Protein AF-A0A2A2PSW9-F1 (afdb_monomer_lite)

Radius of gyration: 36.65 Å; chains: 1; bounding box: 106×66×94 Å

Sequence (700 aa):
MQLATEVVSGSRFDSEHLAGKLLLRSLSKHPEFIEFIASFDLPADHFFMVRSNGEVYAAYEEFGATGFYIQSTIITDELYEIESLRNDIELLSKTAWRSGGIISSSATVPLRNWLAFQEIDPPNDYADLANLIDCLNFKMPAPPKFANYWGISEETQDVALIIEPAQYPVIMQVVRKLMADLGRHSEPLINYLTDVVLKRKSGALLQEDPRLAWEYLMQTSEAHRLAQSCFDALLIEGKAPTVTEVTRSRLLLAAVVLDLDMGSEERVETHRSLRYESLYVHETPAQARTRLKRHFEQINRVSLFAAYLAVELVLAGQSPEFLVVTPPTLLIGSPGWVMLRKAVMLTERIAPGLSRKLSYEQLMKFAELAPLSDAQRSLHQLLNLQCVLDWANINEVMLREDSTLSEAQIATAAMNHYNTYADELEAALKSITTAPASRRNLAQQTLFDADINHHQEVFRSPHNKGGLISDTVINLYLANQLHRKNLTSTSTRRNLHDVHPTLASLAPVNQLYAAKIKGQHETFKSGISTMIRLAFSRLGLSDREALTQGALTLYLVRGNRNIPGHSADHFSPHGVVILCRHQSRNHCYELFPLQGLCRKSDRLAEAFASGHVFNEDTASFDGATNGKNGNFPRLTYLENIITEHAAYFQGATPSQSEQADINKLLPRRHWELAEHADVHEFGMLLDRFGQFAPYDKESA

Organism: NCBI:txid321662

pLDDT: mean 81.92, std 13.49, range [24.95, 96.5]

Foldseek 3Di:
DFAKDFADPPDPLCVLQVVLLVLQLVLCPPPVNVVLCVVDPDDPQWKWKAFLVLWIWTWDWDQDPPGIDIDIDTPRPVQCVPPVSNVSSNVSSPSCQCNQGMHINHSMDGVNSVCSNVQFDDQPDPVLVVLVVLVVPQDFDDFDPLLLLQHADPVPRARHAPDDPVLLVLLLVLQCVVCVVVVNNQAAPLQVLLVQLVVPDPLVCLVPPLPVSLVVSLPDPVLQVSLVSSVVSPDDDDDDDDQDSNSSSRSSSSSRCSSLVNRDPVNVVVVVCLQQALLQQLPDLVRSLVVQLVVCVPPVVQDNSSSSNVSCSSCLRNPVLSLAPDDRRDGCLDVLVLLSSLLQVVQVSVPRPSSNVDHSVSSNSSSPRDDRHPVSVVVSVVSSLVSLLSSCNNQVVDVPPPPPDDPVRSSVSSVVLSVVLVVLLVLLLCLQPDDQDDLLVLLVVLCVVLVNPQQQFWWWDADPVGDIDIGGNSVCLQVVNQPDPRRATPPPRDRPCVVRVCSNVRDRSVVVSCVRRVVSVVSNVSSLLSLLLLQLSSDRLVVNCQQLQWWKFKWWKFDDCPDPPDDRPDTQPFKIKMWTDDPNAIWIWIDGSSSSHIDTDVPVSVQQQQWFAQDPVVRDTHGRCRVPPVDDGQKTKGFQDQDPCCCRHVVDDDDPDRDDPGDIIIIGTDDIDGDSVSSNVVSVSSCPSGDSDDDDDDDD

Secondary structure (DSSP, 8-state):
-EEEEE--TTSHHHHHHHHHHHHHHHHTTSHHHHHHHTTS---TT-EEEEETTS-EEEEEEEEETTEEEEEEEE-HHHHHT-HHHHHHHHHHHHHHGGGTTEEESSSEEEHHHHHHHTTPPPP-SHHHHHHHHHHHH--PPPPPTT--SS-B-TTT-SB--SS-GGGHHHHHHHHHHHHHHTT-TTS-HHHHHHHHHHTTS-HHHHHH-HHHHHHHHHTSHHHHHHHHHHHHHH--SS-PPP--HHHHHHHHHHHHHHHTT-SSHHHHHHHHHHHH-GGGTT--HHHHHHHHHHHHHHHS---TTHHHHHHHHHHHHH-GGGGS---TT--TTSHHHHHHHHHHHHHHHHSTTGGGGS-HHHHHHHHHSPPSSHHHHHHHHHHHHHHHHHHHHHTT-S-TT-TT--HHHHHHHHHHHHHHHHHHHHHHHHHHHSPPPPHHHHHHHHHHHTT-TTTT-EEEEE-TTSSEEEEEHHHHHHTT-TT-TT-EETTT--BHHHH-TTGGGSPPHHHHHHHHHHHHHHHHHHHHHHHHHHHHHTS-HHHHHHHHHSEEEEEEEEPPTTSTT--TT-EEEEEEEEEEEETTEEEEEEEEGGGTEEEE-HHHHHHHHTPEEEETTTTEEEEE-HHHH----SBEEEEEEE--HHHHHH-PPPPSS----EEEEEEEEEEEE-SHHHHHHHHHHHHTTS----------

Structure (mmCIF, N/CA/C/O backbone):
data_AF-A0A2A2PSW9-F1
#
_entry.id   AF-A0A2A2PSW9-F1
#
loop_
_atom_site.group_PDB
_atom_site.id
_atom_site.type_symbol
_atom_site.label_atom_id
_atom_site.label_alt_id
_atom_site.label_comp_id
_atom_site.label_asym_id
_atom_site.label_entity_id
_atom_site.label_seq_id
_atom_site.pdbx_PDB_ins_code
_atom_site.Cartn_x
_atom_site.Cartn_y
_atom_site.Cartn_z
_atom_site.occupancy
_atom_site.B_iso_or_equiv
_atom_site.auth_seq_id
_atom_site.auth_comp_id
_atom_site.auth_asym_id
_atom_site.auth_atom_id
_atom_site.pdbx_PDB_model_num
ATOM 1 N N . MET A 1 1 ? -10.173 -0.157 -40.878 1.00 71.94 1 MET A N 1
ATOM 2 C CA . MET A 1 1 ? -10.213 -1.356 -40.024 1.00 71.94 1 MET A CA 1
ATOM 3 C C . MET A 1 1 ? -10.035 -0.988 -38.554 1.00 71.94 1 MET A C 1
ATOM 5 O O . MET A 1 1 ? -9.055 -0.341 -38.201 1.00 71.94 1 MET A O 1
ATOM 9 N N . GLN A 1 2 ? -11.003 -1.338 -37.710 1.00 85.31 2 GLN A N 1
ATOM 10 C CA . GLN A 1 2 ? -11.038 -1.031 -36.274 1.00 85.31 2 GLN A CA 1
ATOM 11 C C . GLN A 1 2 ? -11.506 -2.247 -35.489 1.00 85.31 2 GLN A C 1
ATOM 13 O O . GLN A 1 2 ? -12.402 -2.917 -35.970 1.00 85.31 2 GLN A O 1
ATOM 18 N N . LEU A 1 3 ? -10.971 -2.531 -34.301 1.00 90.31 3 LEU A N 1
ATOM 19 C CA . LEU A 1 3 ? -11.464 -3.670 -33.519 1.00 90.3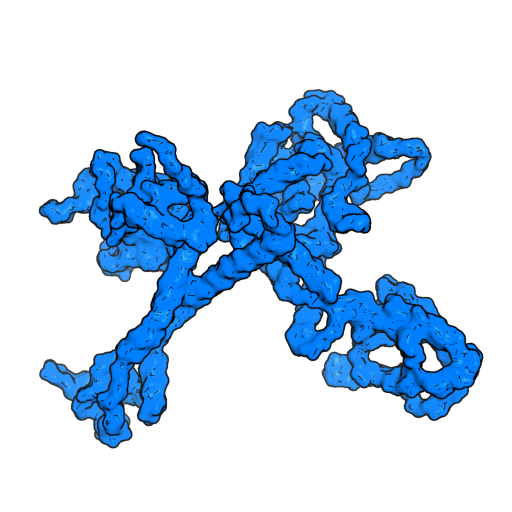1 3 LEU A CA 1
ATOM 20 C C . LEU A 1 3 ? -12.942 -3.465 -33.144 1.00 90.31 3 LEU A C 1
ATOM 22 O O . LEU A 1 3 ? -13.315 -2.382 -32.681 1.00 90.31 3 LEU A O 1
ATOM 26 N N . ALA A 1 4 ? -13.763 -4.486 -33.367 1.00 92.25 4 ALA A N 1
ATOM 27 C CA . ALA A 1 4 ? -15.183 -4.485 -33.044 1.00 92.25 4 ALA A CA 1
ATOM 28 C C . ALA A 1 4 ? -15.419 -4.884 -31.579 1.00 92.25 4 ALA A C 1
ATOM 30 O O . ALA A 1 4 ? -14.689 -5.702 -31.018 1.00 92.25 4 ALA A O 1
ATOM 31 N N . THR A 1 5 ? -16.455 -4.318 -30.964 1.00 92.25 5 THR A N 1
ATOM 32 C CA . THR A 1 5 ? -17.011 -4.776 -29.687 1.00 92.25 5 THR A CA 1
ATOM 33 C C . THR A 1 5 ? -18.537 -4.762 -29.745 1.00 92.25 5 THR A C 1
ATOM 35 O O . THR A 1 5 ? -19.133 -3.997 -30.509 1.00 92.25 5 THR A O 1
ATOM 38 N N . GLU A 1 6 ? -19.171 -5.613 -28.945 1.00 93.31 6 GLU A N 1
ATOM 39 C CA . GLU A 1 6 ? -20.622 -5.784 -28.922 1.00 93.31 6 GLU A CA 1
ATOM 40 C C . GLU A 1 6 ? -21.245 -5.054 -27.726 1.00 93.31 6 GLU A C 1
ATOM 42 O O . GLU A 1 6 ? -20.780 -5.139 -26.586 1.00 93.31 6 GLU A O 1
ATOM 47 N N . VAL A 1 7 ? -22.331 -4.330 -27.986 1.00 92.00 7 VAL A N 1
ATOM 48 C CA . VAL A 1 7 ? -23.122 -3.655 -26.959 1.00 92.00 7 VAL A CA 1
ATOM 49 C C . VAL A 1 7 ? -23.967 -4.678 -26.204 1.00 92.00 7 VAL A C 1
ATOM 51 O O . VAL A 1 7 ? -24.893 -5.275 -26.752 1.00 92.00 7 VAL A O 1
ATOM 54 N N . VAL A 1 8 ? -23.687 -4.829 -24.909 1.00 93.44 8 VAL A N 1
ATOM 55 C CA . VAL A 1 8 ? -24.455 -5.697 -24.008 1.00 93.44 8 VAL A CA 1
ATOM 56 C C . VAL A 1 8 ? -25.776 -5.025 -23.634 1.00 93.44 8 VAL A C 1
ATOM 58 O O . VAL A 1 8 ? -25.779 -3.917 -23.089 1.00 93.44 8 VAL A O 1
ATOM 61 N N . SER A 1 9 ? -26.899 -5.702 -23.886 1.00 91.81 9 SER A N 1
ATOM 62 C CA . SER A 1 9 ? -28.228 -5.157 -23.587 1.00 91.81 9 SER A CA 1
ATOM 63 C C . SER A 1 9 ? -28.433 -4.903 -22.089 1.00 91.81 9 SER A C 1
ATOM 65 O O . SER A 1 9 ? -28.039 -5.715 -21.251 1.00 91.81 9 SER A O 1
ATOM 67 N N . GLY A 1 10 ? -29.038 -3.761 -21.752 1.00 89.75 10 GLY A N 1
ATOM 68 C CA . GLY A 1 10 ? -29.256 -3.329 -20.366 1.00 89.75 10 GLY A CA 1
ATOM 69 C C . GLY A 1 10 ? -28.018 -2.740 -19.680 1.00 89.75 10 GLY A C 1
ATOM 70 O O . GLY A 1 10 ? -28.081 -2.382 -18.505 1.00 89.75 10 GLY A O 1
ATOM 71 N N . SER A 1 11 ? -26.893 -2.620 -20.392 1.00 92.62 11 SER A N 1
ATOM 72 C CA . SER A 1 11 ? -25.723 -1.885 -19.904 1.00 92.62 11 SER A CA 1
ATOM 73 C C . SER A 1 11 ? -25.952 -0.369 -19.931 1.00 92.62 11 SER A C 1
ATOM 75 O O . SER A 1 11 ? -26.804 0.136 -20.661 1.00 92.62 11 SER A O 1
ATOM 77 N N . ARG A 1 12 ? -25.130 0.383 -19.183 1.00 92.19 12 ARG A N 1
ATOM 78 C CA . ARG A 1 12 ? -25.131 1.858 -19.230 1.00 92.19 12 ARG A CA 1
ATOM 79 C C . ARG A 1 12 ? -24.826 2.393 -20.637 1.00 92.19 12 ARG A C 1
ATOM 81 O O . ARG A 1 12 ? -25.361 3.419 -21.038 1.00 92.19 12 ARG A O 1
ATOM 88 N N . PHE A 1 13 ? -23.972 1.698 -21.392 1.00 93.19 13 PHE A N 1
ATOM 89 C CA . PHE A 1 13 ? -23.705 2.067 -22.781 1.00 93.19 13 PHE A CA 1
ATOM 90 C C . PHE A 1 13 ? -24.964 1.883 -23.634 1.00 93.19 13 PHE A C 1
ATOM 92 O O . PHE A 1 13 ? -25.340 2.791 -24.366 1.00 93.19 13 PHE A O 1
ATOM 99 N N . ASP A 1 14 ? -25.641 0.735 -23.507 1.00 93.62 14 ASP A N 1
ATOM 100 C CA . ASP A 1 14 ? -26.887 0.455 -24.231 1.00 93.62 14 ASP A CA 1
ATOM 101 C C . ASP A 1 14 ? -27.949 1.516 -23.923 1.00 93.62 14 ASP A C 1
ATOM 103 O O . ASP A 1 14 ? -28.533 2.059 -24.851 1.00 93.62 14 ASP A O 1
ATOM 107 N N . SER A 1 15 ? -28.135 1.911 -22.656 1.00 92.62 15 SER A N 1
ATOM 108 C CA . SER A 1 15 ? -29.121 2.944 -22.303 1.00 92.62 15 SER A CA 1
ATOM 109 C C . SER A 1 15 ? -28.854 4.303 -22.959 1.00 92.62 15 SER A C 1
ATOM 111 O O . SER A 1 15 ? -29.798 4.943 -23.419 1.00 92.62 15 SER A O 1
ATOM 113 N N . GLU A 1 16 ? -27.591 4.732 -23.039 1.00 92.56 16 GLU A N 1
ATOM 114 C CA . GLU A 1 16 ? -27.216 6.007 -23.676 1.00 92.56 16 GLU A CA 1
ATOM 115 C C . GLU A 1 16 ? -27.227 5.922 -25.213 1.00 92.56 16 GLU A C 1
ATOM 117 O O . GLU A 1 16 ? -27.479 6.910 -25.902 1.00 92.56 16 GLU A O 1
ATOM 122 N N . HIS A 1 17 ? -26.988 4.732 -25.771 1.00 94.19 17 HIS A N 1
ATOM 123 C CA . HIS A 1 17 ? -26.921 4.489 -27.215 1.00 94.19 17 HIS A CA 1
ATOM 124 C C . HIS A 1 17 ? -28.287 4.186 -27.850 1.00 94.19 17 HIS A C 1
ATOM 126 O O . HIS A 1 17 ? -28.513 4.511 -29.019 1.00 94.19 17 HIS A O 1
ATOM 132 N N . LEU A 1 18 ? -29.216 3.594 -27.092 1.00 92.94 18 LEU A N 1
ATOM 133 C CA . LEU A 1 18 ? -30.449 2.979 -27.594 1.00 92.94 18 LEU A CA 1
ATOM 134 C C . LEU A 1 18 ? -31.321 3.935 -28.411 1.00 92.94 18 LEU A C 1
ATOM 136 O O . LEU A 1 18 ? -31.789 3.565 -29.488 1.00 92.94 18 LEU A O 1
ATOM 140 N N . ALA A 1 19 ? -31.540 5.160 -27.926 1.00 92.38 19 ALA A N 1
ATOM 141 C CA . ALA A 1 19 ? -32.397 6.128 -28.611 1.00 92.38 19 ALA A CA 1
ATOM 142 C C . ALA A 1 19 ? -31.848 6.483 -30.003 1.00 92.38 19 ALA A C 1
ATOM 144 O O . ALA A 1 19 ? -32.575 6.412 -30.996 1.00 92.38 19 ALA A O 1
ATOM 145 N N . GLY A 1 20 ? -30.548 6.782 -30.088 1.00 93.88 20 GLY A N 1
ATOM 146 C CA . GLY A 1 20 ? -29.886 7.064 -31.360 1.00 93.88 20 GLY A CA 1
ATOM 147 C C . GLY A 1 20 ? -29.849 5.838 -32.272 1.00 93.88 20 GLY A C 1
ATOM 148 O O . GLY A 1 20 ? -30.129 5.949 -33.463 1.00 93.88 20 GLY A O 1
ATOM 149 N N . LYS A 1 21 ? -29.581 4.648 -31.723 1.00 94.50 21 LYS A N 1
ATOM 150 C CA . LYS A 1 21 ? -29.604 3.385 -32.477 1.00 94.50 21 LYS A CA 1
ATOM 151 C C . LYS A 1 21 ? -30.962 3.121 -33.123 1.00 94.50 21 LYS A C 1
ATOM 153 O O . LYS A 1 21 ? -31.018 2.721 -34.285 1.00 94.50 21 LYS A O 1
ATOM 158 N N . LEU A 1 22 ? -32.058 3.330 -32.391 1.00 94.56 22 LEU A N 1
ATOM 159 C CA . LEU A 1 22 ? -33.414 3.150 -32.917 1.00 94.56 22 LEU A CA 1
ATOM 160 C C . LEU A 1 22 ? -33.748 4.184 -33.995 1.00 94.56 22 LEU A C 1
ATOM 162 O O . LEU A 1 22 ? -34.301 3.808 -35.028 1.00 94.56 22 LEU A O 1
ATOM 166 N N . LEU A 1 23 ? -33.366 5.447 -33.788 1.00 94.19 23 LEU A N 1
ATOM 167 C CA . LEU A 1 23 ? -33.546 6.501 -34.785 1.00 94.19 23 LEU A CA 1
ATOM 168 C C . LEU A 1 23 ? -32.771 6.187 -36.070 1.00 94.19 23 LEU A C 1
ATOM 170 O O . LEU A 1 23 ? -33.361 6.181 -37.145 1.00 94.19 23 LEU A O 1
ATOM 174 N N . LEU A 1 24 ? -31.493 5.815 -35.968 1.00 95.50 24 LEU A N 1
ATOM 175 C CA . LEU A 1 24 ? -30.670 5.470 -37.128 1.00 95.50 24 LEU A CA 1
ATOM 176 C C . LEU A 1 24 ? -31.182 4.214 -37.856 1.00 95.50 24 LEU A C 1
ATOM 178 O O . LEU A 1 24 ? -31.158 4.165 -39.081 1.00 95.50 24 LEU A O 1
ATOM 182 N N . ARG A 1 25 ? -31.711 3.218 -37.131 1.00 94.81 25 ARG A N 1
ATOM 183 C CA . ARG A 1 25 ? -32.394 2.050 -37.729 1.00 94.81 25 ARG A CA 1
ATOM 184 C C . ARG A 1 25 ? -33.696 2.404 -38.442 1.00 94.81 25 ARG A C 1
ATOM 186 O O . ARG A 1 25 ? -34.094 1.696 -39.364 1.00 94.81 25 ARG A O 1
ATOM 193 N N . SER A 1 26 ? -34.409 3.416 -37.958 1.00 93.94 26 SER A N 1
ATOM 194 C CA . SER A 1 26 ? -35.608 3.923 -38.624 1.00 93.94 26 SER A CA 1
ATOM 195 C C . SER A 1 26 ? -35.221 4.687 -39.887 1.00 93.94 26 SER A C 1
ATOM 197 O O . SER A 1 26 ? -35.790 4.441 -40.947 1.00 93.94 26 SER A O 1
ATOM 199 N N . LEU A 1 27 ? -34.202 5.544 -39.786 1.00 92.94 27 LEU A N 1
ATOM 200 C CA . LEU A 1 27 ? -33.671 6.334 -40.892 1.00 92.94 27 LEU A CA 1
ATOM 201 C C . LEU A 1 27 ? -33.138 5.445 -42.021 1.00 92.94 27 LEU A C 1
ATOM 203 O O . LEU A 1 27 ? -33.459 5.671 -43.181 1.00 92.94 27 LEU A O 1
ATOM 207 N N . SER A 1 28 ? -32.426 4.364 -41.687 1.00 90.44 28 SER A N 1
ATOM 208 C CA . SER A 1 28 ? -31.899 3.415 -42.677 1.00 90.44 28 SER A CA 1
ATOM 209 C C . SER A 1 28 ? -32.981 2.653 -43.452 1.00 90.44 28 SER A C 1
ATOM 211 O O . SER A 1 28 ? -32.675 1.959 -44.416 1.00 90.44 28 SER A O 1
ATOM 213 N N . LYS A 1 29 ? -34.245 2.728 -43.015 1.00 91.62 29 LYS A N 1
ATOM 214 C CA . LYS A 1 29 ? -35.410 2.149 -43.701 1.00 91.62 29 LYS A CA 1
ATOM 215 C C . LYS A 1 29 ? -36.217 3.188 -44.481 1.00 91.62 29 LYS A C 1
ATOM 217 O O . LYS A 1 29 ? -37.224 2.829 -45.089 1.00 91.62 29 LYS A O 1
ATOM 222 N N . HIS A 1 30 ? -35.820 4.459 -44.440 1.00 93.19 30 HIS A N 1
ATOM 223 C CA . HIS A 1 30 ? -36.466 5.507 -45.214 1.00 93.19 30 HIS A CA 1
ATOM 224 C C . HIS A 1 30 ? -36.263 5.239 -46.718 1.00 93.19 30 HIS A C 1
ATOM 226 O O . HIS A 1 30 ? -35.146 4.890 -47.105 1.00 93.19 30 HIS A O 1
ATOM 232 N N . PRO A 1 31 ? -37.289 5.399 -47.581 1.00 92.06 31 PRO A N 1
ATOM 233 C CA . PRO A 1 31 ? -37.182 5.076 -49.007 1.00 92.06 31 PRO A CA 1
ATOM 234 C C . PRO A 1 31 ? -35.997 5.755 -49.706 1.00 92.06 31 PRO A C 1
ATOM 236 O O . PRO A 1 31 ? -35.239 5.085 -50.398 1.00 92.06 31 PRO A O 1
ATOM 239 N N . GLU A 1 32 ? -35.787 7.048 -49.442 1.00 90.38 32 GLU A N 1
ATOM 240 C CA . GLU A 1 32 ? -34.669 7.817 -50.012 1.00 90.38 32 GLU A CA 1
ATOM 241 C C . GLU A 1 32 ? -33.301 7.326 -49.511 1.00 90.38 32 GLU A C 1
ATOM 243 O O . GLU A 1 32 ? -32.333 7.325 -50.263 1.00 90.38 32 GLU A O 1
ATOM 248 N N . PHE A 1 33 ? -33.221 6.838 -48.266 1.00 90.94 33 PHE A N 1
ATOM 249 C CA . PHE A 1 33 ? -31.988 6.254 -47.728 1.00 90.94 33 PHE A CA 1
ATOM 250 C C . PHE A 1 33 ? -31.685 4.911 -48.408 1.00 90.94 33 PHE A C 1
ATOM 252 O O . PHE A 1 33 ? -30.539 4.626 -48.740 1.00 90.94 33 PHE A O 1
ATOM 259 N N . ILE A 1 34 ? -32.706 4.080 -48.645 1.00 90.31 34 ILE A N 1
ATOM 260 C CA . ILE A 1 34 ? -32.551 2.789 -49.336 1.00 90.31 34 ILE A CA 1
ATOM 261 C C . ILE A 1 34 ? -32.107 3.002 -50.787 1.00 90.31 34 ILE A C 1
ATOM 263 O O . ILE A 1 34 ? -31.202 2.312 -51.252 1.00 90.31 34 ILE A O 1
ATOM 267 N N . GLU A 1 35 ? -32.727 3.950 -51.494 1.00 90.00 35 GLU A N 1
ATOM 268 C CA . GLU A 1 35 ? -32.366 4.292 -52.874 1.00 90.00 35 GLU A CA 1
ATOM 269 C C . GLU A 1 35 ? -30.932 4.824 -52.963 1.00 90.00 35 GLU A C 1
ATOM 271 O O . GLU A 1 35 ? -30.169 4.383 -53.820 1.00 90.00 35 GLU A O 1
ATOM 276 N N . PHE A 1 36 ? -30.539 5.685 -52.021 1.00 88.25 36 PHE A N 1
ATOM 277 C CA . PHE A 1 36 ? -29.168 6.162 -51.888 1.00 88.25 36 PHE A CA 1
ATOM 278 C C . PHE A 1 36 ? -28.169 5.020 -51.671 1.00 88.25 36 PHE A C 1
ATOM 280 O O . PHE A 1 36 ? -27.159 4.929 -52.359 1.00 88.25 36 PHE A O 1
ATOM 287 N N . ILE A 1 37 ? -28.450 4.102 -50.746 1.00 89.25 37 ILE A N 1
ATOM 288 C CA . ILE A 1 37 ? -27.534 2.993 -50.457 1.00 89.25 37 ILE A CA 1
ATOM 289 C C . ILE A 1 37 ? -27.419 2.008 -51.623 1.00 89.25 37 ILE A C 1
ATOM 291 O O . ILE A 1 37 ? -26.360 1.410 -51.802 1.00 89.25 37 ILE A O 1
ATOM 295 N N . ALA A 1 38 ? -28.452 1.872 -52.459 1.00 87.44 38 ALA A N 1
ATOM 296 C CA . ALA A 1 38 ? -28.414 0.998 -53.629 1.00 87.44 38 ALA A CA 1
ATOM 297 C C . ALA A 1 38 ? -27.336 1.389 -54.661 1.00 87.44 38 ALA A C 1
ATOM 299 O O . ALA A 1 38 ? -26.975 0.555 -55.492 1.00 87.44 38 ALA A O 1
ATOM 300 N N . SER A 1 39 ? -26.797 2.618 -54.615 1.00 84.31 39 SER A N 1
ATOM 301 C CA . SER A 1 39 ? -25.666 3.025 -55.460 1.00 84.31 39 SER A CA 1
ATOM 302 C C . SER A 1 39 ? -24.299 2.551 -54.952 1.00 84.31 39 SER A C 1
ATOM 304 O O . SER A 1 39 ? -23.305 2.726 -55.656 1.00 84.31 39 SER A O 1
ATOM 306 N N . PHE A 1 40 ? -24.224 1.960 -53.755 1.00 85.06 40 PHE A N 1
ATOM 307 C CA . PHE A 1 40 ? -22.989 1.457 -53.153 1.00 85.06 40 PHE A CA 1
ATOM 308 C C . PHE A 1 40 ? -22.932 -0.077 -53.198 1.00 85.06 40 PHE A C 1
ATOM 310 O O . PHE A 1 40 ? -23.905 -0.762 -52.892 1.00 85.06 40 PHE A O 1
ATOM 317 N N . ASP A 1 41 ? -21.761 -0.627 -53.528 1.00 87.44 41 ASP A N 1
ATOM 318 C CA . ASP A 1 41 ? -21.493 -2.069 -53.453 1.00 87.44 41 ASP A CA 1
ATOM 319 C C . ASP A 1 41 ? -21.118 -2.451 -52.011 1.00 87.44 41 ASP A C 1
ATOM 321 O O . ASP A 1 41 ? -19.951 -2.386 -51.613 1.00 87.44 41 ASP A O 1
ATOM 325 N N . LEU A 1 42 ? -22.131 -2.747 -51.189 1.00 86.88 42 LEU A N 1
ATOM 326 C CA . LEU A 1 42 ? -21.973 -3.063 -49.767 1.00 86.88 42 LEU A CA 1
ATOM 327 C C . LEU A 1 42 ? -22.292 -4.537 -49.463 1.00 86.88 42 LEU A C 1
ATOM 329 O O . LEU A 1 42 ? -23.217 -5.103 -50.050 1.00 86.88 42 LEU A O 1
ATOM 333 N N . PRO A 1 43 ? -21.601 -5.153 -48.484 1.00 88.25 43 PRO A N 1
ATOM 334 C CA . PRO A 1 43 ? -21.942 -6.487 -47.991 1.00 88.25 43 PRO A CA 1
ATOM 335 C C . PRO A 1 43 ? -23.377 -6.588 -47.457 1.00 88.25 43 PRO A C 1
ATOM 337 O O . PRO A 1 43 ? -23.966 -5.607 -47.000 1.00 88.25 43 PRO A O 1
ATOM 340 N N . ALA A 1 44 ? -23.950 -7.793 -47.480 1.00 86.12 44 ALA A N 1
ATOM 341 C CA . ALA A 1 44 ? -25.344 -8.023 -47.084 1.00 86.12 44 ALA A CA 1
ATOM 342 C C . ALA A 1 44 ? -25.631 -7.716 -45.600 1.00 86.12 44 ALA A C 1
ATOM 344 O O . ALA A 1 44 ? -26.763 -7.405 -45.240 1.00 86.12 44 ALA A O 1
ATOM 345 N N . ASP A 1 45 ? -24.615 -7.805 -44.749 1.00 89.00 45 ASP A N 1
ATOM 346 C CA . ASP A 1 45 ? -24.647 -7.580 -43.304 1.00 89.00 45 ASP A CA 1
ATOM 347 C C . ASP A 1 45 ? -24.136 -6.187 -42.897 1.00 89.00 45 ASP A C 1
ATOM 349 O O . ASP A 1 45 ? -23.802 -5.956 -41.733 1.00 89.00 45 ASP A O 1
ATOM 353 N N . HIS A 1 46 ? -24.090 -5.240 -43.840 1.00 93.75 46 HIS A N 1
ATOM 354 C CA . HIS A 1 46 ? -23.689 -3.875 -43.535 1.00 93.75 46 HIS A CA 1
ATOM 355 C C . HIS A 1 46 ? -24.630 -3.198 -42.524 1.00 93.75 46 HIS A C 1
ATOM 357 O O . HIS A 1 46 ? -25.829 -3.466 -42.422 1.00 93.75 46 HIS A O 1
ATOM 363 N N . PHE A 1 47 ? -24.070 -2.247 -41.793 1.00 95.31 47 PHE A N 1
ATOM 364 C CA . PHE A 1 47 ? -24.752 -1.370 -40.861 1.00 95.31 47 PHE A CA 1
ATOM 365 C C . PHE A 1 47 ? -24.221 0.057 -41.012 1.00 95.31 47 PHE A C 1
ATOM 367 O O . PHE A 1 47 ? -23.259 0.316 -41.732 1.00 95.31 47 PHE A O 1
ATOM 374 N N . PHE A 1 48 ? -24.858 1.002 -40.331 1.00 95.81 48 PHE A N 1
ATOM 375 C CA . PHE A 1 48 ? -24.555 2.422 -40.457 1.00 95.81 48 PHE A CA 1
ATOM 376 C C . PHE A 1 48 ? -24.026 2.971 -39.146 1.00 95.81 48 PHE A C 1
ATOM 378 O O . PHE A 1 48 ? -24.477 2.572 -38.069 1.00 95.81 48 PHE A O 1
ATOM 385 N N . MET A 1 49 ? -23.088 3.908 -39.236 1.00 96.50 49 MET A N 1
ATOM 386 C CA . MET A 1 49 ? -22.578 4.645 -38.088 1.00 96.50 49 MET A CA 1
ATOM 387 C C . MET A 1 49 ? -22.615 6.143 -38.362 1.00 96.50 49 MET A C 1
ATOM 389 O O . MET A 1 49 ? -22.209 6.580 -39.433 1.00 96.50 49 MET A O 1
ATOM 393 N N . VAL A 1 50 ? -23.040 6.925 -37.373 1.00 96.19 50 VAL A N 1
ATOM 394 C CA . VAL A 1 50 ? -22.997 8.393 -37.400 1.00 96.19 50 VAL A CA 1
ATOM 395 C C . VAL A 1 50 ? -22.071 8.866 -36.288 1.00 96.19 50 VAL A C 1
ATOM 397 O O . VAL A 1 50 ? -22.245 8.484 -35.127 1.00 96.19 50 VAL A O 1
ATOM 400 N N . ARG A 1 51 ? -21.069 9.675 -36.636 1.00 95.00 51 ARG A N 1
ATOM 401 C CA . ARG A 1 51 ? -20.109 10.260 -35.692 1.00 95.00 51 ARG A CA 1
ATOM 402 C C . ARG A 1 51 ? -20.564 11.623 -35.189 1.00 95.00 51 ARG A C 1
ATOM 404 O O . ARG A 1 51 ? -21.337 12.326 -35.835 1.00 95.00 51 ARG A O 1
ATOM 411 N N . SER A 1 52 ? -20.020 12.033 -34.046 1.00 93.81 52 SER A N 1
ATOM 412 C CA . SER A 1 52 ? -20.317 13.334 -33.434 1.00 93.81 52 SER A CA 1
ATOM 413 C C . SER A 1 52 ? -19.877 14.548 -34.255 1.00 93.81 52 SER A C 1
ATOM 415 O O . SER A 1 52 ? -20.413 15.635 -34.071 1.00 93.81 52 SER A O 1
ATOM 417 N N . ASN A 1 53 ? -18.935 14.372 -35.180 1.00 92.25 53 ASN A N 1
ATOM 418 C CA . ASN A 1 53 ? -18.506 15.402 -36.128 1.00 92.25 53 ASN A CA 1
ATOM 419 C C . ASN A 1 53 ? -19.385 15.477 -37.394 1.00 92.25 53 ASN A C 1
ATOM 421 O O . ASN A 1 53 ? -19.082 16.273 -38.275 1.00 92.25 53 ASN A O 1
ATOM 425 N N . GLY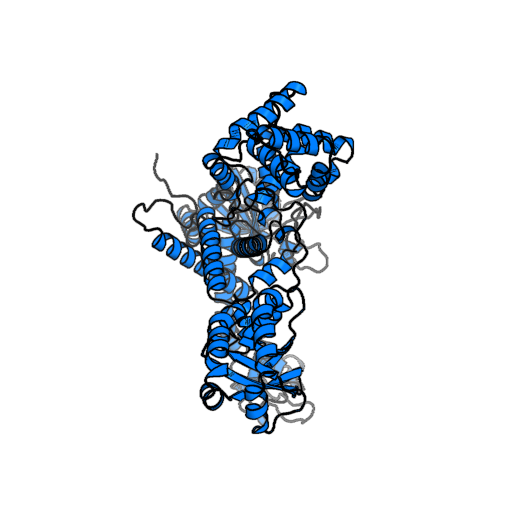 A 1 54 ? -20.449 14.669 -37.492 1.00 90.88 54 GLY A N 1
ATOM 426 C CA . GLY A 1 54 ? -21.357 14.638 -38.643 1.00 90.88 54 GLY A CA 1
ATOM 427 C C . GLY A 1 54 ? -20.999 13.606 -39.712 1.00 90.88 54 GLY A C 1
ATOM 428 O O . GLY A 1 54 ? -21.787 13.400 -40.626 1.00 90.88 54 GLY A O 1
ATOM 429 N N . GLU A 1 55 ? -19.860 12.917 -39.600 1.00 94.69 55 GLU A N 1
ATOM 430 C CA . GLU A 1 55 ? -19.485 11.894 -40.579 1.00 94.69 55 GLU A CA 1
ATOM 431 C C . GLU A 1 55 ? -20.412 10.673 -40.496 1.00 94.69 55 GLU A C 1
ATOM 433 O O . GLU A 1 55 ? -20.652 10.129 -39.410 1.00 94.69 55 GLU A O 1
ATOM 438 N N . VAL A 1 56 ? -20.881 10.203 -41.653 1.00 94.62 56 VAL A N 1
ATOM 439 C CA . VAL A 1 56 ? -21.712 9.005 -41.782 1.00 94.62 56 VAL A CA 1
ATOM 440 C C . VAL A 1 56 ? -20.939 7.919 -42.515 1.00 94.62 56 VAL A C 1
ATOM 442 O O . VAL A 1 56 ? -20.272 8.171 -43.518 1.00 94.62 56 VAL A O 1
ATOM 445 N N . TYR A 1 57 ? -21.029 6.694 -42.003 1.00 94.69 57 TYR A N 1
ATOM 446 C CA . TYR A 1 57 ? -20.323 5.537 -42.531 1.00 94.69 57 TYR A CA 1
ATOM 447 C C . TYR A 1 57 ? -21.280 4.389 -42.813 1.00 94.69 57 TYR A C 1
ATOM 449 O O . TYR A 1 57 ? -22.109 4.053 -41.965 1.00 94.69 57 TYR A O 1
ATOM 457 N N . ALA A 1 58 ? -21.077 3.726 -43.947 1.00 94.31 58 ALA A N 1
ATOM 458 C CA . ALA A 1 58 ? -21.500 2.347 -44.148 1.00 94.31 58 ALA A CA 1
ATOM 459 C C . ALA A 1 58 ? -20.381 1.423 -43.658 1.00 94.31 58 ALA A C 1
ATOM 461 O O . ALA A 1 58 ? -19.212 1.643 -43.978 1.00 94.31 58 ALA A O 1
ATOM 462 N N . ALA A 1 59 ? -20.711 0.418 -42.857 1.00 94.88 59 ALA A N 1
ATOM 463 C CA . ALA A 1 59 ? -19.738 -0.438 -42.195 1.00 94.88 59 ALA A CA 1
ATOM 464 C C . ALA A 1 59 ? -20.167 -1.901 -42.181 1.00 94.88 59 ALA A C 1
ATOM 466 O O . ALA A 1 59 ? -21.350 -2.198 -42.253 1.00 94.88 59 ALA A O 1
ATOM 467 N N . TYR A 1 60 ? -19.205 -2.808 -42.076 1.00 93.62 60 TYR A N 1
ATOM 468 C CA . TYR A 1 60 ? -19.442 -4.245 -41.948 1.00 93.62 60 TYR A CA 1
ATOM 469 C C . TYR A 1 60 ? -18.334 -4.882 -41.106 1.00 93.62 60 TYR A C 1
ATOM 471 O O . TYR A 1 60 ? -17.271 -4.280 -40.902 1.00 93.62 60 TYR A O 1
ATOM 479 N N . GLU A 1 61 ? -18.597 -6.080 -40.590 1.00 93.56 61 GLU A N 1
ATOM 480 C CA . GLU A 1 61 ? -17.623 -6.835 -39.805 1.00 93.56 61 GLU A CA 1
ATOM 481 C C . GLU A 1 61 ? -16.824 -7.790 -40.690 1.00 93.56 61 GLU A C 1
ATOM 483 O O . GLU A 1 61 ? -17.355 -8.482 -41.552 1.00 93.56 61 GLU A O 1
ATOM 488 N N . GLU A 1 62 ? -15.523 -7.849 -40.445 1.00 91.88 62 GLU A N 1
ATOM 489 C CA . GLU A 1 62 ? -14.596 -8.756 -41.102 1.00 91.88 62 GLU A CA 1
ATOM 490 C C . GLU A 1 62 ? -13.808 -9.510 -40.028 1.00 91.88 62 GLU A C 1
ATOM 492 O O . GLU A 1 62 ? -13.262 -8.914 -39.093 1.00 91.88 62 GLU A O 1
ATOM 497 N N . PHE A 1 63 ? -13.755 -10.837 -40.136 1.00 89.75 63 PHE A N 1
ATOM 498 C CA . PHE A 1 63 ? -12.980 -11.656 -39.211 1.00 89.75 63 PHE A CA 1
ATOM 499 C C . PHE A 1 63 ? -11.498 -11.647 -39.606 1.00 89.75 63 PHE A C 1
ATOM 501 O O . PHE A 1 63 ? -11.118 -12.159 -40.658 1.00 89.75 63 PHE A O 1
ATOM 508 N N . GLY A 1 64 ? -10.660 -11.068 -38.746 1.00 85.19 64 GLY A N 1
ATOM 509 C CA . GLY A 1 64 ? -9.206 -11.054 -38.884 1.00 85.19 64 GLY A CA 1
ATOM 510 C C . GLY A 1 64 ? -8.518 -12.120 -38.026 1.00 85.19 64 GLY A C 1
ATOM 511 O O . GLY A 1 64 ? -9.154 -12.933 -37.363 1.00 85.19 64 GLY A O 1
ATOM 512 N N . ALA A 1 65 ? -7.183 -12.087 -37.985 1.00 78.56 65 ALA A N 1
ATOM 513 C CA . ALA A 1 65 ? -6.381 -13.085 -37.266 1.00 78.56 65 ALA A CA 1
ATOM 514 C C . ALA A 1 65 ? -6.644 -13.140 -35.745 1.00 78.56 65 ALA A C 1
ATOM 516 O O . ALA A 1 65 ? -6.427 -14.178 -35.123 1.00 78.56 65 ALA A O 1
ATOM 517 N N . THR A 1 66 ? -7.086 -12.033 -35.145 1.00 78.38 66 THR A N 1
ATOM 518 C CA . THR A 1 66 ? -7.221 -11.873 -33.685 1.00 78.38 66 THR A CA 1
ATOM 519 C C . THR A 1 66 ? -8.629 -11.481 -33.229 1.00 78.38 66 THR A C 1
ATOM 521 O O . THR A 1 66 ? -8.821 -11.216 -32.046 1.00 78.38 66 THR A O 1
ATOM 524 N N . GLY A 1 67 ? -9.615 -11.439 -34.131 1.00 86.69 67 GLY A N 1
ATOM 525 C CA . GLY A 1 67 ? -10.999 -11.093 -33.794 1.00 86.69 67 GLY A CA 1
ATOM 526 C C . GLY A 1 67 ? -11.747 -10.388 -34.922 1.00 86.69 67 GLY A C 1
ATOM 527 O O . GLY A 1 67 ? -11.289 -10.359 -36.064 1.00 86.69 67 GLY A O 1
ATOM 528 N N . PHE A 1 68 ? -12.901 -9.815 -34.587 1.00 91.62 68 PHE A N 1
ATOM 529 C CA . PHE A 1 68 ? -13.734 -9.063 -35.522 1.00 91.62 68 PHE A CA 1
ATOM 530 C C . PHE A 1 68 ? -13.263 -7.617 -35.652 1.00 91.62 68 PHE A C 1
ATOM 532 O O . PHE A 1 68 ? -12.952 -6.949 -34.661 1.00 91.62 68 PHE A O 1
ATOM 539 N N . TYR A 1 69 ? -13.233 -7.129 -36.887 1.00 93.25 69 TYR A N 1
ATOM 540 C CA . TYR A 1 69 ? -12.878 -5.762 -37.216 1.00 93.25 69 TYR A CA 1
ATOM 541 C C . TYR A 1 69 ? -13.969 -5.097 -38.040 1.00 93.25 69 TYR A C 1
ATOM 543 O O . TYR A 1 69 ? -14.549 -5.699 -38.930 1.00 93.25 69 TYR A O 1
ATOM 551 N N . ILE A 1 70 ? -14.194 -3.817 -37.785 1.00 93.88 70 ILE A N 1
ATOM 552 C CA . ILE A 1 70 ? -15.087 -2.967 -38.554 1.00 93.88 70 ILE A CA 1
ATOM 553 C C . ILE A 1 70 ? -14.302 -2.363 -39.718 1.00 93.88 70 ILE A C 1
ATOM 555 O O . ILE A 1 70 ? -13.333 -1.610 -39.518 1.00 93.88 70 ILE A O 1
ATOM 559 N N . GLN A 1 71 ? -14.742 -2.679 -40.931 1.00 92.94 71 GLN A N 1
ATOM 560 C CA . GLN A 1 71 ? -14.430 -1.914 -42.133 1.00 92.94 71 GLN A CA 1
ATOM 561 C C . GLN A 1 71 ? -15.531 -0.885 -42.350 1.00 92.94 71 GLN A C 1
ATOM 563 O O . GLN A 1 71 ? -16.693 -1.140 -42.044 1.00 92.94 71 GLN A O 1
ATOM 568 N N . SER A 1 72 ? -15.168 0.300 -42.832 1.00 92.19 72 SER A N 1
ATOM 569 C CA . SER A 1 72 ? -16.126 1.389 -43.004 1.00 92.19 72 SER A CA 1
ATOM 570 C C . SER A 1 72 ? -15.759 2.282 -44.178 1.00 92.19 72 SER A C 1
ATOM 572 O O . SER A 1 72 ? -14.591 2.650 -44.316 1.00 92.19 72 SER A O 1
ATOM 574 N N . THR A 1 73 ? -16.768 2.702 -44.929 1.00 91.44 73 THR A N 1
ATOM 575 C CA . THR A 1 73 ? -16.677 3.650 -46.041 1.00 91.44 73 THR A CA 1
ATOM 576 C C . THR A 1 73 ? -17.460 4.904 -45.676 1.00 91.44 73 THR A C 1
ATOM 578 O O . THR A 1 73 ? -18.576 4.800 -45.167 1.00 91.44 73 THR A O 1
ATOM 581 N N . ILE A 1 74 ? -16.865 6.080 -45.890 1.00 92.44 74 ILE A N 1
ATOM 582 C CA . ILE A 1 74 ? -17.529 7.370 -45.659 1.00 92.44 74 ILE A CA 1
ATOM 583 C C . ILE A 1 74 ? -18.577 7.575 -46.756 1.00 92.44 74 ILE A C 1
ATOM 585 O O . ILE A 1 74 ? -18.270 7.374 -47.926 1.00 92.44 74 ILE A O 1
ATOM 589 N N . ILE A 1 75 ? -19.787 7.967 -46.360 1.00 91.75 75 ILE A N 1
ATOM 590 C CA . ILE A 1 75 ? -20.939 8.233 -47.242 1.00 91.75 75 ILE A CA 1
ATOM 591 C C . ILE A 1 75 ? -21.590 9.590 -46.916 1.00 91.75 75 ILE A C 1
ATOM 593 O O . ILE A 1 75 ? -22.783 9.784 -47.123 1.00 91.75 75 ILE A O 1
ATOM 597 N N . THR A 1 76 ? -20.833 10.493 -46.286 1.00 89.44 76 THR A N 1
ATOM 598 C CA . THR A 1 76 ? -21.352 11.734 -45.696 1.00 89.44 76 THR A CA 1
ATOM 599 C C . THR A 1 76 ? -21.869 12.708 -46.750 1.00 89.44 76 THR A C 1
ATOM 601 O O . THR A 1 76 ? -23.016 13.135 -46.656 1.00 89.44 76 THR A O 1
ATOM 604 N N . ASP A 1 77 ? -21.036 13.084 -47.720 1.00 85.25 77 ASP A N 1
ATOM 605 C CA . ASP A 1 77 ? -21.291 14.253 -48.569 1.00 85.25 77 ASP A CA 1
ATOM 606 C C . ASP A 1 77 ? -22.567 14.072 -49.395 1.00 85.25 77 ASP A C 1
ATOM 608 O O . ASP A 1 77 ? -23.440 14.937 -49.395 1.00 85.25 77 ASP A O 1
ATOM 612 N N . GLU A 1 78 ? -22.729 12.899 -50.000 1.00 81.50 78 GLU A N 1
ATOM 613 C CA . GLU A 1 78 ? -23.870 12.567 -50.846 1.00 81.50 78 GLU A CA 1
ATOM 614 C C . GLU A 1 78 ? -25.161 12.364 -50.034 1.00 81.50 78 GLU A C 1
ATOM 616 O O . GLU A 1 78 ? -26.256 12.684 -50.495 1.00 81.50 78 GLU A O 1
ATOM 621 N N . LEU A 1 79 ? -25.053 11.887 -48.791 1.00 83.50 79 LEU A N 1
ATOM 622 C CA . LEU A 1 79 ? -26.206 11.701 -47.909 1.00 83.50 79 LEU A CA 1
ATOM 623 C C . LEU A 1 79 ? -26.746 13.043 -47.384 1.00 83.50 79 LEU A C 1
ATOM 625 O O . LEU A 1 79 ? -27.953 13.195 -47.189 1.00 83.50 79 LEU A O 1
ATOM 629 N N . TYR A 1 80 ? -25.873 14.037 -47.186 1.00 86.50 80 TYR A N 1
ATOM 630 C CA . TYR A 1 80 ? -26.270 15.388 -46.777 1.00 86.50 80 TYR A CA 1
ATOM 631 C C . TYR A 1 80 ? -26.978 16.175 -47.892 1.00 86.50 80 TYR A C 1
ATOM 633 O O . TYR A 1 80 ? -27.679 17.148 -47.586 1.00 86.50 80 TYR A O 1
ATOM 641 N N . GLU A 1 81 ? -26.861 15.769 -49.162 1.00 86.44 81 GLU A N 1
ATOM 642 C CA . GLU A 1 81 ? -27.632 16.348 -50.274 1.00 86.44 81 GLU A CA 1
ATOM 643 C C . GLU A 1 81 ? -29.131 16.018 -50.183 1.00 86.44 81 GLU A C 1
ATOM 645 O O . GLU A 1 81 ? -29.963 16.765 -50.702 1.00 86.44 81 GLU A O 1
ATOM 650 N N . ILE A 1 82 ? -29.494 14.961 -49.451 1.00 87.81 82 ILE A N 1
ATOM 651 C CA . ILE A 1 82 ? -30.879 14.530 -49.263 1.00 87.81 82 ILE A CA 1
ATOM 652 C C . ILE A 1 82 ? -31.525 15.336 -48.127 1.00 87.81 82 ILE A C 1
ATOM 654 O O . ILE A 1 82 ? -31.354 15.056 -46.938 1.00 87.81 82 ILE A O 1
ATOM 658 N N . GLU A 1 83 ? -32.295 16.361 -48.501 1.00 85.56 83 GLU A N 1
ATOM 659 C CA . GLU A 1 83 ? -32.895 17.328 -47.568 1.00 85.56 83 GLU A CA 1
ATOM 660 C C . GLU A 1 83 ? -33.791 16.669 -46.503 1.00 85.56 83 GLU A C 1
ATOM 662 O O . GLU A 1 83 ? -33.790 17.099 -45.348 1.00 85.56 83 GLU A O 1
ATOM 667 N N . SER A 1 84 ? -34.495 15.589 -46.860 1.00 86.06 84 SER A N 1
ATOM 668 C CA . SER A 1 84 ? -35.391 14.863 -45.950 1.00 86.06 84 SER A CA 1
ATOM 669 C C . SER A 1 84 ? -34.654 14.140 -44.809 1.00 86.06 84 SER A C 1
ATOM 671 O O . SER A 1 84 ? -35.217 13.986 -43.727 1.00 86.06 84 SER A O 1
ATOM 673 N N . LEU A 1 85 ? -33.394 13.734 -45.022 1.00 88.25 85 LEU A N 1
ATOM 674 C CA . LEU A 1 85 ? -32.597 12.933 -44.081 1.00 88.25 85 LEU A CA 1
ATOM 675 C C . LEU A 1 85 ? -31.647 13.791 -43.234 1.00 88.25 85 LEU A C 1
ATOM 677 O O . LEU A 1 85 ? -31.241 13.389 -42.141 1.00 88.25 85 LEU A O 1
ATOM 681 N N . ARG A 1 86 ? -31.298 14.986 -43.724 1.00 89.75 86 ARG A N 1
ATOM 682 C CA . ARG A 1 86 ? -30.284 15.869 -43.132 1.00 89.75 86 ARG A CA 1
ATOM 683 C C . ARG A 1 86 ? -30.543 16.185 -41.658 1.00 89.75 86 ARG A C 1
ATOM 685 O O . ARG A 1 86 ? -29.638 16.056 -40.836 1.00 89.75 86 ARG A O 1
ATOM 692 N N . ASN A 1 87 ? -31.770 16.580 -41.316 1.00 90.12 87 ASN A N 1
ATOM 693 C CA . ASN A 1 87 ? -32.112 16.994 -39.950 1.00 90.12 87 ASN A CA 1
ATOM 694 C C . ASN A 1 87 ? -31.933 15.854 -38.934 1.00 90.12 87 ASN A C 1
ATOM 696 O O . ASN A 1 87 ? -31.433 16.085 -37.831 1.00 90.12 87 ASN A O 1
ATOM 700 N N . ASP A 1 88 ? -32.294 14.626 -39.312 1.00 90.94 88 ASP A N 1
ATOM 701 C CA . ASP A 1 88 ? -32.160 13.453 -38.445 1.00 90.94 88 ASP A CA 1
ATOM 702 C C . ASP A 1 88 ? -30.692 13.038 -38.277 1.00 90.94 88 ASP A C 1
ATOM 704 O O . ASP A 1 88 ? -30.272 12.684 -37.175 1.00 90.94 88 ASP A O 1
ATOM 708 N N . ILE A 1 89 ? -29.880 13.145 -39.335 1.00 91.56 89 ILE A N 1
ATOM 709 C CA . ILE A 1 89 ? -28.430 12.887 -39.274 1.00 91.56 89 ILE A CA 1
ATOM 710 C C . ILE A 1 89 ? -27.735 13.911 -38.374 1.00 91.56 89 ILE A C 1
ATOM 712 O O . ILE A 1 89 ? -26.918 13.542 -37.529 1.00 91.56 89 ILE A O 1
ATOM 716 N N . GLU A 1 90 ? -28.087 15.193 -38.494 1.00 93.12 90 GLU A N 1
ATOM 717 C CA . GLU A 1 90 ? -27.569 16.237 -37.608 1.00 93.12 90 GLU A CA 1
ATOM 718 C C . GLU A 1 90 ? -27.991 16.039 -36.148 1.00 93.12 90 GLU A C 1
ATOM 720 O O . GLU A 1 90 ? -27.231 16.348 -35.227 1.00 93.12 90 GLU A O 1
ATOM 725 N N . LEU A 1 91 ? -29.202 15.538 -35.905 1.00 93.12 91 LEU A N 1
ATOM 726 C CA . LEU A 1 91 ? -29.649 15.201 -34.557 1.00 93.12 91 LEU A CA 1
ATOM 727 C C . LEU A 1 91 ? -28.842 14.024 -33.986 1.00 93.12 91 LEU A C 1
ATOM 729 O O . LEU A 1 91 ? -28.401 14.067 -32.832 1.00 93.12 91 LEU A O 1
ATOM 733 N N . LEU A 1 92 ? -28.613 12.989 -34.795 1.00 94.75 92 LEU A N 1
ATOM 734 C CA . LEU A 1 92 ? -27.790 11.836 -34.434 1.00 94.75 92 LEU A CA 1
ATOM 735 C C . LEU A 1 92 ? -26.345 12.243 -34.127 1.00 94.75 92 LEU A C 1
ATOM 737 O O . LEU A 1 92 ? -25.802 11.825 -33.105 1.00 94.75 92 LEU A O 1
ATOM 741 N N . SER A 1 93 ? -25.731 13.108 -34.935 1.00 94.94 93 SER A N 1
ATOM 742 C CA . SER A 1 93 ? -24.365 13.582 -34.681 1.00 94.94 93 SER A CA 1
ATOM 743 C C . SER A 1 93 ? -24.276 14.408 -33.391 1.00 94.94 93 SER A C 1
ATOM 745 O O . SER A 1 93 ? -23.422 14.143 -32.542 1.00 94.94 93 SER A O 1
ATOM 747 N N . LYS A 1 94 ? -25.228 15.320 -33.149 1.00 92.75 94 LYS A N 1
ATOM 748 C CA . LYS A 1 94 ? -25.297 16.123 -31.910 1.00 92.75 94 LYS A CA 1
ATOM 749 C C . LYS A 1 94 ? -25.520 15.290 -30.646 1.00 92.75 94 LYS A C 1
ATOM 751 O O . LYS A 1 94 ? -25.233 15.774 -29.554 1.00 92.75 94 LYS A O 1
ATOM 756 N N . THR A 1 95 ? -26.029 14.065 -30.762 1.00 90.44 95 THR A N 1
ATOM 757 C CA . THR A 1 95 ? -26.275 13.165 -29.620 1.00 90.44 95 THR A CA 1
ATOM 758 C C . THR A 1 95 ? -25.224 12.065 -29.471 1.00 90.44 95 THR A C 1
ATOM 760 O O . THR A 1 95 ? -25.058 11.542 -28.370 1.00 90.44 95 THR A O 1
ATOM 763 N N . AL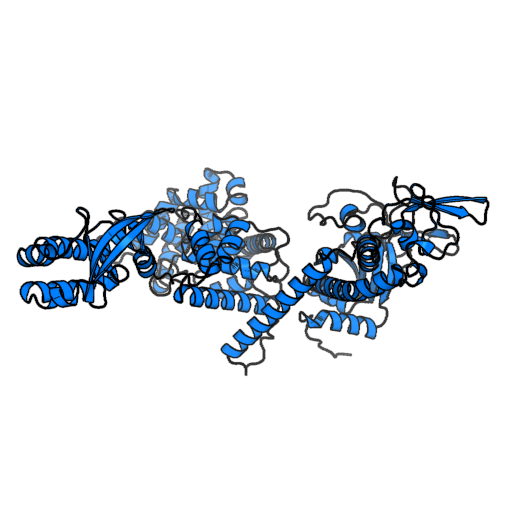A A 1 96 ? -24.440 11.781 -30.517 1.00 93.38 96 ALA A N 1
ATOM 764 C CA . ALA A 1 96 ? -23.432 10.721 -30.534 1.00 93.38 96 ALA A CA 1
ATOM 765 C C . ALA A 1 96 ? -22.348 10.854 -29.452 1.00 93.38 96 ALA A C 1
ATOM 767 O O . ALA A 1 96 ? -21.766 9.850 -29.048 1.00 93.38 96 ALA A O 1
ATOM 768 N N . TRP A 1 97 ? -22.068 12.062 -28.944 1.00 89.62 97 TRP A N 1
ATOM 769 C CA . TRP A 1 97 ? -21.098 12.252 -27.856 1.00 89.62 97 TRP A CA 1
ATOM 770 C C . TRP A 1 97 ? -21.483 11.493 -26.575 1.00 89.62 97 TRP A C 1
ATOM 772 O O . TRP A 1 97 ? -20.592 11.045 -25.860 1.00 89.62 97 TRP A O 1
ATOM 782 N N . ARG A 1 98 ? -22.783 11.263 -26.327 1.00 89.06 98 ARG A N 1
ATOM 783 C CA . ARG A 1 98 ? -23.269 10.514 -25.153 1.00 89.06 98 ARG A CA 1
ATOM 784 C C . ARG A 1 98 ? -22.898 9.032 -25.175 1.00 89.06 98 ARG A C 1
ATOM 786 O O . ARG A 1 98 ? -22.847 8.410 -24.125 1.00 89.06 98 ARG A O 1
ATOM 793 N N . SER A 1 99 ? -22.605 8.473 -26.349 1.00 90.38 99 SER A N 1
ATOM 794 C CA . SER A 1 99 ? -22.214 7.071 -26.547 1.00 90.38 99 SER A CA 1
ATOM 795 C C . SER A 1 99 ? -20.759 6.932 -27.011 1.00 90.38 99 SER A C 1
ATOM 797 O O . SER A 1 99 ? -20.420 6.044 -27.796 1.00 90.38 99 SER A O 1
ATOM 799 N N . GLY A 1 100 ? -19.887 7.850 -26.580 1.00 90.44 100 GLY A N 1
ATOM 800 C CA . GLY A 1 100 ? -18.468 7.825 -26.944 1.00 90.44 100 GLY A CA 1
ATOM 801 C C . GLY A 1 100 ? -18.198 8.257 -28.388 1.00 90.44 100 GLY A C 1
ATOM 802 O O . GLY A 1 100 ? -17.254 7.788 -29.023 1.00 90.44 100 GLY A O 1
ATOM 803 N N . GLY A 1 101 ? -19.054 9.115 -28.946 1.00 93.38 101 GLY A N 1
ATOM 804 C CA . GLY A 1 101 ? -18.854 9.786 -30.232 1.00 93.38 101 GLY A CA 1
ATOM 805 C C . GLY A 1 101 ? -19.398 9.058 -31.462 1.00 93.38 101 GLY A C 1
ATOM 806 O O . GLY A 1 101 ? -19.211 9.574 -32.564 1.00 93.38 101 GLY A O 1
ATOM 807 N N . ILE A 1 102 ? -20.047 7.893 -31.315 1.00 94.81 102 ILE A N 1
ATOM 808 C CA . ILE A 1 102 ? -20.708 7.165 -32.417 1.00 94.81 102 ILE A CA 1
ATOM 809 C C . ILE A 1 102 ? -22.067 6.623 -32.003 1.00 94.81 102 ILE A C 1
ATOM 811 O O . ILE A 1 102 ? -22.196 5.957 -30.976 1.00 94.81 102 ILE A O 1
ATOM 815 N N . ILE A 1 103 ? -23.038 6.794 -32.895 1.00 96.19 103 ILE A N 1
ATOM 816 C CA . ILE A 1 103 ? -24.262 6.000 -32.941 1.00 96.19 103 ILE A CA 1
ATOM 817 C C . ILE A 1 103 ? -24.122 4.946 -34.038 1.00 96.19 103 ILE A C 1
ATOM 819 O O . ILE A 1 103 ? -23.704 5.261 -35.144 1.00 96.19 103 ILE A O 1
ATOM 823 N N . SER A 1 104 ? -24.476 3.699 -33.733 1.00 95.62 104 SER A N 1
ATOM 824 C CA . SER A 1 104 ? -24.426 2.561 -34.657 1.00 95.62 104 SER A CA 1
ATOM 825 C C . SER A 1 104 ? -25.830 1.996 -34.810 1.00 95.62 104 SER A C 1
ATOM 827 O O . SER A 1 104 ? -26.560 1.887 -33.823 1.00 95.62 104 SER A O 1
ATOM 829 N N . SER A 1 105 ? -26.217 1.621 -36.029 1.00 95.38 105 SER A N 1
ATOM 830 C CA . SER A 1 105 ? -27.473 0.909 -36.275 1.00 95.38 105 SER A CA 1
ATOM 831 C C . SER A 1 105 ? -27.380 -0.579 -35.903 1.00 95.38 105 SER A C 1
ATOM 833 O O . SER A 1 105 ? -28.406 -1.259 -35.819 1.00 95.38 105 SER A O 1
ATOM 835 N N . SER A 1 106 ? -26.182 -1.097 -35.612 1.00 92.56 106 SER A N 1
ATOM 836 C CA . SER A 1 106 ? -2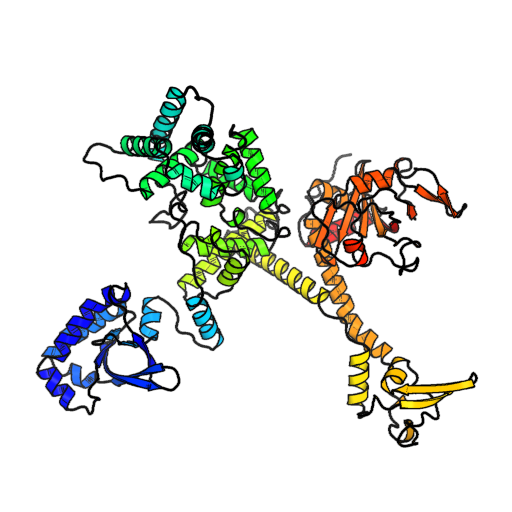5.947 -2.469 -35.142 1.00 92.56 106 SER A CA 1
ATOM 837 C C . SER A 1 106 ? -25.829 -2.554 -33.606 1.00 92.56 106 SER A C 1
ATOM 839 O O . SER A 1 106 ? -25.920 -1.557 -32.888 1.00 92.56 106 SER A O 1
ATOM 841 N N . ALA A 1 107 ? -25.704 -3.772 -33.070 1.00 90.88 107 ALA A N 1
ATOM 842 C CA . ALA A 1 107 ? -25.147 -3.999 -31.733 1.00 90.88 107 ALA A CA 1
ATOM 843 C C . ALA A 1 107 ? -23.615 -3.854 -31.715 1.00 90.88 107 ALA A C 1
ATOM 845 O O . ALA A 1 107 ? -23.036 -3.702 -30.647 1.00 90.88 107 ALA A O 1
ATOM 846 N N . THR A 1 108 ? -22.979 -3.842 -32.883 1.00 93.44 108 THR A N 1
ATOM 847 C CA . THR A 1 108 ? -21.535 -3.684 -33.036 1.00 93.44 108 THR A CA 1
ATOM 848 C C . THR A 1 108 ? -21.140 -2.207 -33.021 1.00 93.44 108 THR A C 1
ATOM 850 O O . THR A 1 108 ? -21.723 -1.380 -33.736 1.00 93.44 108 THR A O 1
ATOM 853 N N . VAL A 1 109 ? -20.124 -1.868 -32.227 1.00 94.50 109 VAL A N 1
ATOM 854 C CA . VAL A 1 109 ? -19.472 -0.551 -32.204 1.00 94.50 109 VAL A CA 1
ATOM 855 C C . VAL A 1 109 ? -17.948 -0.711 -32.217 1.00 94.50 109 VAL A C 1
ATOM 857 O O . VAL A 1 109 ? -17.431 -1.747 -31.800 1.00 94.50 109 VAL A O 1
ATOM 860 N N . PRO A 1 110 ? -17.183 0.289 -32.683 1.00 93.12 110 PRO A N 1
ATOM 861 C CA . PRO A 1 110 ? -15.728 0.221 -32.595 1.00 93.12 110 PRO A CA 1
ATOM 862 C C . PRO A 1 110 ? -15.248 0.281 -31.135 1.00 93.12 110 PRO A C 1
ATOM 864 O O . PRO A 1 110 ? -15.773 1.067 -30.348 1.00 93.12 110 PRO A O 1
ATOM 867 N N . LEU A 1 111 ? -14.203 -0.471 -30.767 1.00 91.31 111 LEU A N 1
ATOM 868 C CA . LEU A 1 111 ? -13.671 -0.487 -29.392 1.00 91.31 111 LEU A CA 1
ATOM 869 C C . LEU A 1 111 ? -13.293 0.917 -28.893 1.00 91.31 111 LEU A C 1
ATOM 871 O O . LEU A 1 111 ? -13.587 1.260 -27.751 1.00 91.31 111 LEU A O 1
ATOM 875 N N . ARG A 1 112 ? -12.718 1.765 -29.760 1.00 89.81 112 ARG A N 1
ATOM 876 C CA . ARG A 1 112 ? -12.389 3.168 -29.432 1.00 89.81 112 ARG A CA 1
ATOM 877 C C . ARG A 1 112 ? -13.595 3.947 -28.888 1.00 89.81 112 ARG A C 1
ATOM 879 O O . ARG A 1 112 ? -13.418 4.874 -28.114 1.00 89.81 112 ARG A O 1
ATOM 886 N N . ASN A 1 113 ? -14.810 3.596 -29.313 1.00 92.00 113 ASN A N 1
ATOM 887 C CA . ASN A 1 113 ? -16.028 4.289 -28.912 1.00 92.00 113 ASN A CA 1
ATOM 888 C C . ASN A 1 113 ? -16.454 3.870 -27.517 1.00 92.00 113 ASN A C 1
ATOM 890 O O . ASN A 1 113 ? -16.863 4.711 -26.726 1.00 92.00 113 ASN A O 1
ATOM 894 N N . TRP A 1 114 ? -16.288 2.590 -27.194 1.00 91.81 114 TRP A N 1
ATOM 895 C CA . TRP A 1 114 ? -16.458 2.133 -25.826 1.00 91.81 114 TRP A CA 1
ATOM 896 C C . TRP A 1 114 ? -15.406 2.755 -24.896 1.00 91.81 114 TRP A C 1
ATOM 898 O O . TRP A 1 114 ? -15.776 3.243 -23.835 1.00 91.81 114 TRP A O 1
ATOM 908 N N . LEU A 1 115 ? -14.134 2.833 -25.312 1.00 92.62 115 LEU A N 1
ATOM 909 C CA . LEU A 1 115 ? -13.084 3.510 -24.533 1.00 92.62 115 LEU A CA 1
ATOM 910 C C . LEU A 1 115 ? -13.427 4.986 -24.291 1.00 92.62 115 LEU A C 1
ATOM 912 O O . LEU A 1 115 ? -13.439 5.423 -23.146 1.00 92.62 115 LEU A O 1
ATOM 916 N N . ALA A 1 116 ? -13.816 5.719 -25.339 1.00 92.00 116 ALA A N 1
ATOM 917 C CA . ALA A 1 116 ? -14.230 7.115 -25.219 1.00 92.00 116 ALA A CA 1
ATOM 918 C C . ALA A 1 116 ? -15.451 7.297 -24.302 1.00 92.00 116 ALA A C 1
ATOM 920 O O . ALA A 1 116 ? -15.507 8.253 -23.537 1.00 92.00 116 ALA A O 1
ATOM 921 N N . PHE A 1 117 ? -16.420 6.376 -24.341 1.00 92.81 117 PHE A N 1
ATOM 922 C CA . PHE A 1 117 ? -17.572 6.394 -23.435 1.00 92.81 117 PHE A CA 1
ATOM 923 C C . PHE A 1 117 ? -17.183 6.163 -21.967 1.00 92.81 117 PHE A C 1
ATOM 925 O O . PHE A 1 117 ? -17.811 6.722 -21.073 1.00 92.81 117 PHE A O 1
ATOM 932 N N . GLN A 1 118 ? -16.161 5.342 -21.715 1.00 90.31 118 GLN A N 1
ATOM 933 C CA . GLN A 1 118 ? -15.598 5.128 -20.378 1.00 90.31 118 GLN A CA 1
ATOM 934 C C . GLN A 1 118 ? -14.589 6.217 -19.976 1.00 90.31 118 GLN A C 1
ATOM 936 O O . GLN A 1 118 ? -13.956 6.081 -18.932 1.00 90.31 118 GLN A O 1
ATOM 941 N N . GLU A 1 119 ? -14.419 7.260 -20.798 1.00 90.81 119 GLU A N 1
ATOM 942 C CA . GLU A 1 119 ? -13.418 8.317 -20.614 1.00 90.81 119 GLU A CA 1
ATOM 943 C C . GLU A 1 119 ? -11.986 7.763 -20.503 1.00 90.81 119 GLU A C 1
ATOM 945 O O . GLU A 1 119 ? -11.165 8.283 -19.755 1.00 90.81 119 GLU A O 1
ATOM 950 N N . ILE A 1 120 ? -11.692 6.682 -21.231 1.00 93.25 120 ILE A N 1
ATOM 951 C CA . ILE A 1 120 ? -10.369 6.057 -21.305 1.00 93.25 120 ILE A CA 1
ATOM 952 C C . ILE A 1 120 ? -9.632 6.582 -22.535 1.00 93.25 120 ILE A C 1
ATOM 954 O O . ILE A 1 120 ? -10.148 6.514 -23.657 1.00 93.25 120 ILE A O 1
ATOM 958 N N . ASP A 1 121 ? -8.402 7.042 -22.328 1.00 91.44 121 ASP A N 1
ATOM 959 C CA . ASP A 1 121 ? -7.533 7.485 -23.408 1.00 91.44 121 ASP A CA 1
ATOM 960 C C . ASP A 1 121 ? -7.135 6.291 -24.293 1.00 91.44 121 ASP A C 1
ATOM 962 O O . ASP A 1 121 ? -6.817 5.207 -23.788 1.00 91.44 121 ASP A O 1
ATOM 966 N N . PRO A 1 122 ? -7.151 6.446 -25.629 1.00 88.69 122 PRO A N 1
ATOM 967 C CA . PRO A 1 122 ? -6.688 5.394 -26.517 1.00 88.69 122 PRO A CA 1
ATOM 968 C C . PRO A 1 122 ? -5.184 5.150 -26.294 1.00 88.69 122 PRO A C 1
ATOM 970 O O . PRO A 1 122 ? -4.423 6.116 -26.202 1.00 88.69 122 PRO A O 1
ATOM 973 N N . PRO A 1 123 ? -4.733 3.883 -26.238 1.00 90.50 123 PRO A N 1
ATOM 974 C CA . PRO A 1 123 ? -3.323 3.576 -26.033 1.00 90.50 123 PRO A CA 1
ATOM 975 C C . PRO A 1 123 ? -2.487 4.060 -27.222 1.00 90.50 123 PRO A C 1
ATOM 977 O O . PRO A 1 123 ? -2.825 3.775 -28.375 1.00 90.50 123 PRO A O 1
ATOM 980 N N . ASN A 1 124 ? -1.395 4.776 -26.940 1.00 89.75 124 ASN A N 1
ATOM 981 C CA . ASN A 1 124 ? -0.524 5.349 -27.971 1.00 89.75 124 ASN A CA 1
ATOM 982 C C . ASN A 1 124 ? 0.690 4.461 -28.267 1.00 89.75 124 ASN A C 1
ATOM 984 O O . ASN A 1 124 ? 1.262 4.539 -29.356 1.00 89.75 124 ASN A O 1
ATOM 988 N N . ASP A 1 125 ? 1.068 3.600 -27.321 1.00 92.62 125 ASP A N 1
ATOM 989 C CA . ASP A 1 125 ? 2.178 2.665 -27.452 1.00 92.62 125 ASP A CA 1
ATOM 990 C C . ASP A 1 125 ? 1.873 1.278 -26.844 1.00 92.62 125 ASP A C 1
ATOM 992 O O . ASP A 1 125 ? 0.769 0.983 -26.375 1.00 92.62 125 ASP A O 1
ATOM 996 N N . TYR A 1 126 ? 2.859 0.377 -26.908 1.00 92.94 126 TYR A N 1
ATOM 997 C CA . TYR A 1 126 ? 2.733 -0.979 -26.371 1.00 92.94 126 TYR A CA 1
ATOM 998 C C . TYR A 1 126 ? 2.589 -1.003 -24.841 1.00 92.94 126 TYR A C 1
ATOM 1000 O O . TYR A 1 126 ? 1.923 -1.893 -24.314 1.00 92.94 126 TYR A O 1
ATOM 1008 N N . ALA A 1 127 ? 3.202 -0.055 -24.128 1.00 92.12 127 ALA A N 1
ATOM 1009 C CA . ALA A 1 127 ? 3.131 0.009 -22.673 1.00 92.12 127 ALA A CA 1
ATOM 1010 C C . ALA A 1 127 ? 1.733 0.452 -22.220 1.00 92.12 127 ALA A C 1
ATOM 1012 O O . ALA A 1 127 ? 1.149 -0.198 -21.353 1.00 92.12 127 ALA A O 1
ATOM 1013 N N . ASP A 1 128 ? 1.159 1.465 -22.874 1.00 91.94 128 ASP A N 1
ATOM 1014 C CA . ASP A 1 128 ? -0.223 1.900 -22.660 1.00 91.94 128 ASP A CA 1
ATOM 1015 C C . ASP A 1 128 ? -1.207 0.750 -22.908 1.00 91.94 128 ASP A C 1
ATOM 1017 O O . ASP A 1 128 ? -2.116 0.510 -22.110 1.00 91.94 128 ASP A O 1
ATOM 1021 N N . LEU A 1 129 ? -1.015 0.003 -24.004 1.00 92.50 129 LEU A N 1
ATOM 1022 C CA . LEU A 1 129 ? -1.869 -1.135 -24.343 1.00 92.50 129 LEU A CA 1
ATOM 1023 C C . LEU A 1 129 ? -1.754 -2.262 -23.308 1.00 92.50 129 LEU A C 1
ATOM 1025 O O . LEU A 1 129 ? -2.774 -2.814 -22.898 1.00 92.50 129 LEU A O 1
ATOM 1029 N N . ALA A 1 130 ? -0.536 -2.602 -22.879 1.00 94.75 130 ALA A N 1
ATOM 1030 C CA . ALA A 1 130 ? -0.314 -3.608 -21.844 1.00 94.75 130 ALA A CA 1
ATOM 1031 C C . ALA A 1 130 ? -0.975 -3.196 -20.519 1.00 94.75 130 ALA A C 1
ATOM 1033 O O . ALA A 1 130 ? -1.703 -3.992 -19.929 1.00 94.75 130 ALA A O 1
ATOM 1034 N N . ASN A 1 131 ? -0.815 -1.934 -20.110 1.00 94.69 131 ASN A N 1
ATOM 1035 C CA . ASN A 1 131 ? -1.450 -1.397 -18.911 1.00 94.69 131 ASN A CA 1
ATOM 1036 C C . ASN A 1 131 ? -2.984 -1.423 -19.004 1.00 94.69 131 ASN A C 1
ATOM 1038 O O . ASN A 1 131 ? -3.649 -1.836 -18.059 1.00 94.69 131 ASN A O 1
ATOM 1042 N N . LEU A 1 132 ? -3.564 -1.045 -20.150 1.00 93.69 132 LEU A N 1
ATOM 1043 C CA . LEU A 1 132 ? -5.009 -1.143 -20.376 1.00 93.69 132 LEU A CA 1
ATOM 1044 C C . LEU A 1 132 ? -5.500 -2.591 -20.238 1.00 93.69 132 LEU A C 1
ATOM 1046 O O . LEU A 1 132 ? -6.517 -2.837 -19.589 1.00 93.69 132 LEU A O 1
ATOM 1050 N N . ILE A 1 133 ? -4.777 -3.553 -20.817 1.00 92.88 133 ILE A N 1
ATOM 1051 C CA . ILE A 1 133 ? -5.095 -4.981 -20.696 1.00 92.88 133 ILE A CA 1
ATOM 1052 C C . ILE A 1 133 ? -5.030 -5.425 -19.230 1.00 92.88 133 ILE A C 1
ATOM 1054 O O . ILE A 1 133 ? -5.934 -6.123 -18.767 1.00 92.88 133 ILE A O 1
ATOM 1058 N N . ASP A 1 134 ? -4.004 -5.013 -18.488 1.00 94.38 134 ASP A N 1
ATOM 1059 C CA . ASP A 1 134 ? -3.857 -5.351 -17.072 1.00 94.38 134 ASP A CA 1
ATOM 1060 C C . ASP A 1 134 ? -4.979 -4.746 -16.218 1.00 94.38 134 ASP A C 1
ATOM 1062 O O . ASP A 1 134 ? -5.562 -5.456 -15.394 1.00 94.38 134 ASP A O 1
ATOM 1066 N N . CYS A 1 135 ? -5.361 -3.490 -16.470 1.00 91.12 135 CYS A N 1
ATOM 1067 C CA . CYS A 1 135 ? -6.506 -2.835 -15.835 1.00 91.12 135 CYS A CA 1
ATOM 1068 C C . CYS A 1 135 ? -7.817 -3.587 -16.092 1.00 91.12 135 CYS A C 1
ATOM 1070 O O . CYS A 1 135 ? -8.564 -3.860 -15.154 1.00 91.12 135 CYS A O 1
ATOM 1072 N N . LEU A 1 136 ? -8.094 -3.957 -17.347 1.00 89.38 136 LEU A N 1
ATOM 1073 C CA . LEU A 1 136 ? -9.318 -4.679 -17.716 1.00 89.38 136 LEU A CA 1
ATOM 1074 C C . LEU A 1 136 ? -9.352 -6.108 -17.151 1.00 89.38 136 LEU A C 1
ATOM 1076 O O . LEU A 1 136 ? -10.424 -6.633 -16.853 1.00 89.38 136 LEU A O 1
ATOM 1080 N N . ASN A 1 137 ? -8.187 -6.737 -16.980 1.00 92.81 137 ASN A N 1
ATOM 1081 C CA . ASN A 1 137 ? -8.066 -8.069 -16.390 1.00 92.81 137 ASN A CA 1
ATOM 1082 C C . ASN A 1 137 ? -8.057 -8.060 -14.856 1.00 92.81 137 ASN A C 1
ATOM 1084 O O . ASN A 1 137 ? -8.203 -9.126 -14.240 1.00 92.81 137 ASN A O 1
ATOM 1088 N N . PHE A 1 138 ? -7.880 -6.900 -14.219 1.00 91.56 138 PHE A N 1
ATOM 1089 C CA . PHE A 1 138 ? -7.846 -6.804 -12.768 1.00 91.56 138 PHE A CA 1
ATOM 1090 C C . PHE A 1 138 ? -9.237 -7.073 -12.179 1.00 91.56 138 PHE A C 1
ATOM 1092 O O . PHE A 1 138 ? -10.177 -6.293 -12.320 1.00 91.56 138 PHE A O 1
ATOM 1099 N N . LYS A 1 139 ? -9.380 -8.201 -11.477 1.00 89.31 139 LYS A N 1
ATOM 1100 C CA . LYS A 1 139 ? -10.656 -8.610 -10.878 1.00 89.31 139 LYS A CA 1
ATOM 1101 C C . LYS A 1 139 ? -10.840 -7.984 -9.502 1.00 89.31 139 LYS A C 1
ATOM 1103 O O . LYS A 1 139 ? -10.258 -8.451 -8.524 1.00 89.31 139 LYS A O 1
ATOM 1108 N N . MET A 1 140 ? -11.708 -6.980 -9.426 1.00 88.06 140 MET A N 1
ATOM 1109 C CA . MET A 1 140 ? -12.161 -6.420 -8.154 1.00 88.06 140 MET A CA 1
ATOM 1110 C C . MET A 1 140 ? -13.190 -7.346 -7.481 1.00 88.06 140 MET A C 1
ATOM 1112 O O . MET A 1 140 ? -14.120 -7.812 -8.147 1.00 88.06 140 MET A O 1
ATOM 1116 N N . PRO A 1 141 ? -13.060 -7.637 -6.173 1.00 91.19 141 PRO A N 1
ATOM 1117 C CA . PRO A 1 141 ? -14.077 -8.377 -5.437 1.00 91.19 141 PRO A CA 1
ATOM 1118 C C . PRO A 1 141 ? -15.345 -7.533 -5.251 1.00 91.19 141 PRO A C 1
ATOM 1120 O O . PRO A 1 141 ? -15.332 -6.311 -5.379 1.00 91.19 141 PRO A O 1
ATOM 1123 N N . ALA A 1 142 ? -16.457 -8.184 -4.906 1.00 86.00 142 ALA A N 1
ATOM 1124 C CA . ALA A 1 142 ? -17.665 -7.458 -4.533 1.00 86.00 142 ALA A CA 1
ATOM 1125 C C . ALA A 1 142 ? -17.425 -6.652 -3.239 1.00 86.00 142 ALA A C 1
ATOM 1127 O O . ALA A 1 142 ? -16.828 -7.186 -2.291 1.00 86.00 142 ALA A O 1
ATOM 1128 N N . PRO A 1 143 ? -17.899 -5.395 -3.163 1.00 80.69 143 PRO A N 1
ATOM 1129 C CA . PRO A 1 143 ? -17.740 -4.589 -1.965 1.00 80.69 143 PRO A CA 1
ATOM 1130 C C . PRO A 1 143 ? -18.496 -5.210 -0.780 1.00 80.69 143 PRO A C 1
ATOM 1132 O O . PRO A 1 143 ? -19.542 -5.842 -0.970 1.00 80.69 143 PRO A O 1
ATOM 1135 N N . PRO A 1 144 ? -18.001 -5.060 0.462 1.00 78.00 144 PRO A N 1
ATOM 1136 C CA . PRO A 1 144 ? -18.698 -5.597 1.623 1.00 78.00 144 PRO A CA 1
ATOM 1137 C C . PRO A 1 144 ? -20.039 -4.887 1.842 1.00 78.00 144 PRO A C 1
ATOM 1139 O O . PRO A 1 144 ? -20.136 -3.665 1.742 1.00 78.00 144 PRO A O 1
ATOM 1142 N N . LYS A 1 145 ? -21.067 -5.649 2.226 1.00 75.38 145 LYS A N 1
ATOM 1143 C CA . LYS A 1 145 ? -22.450 -5.158 2.343 1.00 75.38 145 LYS A CA 1
ATOM 1144 C C . LYS A 1 145 ? -22.608 -3.946 3.276 1.00 75.38 145 LYS A C 1
ATOM 1146 O O . LYS A 1 145 ? -23.400 -3.056 2.988 1.00 75.38 145 LYS A O 1
ATOM 1151 N N . PHE A 1 146 ? -21.849 -3.905 4.373 1.00 72.38 146 PHE A N 1
ATOM 1152 C CA . PHE A 1 146 ? -21.934 -2.865 5.411 1.00 72.38 146 PHE A CA 1
ATOM 1153 C C . PHE A 1 146 ? -20.655 -2.033 5.538 1.00 72.38 146 PHE A C 1
ATOM 1155 O O . PHE A 1 146 ? -20.407 -1.420 6.570 1.00 72.38 146 PHE A O 1
ATOM 1162 N N . ALA A 1 147 ? -19.814 -2.022 4.506 1.00 65.75 147 ALA A N 1
ATOM 1163 C CA . ALA A 1 147 ? -18.500 -1.398 4.598 1.00 65.75 147 ALA A CA 1
ATOM 1164 C C . ALA A 1 147 ? -18.506 0.135 4.574 1.00 65.75 147 ALA A C 1
ATOM 1166 O O . ALA A 1 147 ? -17.477 0.741 4.878 1.00 65.75 147 ALA A O 1
ATOM 1167 N N . ASN A 1 148 ? -19.629 0.758 4.215 1.00 66.12 148 ASN A N 1
ATOM 1168 C CA . ASN A 1 148 ? -19.751 2.207 4.196 1.00 66.12 148 ASN A CA 1
ATOM 1169 C C . ASN A 1 148 ? -20.148 2.738 5.579 1.00 66.12 148 ASN A C 1
ATOM 1171 O O . ASN A 1 148 ? -21.285 3.168 5.785 1.00 66.12 148 ASN A O 1
ATOM 1175 N N . TYR A 1 149 ? -19.215 2.626 6.528 1.00 64.31 149 TYR A N 1
ATOM 1176 C CA . TYR A 1 149 ? -19.499 2.863 7.939 1.00 64.31 149 TYR A CA 1
ATOM 1177 C C . TYR A 1 149 ? -19.839 4.313 8.271 1.00 64.31 149 TYR A C 1
ATOM 1179 O O . TYR A 1 149 ? -20.588 4.576 9.206 1.00 64.31 149 TYR A O 1
ATOM 1187 N N . TRP A 1 150 ? -19.288 5.233 7.489 1.00 62.97 150 TRP A N 1
ATOM 1188 C CA . TRP A 1 150 ? -19.453 6.658 7.695 1.00 62.97 150 TRP A CA 1
ATOM 1189 C C . TRP A 1 150 ? -20.385 7.242 6.633 1.00 62.97 150 TRP A C 1
ATOM 1191 O O . TRP A 1 150 ? -21.327 7.917 7.000 1.00 62.97 150 TRP A O 1
ATOM 1201 N N . GLY A 1 151 ? -20.300 6.827 5.372 1.00 60.97 151 GLY A N 1
ATOM 1202 C CA . GLY A 1 151 ? -21.043 7.427 4.264 1.00 60.97 151 GLY A CA 1
ATOM 1203 C C . GLY A 1 151 ? -20.094 8.116 3.285 1.00 60.97 151 GLY A C 1
ATOM 1204 O O . GLY A 1 151 ? -18.914 8.273 3.580 1.00 60.97 151 GLY A O 1
ATOM 1205 N N . ILE A 1 152 ? -20.593 8.469 2.100 1.00 61.09 152 ILE A N 1
ATOM 1206 C CA . ILE A 1 152 ? -19.887 9.332 1.143 1.00 61.09 152 ILE A CA 1
ATOM 1207 C C . ILE A 1 152 ? -20.825 10.503 0.861 1.00 61.09 152 ILE A C 1
ATOM 1209 O O . ILE A 1 152 ? -21.991 10.260 0.541 1.00 61.09 152 ILE A O 1
ATOM 1213 N N . SER A 1 153 ? -20.330 11.732 0.999 1.00 55.22 153 SER A N 1
ATOM 1214 C CA . SER A 1 153 ? -21.044 12.937 0.569 1.00 55.22 153 SER A CA 1
ATOM 1215 C C . SER A 1 153 ? -21.205 12.925 -0.951 1.00 55.22 153 SER A C 1
ATOM 1217 O O . SER A 1 153 ? -20.222 12.767 -1.672 1.00 55.22 153 SER A O 1
ATOM 1219 N N . GLU A 1 154 ? -22.426 13.100 -1.457 1.00 53.78 154 GLU A N 1
ATOM 1220 C CA . GLU A 1 154 ? -22.656 13.176 -2.908 1.00 53.78 154 GLU A CA 1
ATOM 1221 C C . GLU A 1 154 ? -22.019 14.431 -3.529 1.00 53.78 154 GLU A C 1
ATOM 1223 O O . GLU A 1 154 ? -21.637 14.403 -4.696 1.00 53.78 154 GLU A O 1
ATOM 1228 N N . GLU A 1 155 ? -21.847 15.502 -2.745 1.00 48.72 155 GLU A N 1
ATOM 1229 C CA . GLU A 1 155 ? -21.267 16.769 -3.204 1.00 48.72 155 GLU A CA 1
ATOM 1230 C C . GLU A 1 155 ? -19.736 16.749 -3.222 1.00 48.72 155 GLU A C 1
ATOM 1232 O O . GLU A 1 155 ? -19.125 17.185 -4.196 1.00 48.72 155 GLU A O 1
ATOM 1237 N N . THR A 1 156 ? -19.103 16.248 -2.156 1.00 55.19 156 THR A N 1
ATOM 1238 C CA . THR A 1 156 ? -17.635 16.308 -2.006 1.00 55.19 156 THR A CA 1
ATOM 1239 C C . THR A 1 156 ? -16.936 14.993 -2.339 1.00 55.19 156 THR A C 1
ATOM 1241 O O . THR A 1 156 ? -15.724 14.973 -2.526 1.00 55.19 156 THR A O 1
ATOM 1244 N N . GLN A 1 157 ? -17.681 13.887 -2.431 1.00 59.16 157 GLN A N 1
ATOM 1245 C CA . GLN A 1 157 ? -17.157 12.517 -2.497 1.00 59.16 157 GLN A CA 1
ATOM 1246 C C . GLN A 1 157 ? -16.247 12.114 -1.323 1.00 59.16 157 GLN A C 1
ATOM 1248 O O . GLN A 1 157 ? -15.573 11.083 -1.387 1.00 59.16 157 GLN A O 1
ATOM 1253 N N . ASP A 1 158 ? -16.274 12.874 -0.228 1.00 61.09 158 ASP A N 1
ATOM 1254 C CA . ASP A 1 158 ? -15.524 12.565 0.985 1.00 61.09 158 ASP A CA 1
ATOM 1255 C C . ASP A 1 158 ? -16.339 11.714 1.962 1.00 61.09 158 ASP A C 1
ATOM 1257 O O . ASP A 1 158 ? -17.573 11.656 1.914 1.00 61.09 158 ASP A O 1
ATOM 1261 N N . VAL A 1 159 ? -15.626 11.049 2.874 1.00 63.75 159 VAL A N 1
ATOM 1262 C CA . VAL A 1 159 ? -16.223 10.241 3.938 1.00 63.75 159 VAL A CA 1
ATOM 1263 C C . VAL A 1 159 ? -16.992 11.149 4.900 1.00 63.75 159 VAL A C 1
ATOM 1265 O O . VAL A 1 159 ? -16.394 11.955 5.606 1.00 63.75 159 VAL A O 1
ATOM 1268 N N . ALA A 1 160 ? -18.314 10.996 4.960 1.00 67.81 160 ALA A N 1
ATOM 1269 C CA . ALA A 1 160 ? -19.189 11.833 5.780 1.00 67.81 160 ALA A CA 1
ATOM 1270 C C . ALA A 1 160 ? -20.353 11.018 6.338 1.00 67.81 160 ALA A C 1
ATOM 1272 O O . ALA A 1 160 ? -20.891 10.175 5.623 1.00 67.81 160 ALA A O 1
ATOM 1273 N N . LEU A 1 161 ? -20.738 11.292 7.593 1.00 73.81 161 LEU A N 1
ATOM 1274 C CA . LEU A 1 161 ? -21.888 10.672 8.257 1.00 73.81 161 LEU A CA 1
ATOM 1275 C C . LEU A 1 161 ? -23.174 10.817 7.428 1.00 73.81 161 LEU A C 1
ATOM 1277 O O . LEU A 1 161 ? -23.412 11.849 6.814 1.00 73.81 161 LEU A O 1
ATOM 1281 N N . ILE A 1 162 ? -24.054 9.806 7.472 1.00 76.56 162 ILE A N 1
ATOM 1282 C CA . ILE A 1 162 ? -25.403 9.879 6.860 1.00 76.56 162 ILE A CA 1
ATOM 1283 C C . ILE A 1 162 ? -26.281 10.996 7.468 1.00 76.56 162 ILE A C 1
ATOM 1285 O O . ILE A 1 162 ? -27.350 11.293 6.946 1.00 76.56 162 ILE A O 1
ATOM 1289 N N . ILE A 1 163 ? -25.850 11.573 8.590 1.00 78.69 163 ILE A N 1
ATOM 1290 C CA . ILE A 1 163 ? -26.539 12.622 9.338 1.00 78.69 163 ILE A CA 1
ATOM 1291 C C . ILE A 1 163 ? -25.731 13.917 9.297 1.00 78.69 163 ILE A C 1
ATOM 1293 O O . ILE A 1 163 ? -24.503 13.895 9.350 1.00 78.69 163 ILE A O 1
ATOM 1297 N N . GLU A 1 164 ? -26.430 15.044 9.267 1.00 81.88 164 GLU A N 1
ATOM 1298 C CA . GLU A 1 164 ? -25.824 16.377 9.275 1.00 81.88 164 GLU A CA 1
ATOM 1299 C C . GLU A 1 164 ? -25.478 16.841 10.702 1.00 81.88 164 GLU A C 1
ATOM 1301 O O . GLU A 1 164 ? -26.149 16.432 11.657 1.00 81.88 164 GLU A O 1
ATOM 1306 N N . PRO A 1 165 ? -24.512 17.766 10.887 1.00 82.31 165 PRO A N 1
ATOM 1307 C CA . PRO A 1 165 ? -24.148 18.296 12.207 1.00 82.31 165 PRO A CA 1
ATOM 1308 C C . PRO A 1 165 ? -25.329 18.818 13.041 1.00 82.31 165 PRO A C 1
ATOM 1310 O O . PRO A 1 165 ? -25.371 18.625 14.257 1.00 82.31 165 PRO A O 1
ATOM 1313 N N . ALA A 1 166 ? -26.340 19.414 12.397 1.00 84.19 166 ALA A N 1
ATOM 1314 C CA . ALA A 1 166 ? -27.555 19.896 13.061 1.00 84.19 166 ALA A CA 1
ATOM 1315 C C . ALA A 1 166 ? -28.396 18.770 13.700 1.00 84.19 166 ALA A C 1
ATOM 1317 O O . ALA A 1 166 ? -29.156 19.009 14.638 1.00 84.19 166 ALA A O 1
ATOM 1318 N N . GLN A 1 167 ? -28.250 17.536 13.217 1.00 86.88 167 GLN A N 1
ATOM 1319 C CA . GLN A 1 167 ? -28.992 16.357 13.664 1.00 86.88 167 GLN A CA 1
ATOM 1320 C C . GLN A 1 167 ? -28.291 15.612 14.813 1.00 86.88 167 GLN A C 1
ATOM 1322 O O . GLN A 1 167 ? -28.908 14.769 15.472 1.00 86.88 167 GLN A O 1
ATOM 1327 N N . TYR A 1 168 ? -27.024 15.929 15.105 1.00 88.62 168 TYR A N 1
ATOM 1328 C CA . TYR A 1 168 ? -26.235 15.236 16.130 1.00 88.62 168 TYR A CA 1
ATOM 1329 C C . TYR A 1 168 ? -26.887 15.266 17.527 1.00 88.62 168 TYR A C 1
ATOM 1331 O O . TYR A 1 168 ? -26.943 14.211 18.169 1.00 88.62 168 TYR A O 1
ATOM 1339 N N . PRO A 1 169 ? -27.440 16.401 18.016 1.00 90.56 169 PRO A N 1
ATOM 1340 C CA . PRO A 1 169 ? -28.067 16.445 19.338 1.00 90.56 169 PRO A CA 1
ATOM 1341 C C . PRO A 1 169 ? -29.290 15.526 19.453 1.00 90.56 169 PRO A C 1
ATOM 1343 O O . PRO A 1 169 ? -29.500 14.919 20.504 1.00 90.56 169 PRO A O 1
ATOM 1346 N N . VAL A 1 170 ? -30.067 15.390 18.371 1.00 91.75 170 VAL A N 1
ATOM 1347 C CA . VAL A 1 170 ? -31.270 14.543 18.318 1.00 91.75 170 VAL A CA 1
ATOM 1348 C C . VAL A 1 170 ? -30.886 13.072 18.465 1.00 91.75 170 VAL A C 1
ATOM 1350 O O . VAL A 1 170 ? -31.433 12.364 19.311 1.00 91.75 170 VAL A O 1
ATOM 1353 N N . ILE A 1 171 ? -29.882 12.622 17.709 1.00 91.19 171 ILE A N 1
ATOM 1354 C CA . ILE A 1 171 ? -29.369 11.249 17.799 1.00 91.19 171 ILE A CA 1
ATOM 1355 C C . ILE A 1 171 ? -28.787 10.968 19.185 1.00 91.19 171 ILE A C 1
ATOM 1357 O O . ILE A 1 171 ? -29.119 9.952 19.798 1.00 91.19 171 ILE A O 1
ATOM 1361 N N . MET A 1 172 ? -27.992 11.889 19.731 1.00 92.00 172 MET A N 1
ATOM 1362 C CA . MET A 1 172 ? -27.429 11.730 21.073 1.00 92.00 172 MET A CA 1
ATOM 1363 C C . MET A 1 172 ? -28.501 11.686 22.164 1.00 92.00 172 MET A C 1
ATOM 1365 O O . MET A 1 172 ? -28.323 10.991 23.164 1.00 92.00 172 MET A O 1
ATOM 1369 N N . GLN A 1 173 ? -29.635 12.369 21.990 1.00 93.38 173 GLN A N 1
ATOM 1370 C CA . GLN A 1 173 ? -30.761 12.258 22.916 1.00 93.38 173 GLN A CA 1
ATOM 1371 C C . GLN A 1 173 ? -31.380 10.853 22.893 1.00 93.38 173 GLN A C 1
ATOM 1373 O O . GLN A 1 173 ? -31.676 10.309 23.960 1.00 93.38 173 GLN A O 1
ATOM 1378 N N . VAL A 1 174 ? -31.522 10.242 21.711 1.00 94.88 174 VAL A N 1
ATOM 1379 C CA . VAL A 1 174 ? -31.984 8.849 21.569 1.00 94.88 174 VAL A CA 1
ATOM 1380 C C . VAL A 1 174 ? -31.017 7.885 22.260 1.00 94.88 174 VAL A C 1
ATOM 1382 O O . VAL A 1 174 ? -31.453 7.055 23.059 1.00 94.88 174 VAL A O 1
ATOM 1385 N N . VAL A 1 175 ? -29.709 8.030 22.018 1.00 94.56 175 VAL A N 1
ATOM 1386 C CA . VAL A 1 175 ? -28.672 7.185 22.637 1.00 94.56 175 VAL A CA 1
ATOM 1387 C C . VAL A 1 175 ? -28.680 7.329 24.160 1.00 94.56 175 VAL A C 1
ATOM 1389 O O . VAL A 1 175 ? -28.769 6.330 24.872 1.00 94.56 175 VAL A O 1
ATOM 1392 N N . ARG A 1 176 ? -28.672 8.561 24.682 1.00 94.44 176 ARG A N 1
ATOM 1393 C CA . ARG A 1 176 ? -28.692 8.824 26.131 1.00 94.44 176 ARG A CA 1
ATOM 1394 C C . ARG A 1 176 ? -29.944 8.272 26.801 1.00 94.44 176 ARG A C 1
ATOM 1396 O O . ARG A 1 176 ? -29.839 7.721 27.893 1.00 94.44 176 ARG A O 1
ATOM 1403 N N . LYS A 1 177 ? -31.112 8.391 26.158 1.00 94.94 177 LYS A N 1
ATOM 1404 C CA . LYS A 1 177 ? -32.365 7.817 26.664 1.00 94.94 177 LYS A CA 1
ATOM 1405 C C . LYS A 1 177 ? -32.286 6.291 26.730 1.00 94.94 177 LYS A C 1
ATOM 1407 O O . LYS A 1 177 ? -32.586 5.726 27.773 1.00 94.94 177 LYS A O 1
ATOM 1412 N N . LEU A 1 178 ? -31.810 5.635 25.669 1.00 95.56 178 LEU A N 1
ATOM 1413 C CA . LEU A 1 178 ? -31.617 4.182 25.662 1.00 95.56 178 LEU A CA 1
ATOM 1414 C C . LEU A 1 178 ? -30.664 3.731 26.780 1.00 95.56 178 LEU A C 1
ATOM 1416 O O . LEU A 1 178 ? -30.978 2.808 27.528 1.00 95.56 178 LEU A O 1
ATOM 1420 N N . MET A 1 179 ? -29.508 4.383 26.910 1.00 95.31 179 MET A N 1
ATOM 1421 C CA . MET A 1 179 ? -28.523 4.033 27.937 1.00 95.31 179 MET A CA 1
ATOM 1422 C C . MET A 1 179 ? -29.052 4.302 29.351 1.00 95.31 179 MET A C 1
ATOM 1424 O O . MET A 1 179 ? -28.732 3.554 30.274 1.00 95.31 179 MET A O 1
ATOM 1428 N N . ALA A 1 180 ? -29.906 5.316 29.519 1.00 94.00 180 ALA A N 1
ATOM 1429 C CA . ALA A 1 180 ? -30.603 5.590 30.768 1.00 94.00 180 ALA A CA 1
ATOM 1430 C C . ALA A 1 180 ? -31.623 4.506 31.134 1.00 94.00 180 ALA A C 1
ATOM 1432 O O . ALA A 1 180 ? -31.598 4.009 32.257 1.00 94.00 180 ALA A O 1
ATOM 1433 N N . ASP A 1 181 ? -32.458 4.088 30.181 1.00 94.25 181 ASP A N 1
ATOM 1434 C CA . ASP A 1 181 ? -33.449 3.021 30.376 1.00 94.25 181 ASP A CA 1
ATOM 1435 C C . ASP A 1 181 ? -32.780 1.674 30.730 1.00 94.25 181 ASP A C 1
ATOM 1437 O O . ASP A 1 181 ? -33.372 0.828 31.400 1.00 94.25 181 ASP A O 1
ATOM 1441 N N . LEU A 1 182 ? -31.522 1.485 30.315 1.00 92.81 182 LEU A N 1
ATOM 1442 C CA . LEU A 1 182 ? -30.686 0.324 30.640 1.00 92.81 182 LEU A CA 1
ATOM 1443 C C . LEU A 1 182 ? -29.884 0.470 31.949 1.00 92.81 182 LEU A C 1
ATOM 1445 O O . LEU A 1 182 ? -29.194 -0.474 32.332 1.00 92.81 182 LEU A O 1
ATOM 1449 N N . GLY A 1 183 ? -29.931 1.627 32.620 1.00 92.56 183 GLY A N 1
ATOM 1450 C CA . GLY A 1 183 ? -29.159 1.908 33.838 1.00 92.56 183 GLY A CA 1
ATOM 1451 C C . GLY A 1 183 ? -27.650 2.100 33.618 1.00 92.56 183 GLY A C 1
ATOM 1452 O O . GLY A 1 183 ? -26.873 1.959 34.559 1.00 92.56 183 GLY A O 1
ATOM 1453 N N . ARG A 1 184 ? -27.216 2.416 32.390 1.00 91.44 184 ARG A N 1
ATOM 1454 C CA . ARG A 1 184 ? -25.803 2.495 31.956 1.00 91.44 184 ARG A CA 1
ATOM 1455 C C . ARG A 1 184 ? -25.387 3.907 31.534 1.00 91.44 184 ARG A C 1
ATOM 1457 O O . ARG A 1 184 ? -24.669 4.092 30.560 1.00 91.44 184 ARG A O 1
ATOM 1464 N N . HIS A 1 185 ? -25.822 4.924 32.277 1.00 84.94 185 HIS A N 1
ATOM 1465 C CA . HIS A 1 185 ? -25.661 6.345 31.921 1.00 84.94 185 HIS A CA 1
ATOM 1466 C C . HIS A 1 185 ? -24.217 6.819 31.664 1.00 84.94 185 HIS A C 1
ATOM 1468 O O . HIS A 1 185 ? -24.024 7.877 31.076 1.00 84.94 185 HIS A O 1
ATOM 1474 N N . SER A 1 186 ? -23.209 6.105 32.173 1.00 82.69 186 SER A N 1
ATOM 1475 C CA . SER A 1 186 ? -21.792 6.499 32.111 1.00 82.69 186 SER A CA 1
ATOM 1476 C C . SER A 1 186 ? -20.945 5.636 31.177 1.00 82.69 186 SER A C 1
ATOM 1478 O O . SER A 1 186 ? -19.723 5.798 31.158 1.00 82.69 186 SER A O 1
ATOM 1480 N N . GLU A 1 187 ? -21.570 4.705 30.459 1.00 90.56 187 GLU A N 1
ATOM 1481 C CA . GLU A 1 187 ? -20.898 3.816 29.517 1.00 90.56 187 GLU A CA 1
ATOM 1482 C C . GLU A 1 187 ? -21.206 4.215 28.075 1.00 90.56 187 GLU A C 1
ATOM 1484 O O . GLU A 1 187 ? -22.336 4.619 27.794 1.00 90.56 187 GLU A O 1
ATOM 1489 N N . PRO A 1 188 ? -20.248 4.041 27.150 1.00 92.06 188 PRO A N 1
ATOM 1490 C CA . PRO A 1 188 ? -20.516 4.238 25.739 1.00 92.06 188 PRO A CA 1
ATOM 1491 C C . PRO A 1 188 ? -21.461 3.153 25.201 1.00 92.06 188 PRO A C 1
ATOM 1493 O O . PRO A 1 188 ? -21.398 1.980 25.589 1.00 92.06 188 PRO A O 1
ATOM 1496 N N . LEU A 1 189 ? -22.301 3.530 24.241 1.00 94.88 189 LEU A N 1
ATOM 1497 C CA . LEU A 1 189 ? -23.252 2.694 23.513 1.00 94.88 189 LEU A CA 1
ATOM 1498 C C . LEU A 1 189 ? -22.606 1.406 22.989 1.00 94.88 189 LEU A C 1
ATOM 1500 O O . LEU A 1 189 ? -23.224 0.339 23.012 1.00 94.88 189 LEU A O 1
ATOM 1504 N N . ILE A 1 190 ? -21.349 1.479 22.547 1.00 94.38 190 ILE A N 1
ATOM 1505 C CA . ILE A 1 190 ? -20.635 0.318 22.013 1.00 94.38 190 ILE A CA 1
ATOM 1506 C C . ILE A 1 190 ? -20.436 -0.797 23.048 1.00 94.38 190 ILE A C 1
ATOM 1508 O O . ILE A 1 190 ? -20.407 -1.965 22.662 1.00 94.38 190 ILE A O 1
ATOM 1512 N N . ASN A 1 191 ? -20.385 -0.493 24.352 1.00 95.19 191 ASN A N 1
ATOM 1513 C CA . ASN A 1 191 ? -20.341 -1.526 25.392 1.00 95.19 191 ASN A CA 1
ATOM 1514 C C . ASN A 1 191 ? -21.643 -2.336 25.403 1.00 95.19 191 ASN A C 1
ATOM 1516 O O . ASN A 1 191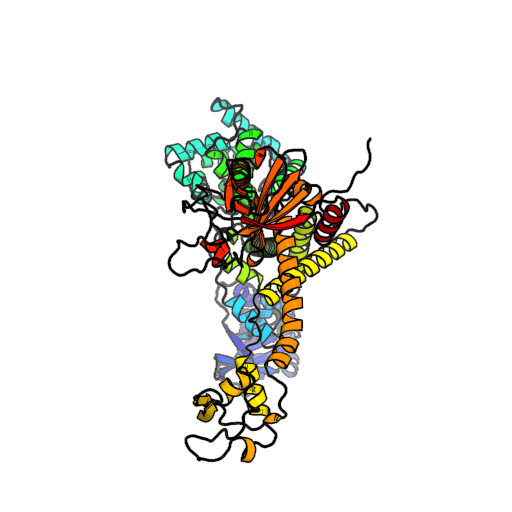 ? -21.609 -3.565 25.393 1.00 95.19 191 ASN A O 1
ATOM 1520 N N . TYR A 1 192 ? -22.792 -1.658 25.331 1.00 95.56 192 TYR A N 1
ATOM 1521 C CA . TYR A 1 192 ? -24.092 -2.321 25.237 1.00 95.56 192 TYR A CA 1
ATOM 1522 C C . TYR A 1 192 ? -24.220 -3.172 23.975 1.00 95.56 192 TYR A C 1
ATOM 1524 O O . TYR A 1 192 ? -24.622 -4.334 24.052 1.00 95.56 192 TYR A O 1
ATOM 1532 N N . LEU A 1 193 ? -23.842 -2.625 22.821 1.00 94.94 193 LEU A N 1
ATOM 1533 C CA . LEU A 1 193 ? -23.898 -3.359 21.558 1.00 94.94 193 LEU A CA 1
ATOM 1534 C C . LEU A 1 193 ? -22.955 -4.572 21.558 1.00 94.94 193 LEU A C 1
ATOM 1536 O O . LEU A 1 193 ? -23.302 -5.628 21.030 1.00 94.94 193 LEU A O 1
ATOM 1540 N N . THR A 1 194 ? -21.803 -4.465 22.216 1.00 95.75 194 THR A N 1
ATOM 1541 C CA . THR A 1 194 ? -20.872 -5.585 22.397 1.00 95.75 194 THR A CA 1
ATOM 1542 C C . THR A 1 194 ? -21.487 -6.698 23.242 1.00 95.75 194 THR A C 1
ATOM 1544 O O . THR A 1 194 ? -21.405 -7.867 22.862 1.00 95.75 194 THR A O 1
ATOM 1547 N N . ASP A 1 195 ? -22.181 -6.363 24.333 1.00 94.81 195 ASP A N 1
ATOM 1548 C CA . ASP A 1 195 ? -22.879 -7.355 25.160 1.00 94.81 195 ASP A CA 1
ATOM 1549 C C . ASP A 1 195 ? -23.973 -8.091 24.371 1.00 94.81 195 ASP A C 1
ATOM 1551 O O . ASP A 1 195 ? -24.192 -9.289 24.565 1.00 94.81 195 ASP A O 1
ATOM 1555 N N . VAL A 1 196 ? -24.652 -7.403 23.443 1.00 94.44 196 VAL A N 1
ATOM 1556 C CA . VAL A 1 196 ? -25.628 -8.028 22.533 1.00 94.44 196 VAL A CA 1
ATOM 1557 C C . VAL A 1 196 ? -24.962 -9.092 21.655 1.00 94.44 196 VAL A C 1
ATOM 1559 O O . VAL A 1 196 ? -25.527 -10.176 21.478 1.00 94.44 196 VAL A O 1
ATOM 1562 N N . VAL A 1 197 ? -23.757 -8.827 21.143 1.00 94.62 197 VAL A N 1
ATOM 1563 C CA . VAL A 1 197 ? -22.982 -9.811 20.369 1.00 94.62 197 VAL A CA 1
ATOM 1564 C C . VAL A 1 197 ? -22.545 -10.975 21.261 1.00 94.62 197 VAL A C 1
ATOM 1566 O O . VAL A 1 197 ? -22.787 -12.134 20.915 1.00 94.62 197 VAL A O 1
ATOM 1569 N N . LEU A 1 198 ? -21.976 -10.684 22.435 1.00 94.19 198 LEU A N 1
ATOM 1570 C CA . LEU A 1 198 ? -21.439 -11.681 23.372 1.00 94.19 198 LEU A CA 1
ATOM 1571 C C . LEU A 1 198 ? -22.501 -12.636 23.939 1.00 94.19 198 LEU A C 1
ATOM 1573 O O . LEU A 1 198 ? -22.190 -13.777 24.270 1.00 94.19 198 LEU A O 1
ATOM 1577 N N . LYS A 1 199 ? -23.777 -12.232 23.987 1.00 92.81 199 LYS A N 1
ATOM 1578 C CA . LYS A 1 199 ? -24.890 -13.135 24.344 1.00 92.81 199 LYS A CA 1
ATOM 1579 C C . LYS A 1 199 ? -25.048 -14.319 23.387 1.00 92.81 199 LYS A C 1
ATOM 1581 O O . LYS A 1 199 ? -25.670 -15.312 23.752 1.00 92.81 199 LYS A O 1
ATOM 1586 N N . ARG A 1 200 ? -24.569 -14.196 22.146 1.00 90.56 200 ARG A N 1
ATOM 1587 C CA . ARG A 1 200 ? -24.794 -15.183 21.076 1.00 90.56 200 ARG A CA 1
ATOM 1588 C C . ARG A 1 200 ? -23.505 -15.669 20.407 1.00 90.56 200 ARG A C 1
ATOM 1590 O O . ARG A 1 200 ? -23.545 -16.657 19.676 1.00 90.56 200 ARG A O 1
ATOM 1597 N N . LYS A 1 201 ? -22.386 -14.971 20.606 1.00 92.75 201 LYS A N 1
ATOM 1598 C CA . LYS A 1 201 ? -21.081 -15.237 19.988 1.00 92.75 201 LYS A CA 1
ATOM 1599 C C . LYS A 1 201 ? -19.974 -15.186 21.037 1.00 92.75 201 LYS A C 1
ATOM 1601 O O . LYS A 1 201 ? -20.132 -14.574 22.086 1.00 92.75 201 LYS A O 1
ATOM 1606 N N . SER A 1 202 ? -18.850 -15.838 20.751 1.00 91.38 202 SER A N 1
ATOM 1607 C CA . SER A 1 202 ? -17.690 -15.830 21.641 1.00 91.38 202 SER A CA 1
ATOM 1608 C C . SER A 1 202 ? -16.911 -14.519 21.533 1.00 91.38 202 SER A C 1
ATOM 1610 O O . SER A 1 202 ? -16.900 -13.876 20.485 1.00 91.38 202 SER A O 1
ATOM 1612 N N . GLY A 1 203 ? -16.181 -14.175 22.597 1.00 90.25 203 GLY A N 1
ATOM 1613 C CA . GLY A 1 203 ? -15.223 -13.069 22.577 1.00 90.25 203 GLY A CA 1
ATOM 1614 C C . GLY A 1 203 ? -14.134 -13.220 21.508 1.00 90.25 203 GLY A C 1
ATOM 1615 O O . GLY A 1 203 ? -13.666 -12.215 20.988 1.00 90.25 203 GLY A O 1
ATOM 1616 N N . ALA A 1 204 ? -13.788 -14.457 21.127 1.00 91.94 204 ALA A N 1
ATOM 1617 C CA . ALA A 1 204 ? -12.811 -14.738 20.073 1.00 91.94 204 ALA A CA 1
ATOM 1618 C C . ALA A 1 204 ? -13.214 -14.127 18.721 1.00 91.94 204 ALA A C 1
ATOM 1620 O O . ALA A 1 204 ? -12.366 -13.559 18.045 1.00 91.94 204 ALA A O 1
ATOM 1621 N N . LEU A 1 205 ? -14.511 -14.131 18.374 1.00 92.88 205 LEU A N 1
ATOM 1622 C CA . LEU A 1 205 ? -14.998 -13.492 17.146 1.00 92.88 205 LEU A CA 1
ATOM 1623 C C . LEU A 1 205 ? -14.645 -11.999 17.106 1.00 92.88 205 LEU A C 1
ATOM 1625 O O . LEU A 1 205 ? -14.213 -11.503 16.074 1.00 92.88 205 LEU A O 1
ATOM 1629 N N . LEU A 1 206 ? -14.812 -11.291 18.227 1.00 92.50 206 LEU A N 1
ATOM 1630 C CA . LEU A 1 206 ? -14.507 -9.861 18.292 1.00 92.50 206 LEU A CA 1
ATOM 1631 C C . LEU A 1 206 ? -13.007 -9.584 18.193 1.00 92.50 206 LEU A C 1
ATOM 1633 O O . LEU A 1 206 ? -12.633 -8.504 17.761 1.00 92.50 206 LEU A O 1
ATOM 1637 N N . GLN A 1 207 ? -12.160 -10.529 18.604 1.00 90.88 207 GLN A N 1
ATOM 1638 C CA . GLN A 1 207 ? -10.707 -10.376 18.550 1.00 90.88 207 GLN A CA 1
ATOM 1639 C C . GLN A 1 207 ? -10.141 -10.706 17.165 1.00 90.88 207 GLN A C 1
ATOM 1641 O O . GLN A 1 207 ? -9.249 -10.006 16.693 1.00 90.88 207 GLN A O 1
ATOM 1646 N N . GLU A 1 208 ? -10.646 -11.769 16.536 1.00 89.69 208 GLU A N 1
ATOM 1647 C CA . GLU A 1 208 ? -10.109 -12.315 15.285 1.00 89.69 208 GLU A CA 1
ATOM 1648 C C . GLU A 1 208 ? -10.740 -11.687 14.037 1.00 89.69 208 GLU A C 1
ATOM 1650 O O . GLU A 1 208 ? -10.030 -11.428 13.067 1.00 89.69 208 GLU A O 1
ATOM 1655 N N . ASP A 1 209 ? -12.050 -11.410 14.054 1.00 90.19 209 ASP A N 1
ATOM 1656 C CA . ASP A 1 209 ? -12.765 -10.795 12.927 1.00 90.19 209 ASP A CA 1
ATOM 1657 C C . ASP A 1 209 ? -13.786 -9.737 13.409 1.00 90.19 209 ASP A C 1
ATOM 1659 O O . ASP A 1 209 ? -15.007 -9.956 13.376 1.00 90.19 209 ASP A O 1
ATOM 1663 N N . PRO A 1 210 ? -13.302 -8.556 13.856 1.00 90.81 210 PRO A N 1
ATOM 1664 C CA . PRO A 1 210 ? -14.158 -7.440 14.264 1.00 90.81 210 PRO A CA 1
ATOM 1665 C C . PRO A 1 210 ? -15.144 -6.999 13.172 1.00 90.81 210 PRO A C 1
ATOM 1667 O O . PRO A 1 210 ? -16.259 -6.572 13.475 1.00 90.81 210 PRO A O 1
ATOM 1670 N N . ARG A 1 211 ? -14.766 -7.131 11.893 1.00 88.19 211 ARG A N 1
ATOM 1671 C CA . ARG A 1 211 ? -15.638 -6.822 10.755 1.00 88.19 211 ARG A CA 1
ATOM 1672 C C . ARG A 1 211 ? -16.843 -7.754 10.735 1.00 88.19 211 ARG A C 1
ATOM 1674 O O . ARG A 1 211 ? -17.975 -7.283 10.681 1.00 88.19 211 ARG A O 1
ATOM 1681 N N . LEU A 1 212 ? -16.624 -9.066 10.812 1.00 88.94 212 LEU A N 1
ATOM 1682 C CA . LEU A 1 212 ? -17.716 -10.039 10.862 1.00 88.94 212 LEU A CA 1
ATOM 1683 C C . LEU A 1 212 ? -18.583 -9.857 12.118 1.00 88.94 212 LEU A C 1
ATOM 1685 O O . LEU A 1 212 ? -19.802 -10.036 12.061 1.00 88.94 212 LEU A O 1
ATOM 1689 N N . ALA A 1 213 ? -17.984 -9.455 13.242 1.00 92.25 213 ALA A N 1
ATOM 1690 C CA . ALA A 1 213 ? -18.730 -9.096 14.445 1.00 92.25 213 ALA A CA 1
ATOM 1691 C C . ALA A 1 213 ? -19.665 -7.891 14.213 1.00 92.25 213 ALA A C 1
ATOM 1693 O O . ALA A 1 213 ? -20.820 -7.936 14.647 1.00 92.25 213 ALA A O 1
ATOM 1694 N N . TRP A 1 214 ? -19.222 -6.863 13.477 1.00 89.88 214 TRP A N 1
ATOM 1695 C CA . TRP A 1 214 ? -20.078 -5.757 13.035 1.00 89.88 214 TRP A CA 1
ATOM 1696 C C . TRP A 1 214 ? -21.203 -6.226 12.108 1.00 89.88 214 TRP A C 1
ATOM 1698 O O . TRP A 1 214 ? -22.359 -5.875 12.344 1.00 89.88 214 TRP A O 1
ATOM 1708 N N . GLU A 1 215 ? -20.911 -7.056 11.100 1.00 88.62 215 GLU A N 1
ATOM 1709 C CA . GLU A 1 215 ? -21.939 -7.595 10.192 1.00 88.62 215 GLU A CA 1
ATOM 1710 C C . GLU A 1 215 ? -23.022 -8.368 10.959 1.00 88.62 215 GLU A C 1
ATOM 1712 O O . GLU A 1 215 ? -24.214 -8.243 10.673 1.00 88.62 215 GLU A O 1
ATOM 1717 N N . TYR A 1 216 ? -22.616 -9.132 11.975 1.00 90.75 216 TYR A N 1
ATOM 1718 C CA . TYR A 1 216 ? -23.533 -9.843 12.853 1.00 90.75 216 TYR A CA 1
ATOM 1719 C C . TYR A 1 216 ? -24.360 -8.893 13.725 1.00 90.75 216 TYR A C 1
ATOM 1721 O O . TYR A 1 216 ? -25.579 -9.050 13.824 1.00 90.75 216 TYR A O 1
ATOM 1729 N N . LEU A 1 217 ? -23.716 -7.896 14.341 1.00 91.62 217 LEU A N 1
ATOM 1730 C CA . LEU A 1 217 ? -24.381 -6.894 15.172 1.00 91.62 217 LEU A CA 1
ATOM 1731 C C . LEU A 1 217 ? -25.478 -6.163 14.390 1.00 91.62 217 LEU A C 1
ATOM 1733 O O . LEU A 1 217 ? -26.583 -6.003 14.912 1.00 91.62 217 LEU A O 1
ATOM 1737 N N . MET A 1 218 ? -25.213 -5.803 13.130 1.00 88.88 218 MET A N 1
ATOM 1738 C CA . MET A 1 218 ? -26.173 -5.121 12.252 1.00 88.88 218 MET A CA 1
ATOM 1739 C C . MET A 1 218 ? -27.469 -5.907 12.038 1.00 88.88 218 MET A C 1
ATOM 1741 O O . MET A 1 218 ? -28.498 -5.296 11.780 1.00 88.88 218 MET A O 1
ATOM 1745 N N . GLN A 1 219 ? -27.445 -7.235 12.181 1.00 89.25 219 GLN A N 1
ATOM 1746 C CA . GLN A 1 219 ? -28.610 -8.107 11.995 1.00 89.25 219 GLN A CA 1
ATOM 1747 C C . GLN A 1 219 ? -29.409 -8.337 13.289 1.00 89.25 219 GLN A C 1
ATOM 1749 O O . GLN A 1 219 ? -30.431 -9.029 13.283 1.00 89.25 219 GLN A O 1
ATOM 1754 N N . THR A 1 220 ? -28.954 -7.796 14.422 1.00 92.88 220 THR A N 1
ATOM 1755 C CA . THR A 1 220 ? -29.611 -8.006 15.717 1.00 92.88 220 THR A CA 1
ATOM 1756 C C . THR A 1 220 ? -30.871 -7.155 15.868 1.00 92.88 220 THR A C 1
ATOM 1758 O O . THR A 1 220 ? -30.988 -6.044 15.350 1.00 92.88 220 THR A O 1
ATOM 1761 N N . SER A 1 221 ? -31.835 -7.664 16.636 1.00 92.88 221 SER A N 1
ATOM 1762 C CA . SER A 1 221 ? -33.071 -6.944 16.963 1.00 92.88 221 SER A CA 1
ATOM 1763 C C . SER A 1 221 ? -32.823 -5.641 17.729 1.00 92.88 221 SER A C 1
ATOM 1765 O O . SER A 1 221 ? -33.593 -4.693 17.624 1.00 92.88 221 SER A O 1
ATOM 1767 N N . GLU A 1 222 ? -31.767 -5.597 18.529 1.00 94.31 222 GLU A N 1
ATOM 1768 C CA . GLU A 1 222 ? -31.339 -4.466 19.341 1.00 94.31 222 GLU A CA 1
ATOM 1769 C C . GLU A 1 222 ? -30.774 -3.351 18.457 1.00 94.31 222 GLU A C 1
ATOM 1771 O O . GLU A 1 222 ? -31.260 -2.222 18.526 1.00 94.31 222 GLU A O 1
ATOM 1776 N N . ALA A 1 223 ? -29.843 -3.694 17.561 1.00 91.69 223 ALA A N 1
ATOM 1777 C CA . ALA A 1 223 ? -29.327 -2.801 16.526 1.00 91.69 223 ALA A CA 1
ATOM 1778 C C . ALA A 1 223 ? -30.457 -2.220 15.669 1.00 91.69 223 ALA A C 1
ATOM 1780 O O . ALA A 1 223 ? -30.528 -1.009 15.453 1.00 91.69 223 ALA A O 1
ATOM 1781 N N . HIS A 1 224 ? -31.383 -3.079 15.230 1.00 92.06 224 HIS A N 1
ATOM 1782 C CA . HIS A 1 224 ? -32.506 -2.650 14.411 1.00 92.06 224 HIS A CA 1
ATOM 1783 C C . HIS A 1 224 ? -33.435 -1.669 15.128 1.00 92.06 224 HIS A C 1
ATOM 1785 O O . HIS A 1 224 ? -33.852 -0.681 14.525 1.00 92.06 224 HIS A O 1
ATOM 1791 N N . ARG A 1 225 ? -33.747 -1.918 16.405 1.00 92.94 225 ARG A N 1
ATOM 1792 C CA . ARG A 1 225 ? -34.601 -1.026 17.199 1.00 92.94 225 ARG A CA 1
ATOM 1793 C C . ARG A 1 225 ? -33.957 0.336 17.426 1.00 92.94 225 ARG A C 1
ATOM 1795 O O . ARG A 1 225 ? -34.643 1.339 17.265 1.00 92.94 225 ARG A O 1
ATOM 1802 N N . LEU A 1 226 ? -32.666 0.374 17.758 1.00 93.75 226 LEU A N 1
ATOM 1803 C CA . LEU A 1 226 ? -31.950 1.636 17.951 1.00 93.75 226 LEU A CA 1
ATOM 1804 C C . LEU A 1 226 ? -31.934 2.462 16.663 1.00 93.75 226 LEU A C 1
ATOM 1806 O O . LEU A 1 226 ? -32.340 3.619 16.677 1.00 93.75 226 LEU A O 1
ATOM 1810 N N . ALA A 1 227 ? -31.548 1.856 15.540 1.00 91.00 227 ALA A N 1
ATOM 1811 C CA . ALA A 1 227 ? -31.539 2.546 14.255 1.00 91.00 227 ALA A CA 1
ATOM 1812 C C . ALA A 1 227 ? -32.932 3.052 13.845 1.00 91.00 227 ALA A C 1
ATOM 1814 O O . ALA A 1 227 ? -33.043 4.150 13.305 1.00 91.00 227 ALA A O 1
ATOM 1815 N N . GLN A 1 228 ? -33.994 2.292 14.140 1.00 91.06 228 GLN A N 1
ATOM 1816 C CA . GLN A 1 228 ? -35.368 2.745 13.919 1.00 91.06 228 GLN A CA 1
ATOM 1817 C C . GLN A 1 228 ? -35.720 3.942 14.811 1.00 91.06 228 GLN A C 1
ATOM 1819 O O . GLN A 1 228 ? -36.252 4.921 14.312 1.00 91.06 228 GLN A O 1
ATOM 1824 N N . SER A 1 229 ? -35.364 3.917 16.100 1.00 92.12 229 SER A N 1
ATOM 1825 C CA . SER A 1 229 ? -35.594 5.056 17.003 1.00 92.12 229 SER A CA 1
ATOM 1826 C C . SER A 1 229 ? -34.829 6.311 16.575 1.00 92.12 229 SER A C 1
ATOM 1828 O O . SER A 1 229 ? -35.356 7.413 16.679 1.00 92.12 229 SER A O 1
ATOM 1830 N N . CYS A 1 230 ? -33.604 6.150 16.068 1.00 90.69 230 CYS A N 1
ATOM 1831 C CA . CYS A 1 230 ? -32.841 7.237 15.461 1.00 90.69 230 CYS A CA 1
ATOM 1832 C C . CYS A 1 230 ? -33.557 7.799 14.226 1.00 90.69 230 CYS A C 1
ATOM 1834 O O . CYS A 1 230 ? -33.707 9.008 14.113 1.00 90.69 230 CYS A O 1
ATOM 1836 N N . PHE A 1 231 ? -34.029 6.932 13.328 1.00 88.31 231 PHE A N 1
ATOM 1837 C CA . PHE A 1 231 ? -34.766 7.342 12.133 1.00 88.31 231 PHE A CA 1
ATOM 1838 C C . PHE A 1 231 ? -36.067 8.080 12.475 1.00 88.31 231 PHE A C 1
ATOM 1840 O O . PHE A 1 231 ? -36.319 9.158 11.943 1.00 88.31 231 PHE A O 1
ATOM 1847 N N . ASP A 1 232 ? -36.858 7.539 13.403 1.00 88.25 232 ASP A N 1
ATOM 1848 C CA . ASP A 1 232 ? -38.130 8.125 13.833 1.00 88.25 232 ASP A CA 1
ATOM 1849 C C . ASP A 1 232 ? -37.929 9.503 14.481 1.00 88.25 232 ASP A C 1
ATOM 1851 O O . ASP A 1 232 ? -38.744 10.400 14.284 1.00 88.25 232 ASP A O 1
ATOM 1855 N N . ALA A 1 233 ? -36.831 9.696 15.219 1.00 87.69 233 ALA A N 1
ATOM 1856 C CA . ALA A 1 233 ? -36.499 10.976 15.841 1.00 87.69 233 ALA A CA 1
ATOM 1857 C C . ALA A 1 233 ? -36.049 12.051 14.834 1.00 87.69 233 ALA A C 1
ATOM 1859 O O . ALA A 1 233 ? -36.183 13.239 15.121 1.00 87.69 233 ALA A O 1
ATOM 1860 N N . LEU A 1 234 ? -35.512 11.652 13.675 1.00 84.56 234 LEU A N 1
ATOM 1861 C CA . LEU A 1 234 ? -35.081 12.569 12.614 1.00 84.56 234 LEU A CA 1
ATOM 1862 C C . LEU A 1 234 ? -36.219 12.985 11.668 1.00 84.56 234 LEU A C 1
ATOM 1864 O O . LEU A 1 234 ? -36.084 13.977 10.953 1.00 84.56 234 LEU A O 1
ATOM 1868 N N . LEU A 1 235 ? -37.333 12.249 11.643 1.00 78.25 235 LEU A N 1
ATOM 1869 C CA . LEU A 1 235 ? -38.491 12.582 10.817 1.00 78.25 235 LEU A CA 1
ATOM 1870 C C . LEU A 1 235 ? -39.307 13.726 11.436 1.00 78.25 235 LEU A C 1
ATOM 1872 O O . LEU A 1 235 ? -39.972 13.554 12.456 1.00 78.25 235 LEU A O 1
ATOM 1876 N N . ILE A 1 236 ? -39.327 14.878 10.763 1.00 52.59 236 ILE A N 1
ATOM 1877 C CA . ILE A 1 236 ? -40.290 15.957 11.018 1.00 52.59 236 ILE A CA 1
ATOM 1878 C C . ILE A 1 236 ? -41.525 15.688 10.136 1.00 52.59 236 ILE A C 1
ATOM 1880 O O . ILE A 1 236 ? -41.408 15.618 8.919 1.00 52.59 236 ILE A O 1
ATOM 1884 N N . GLU A 1 237 ? -42.672 15.444 10.781 1.00 45.28 237 GLU A N 1
ATOM 1885 C CA . GLU A 1 237 ? -44.015 15.097 10.264 1.00 45.28 237 GLU A CA 1
ATOM 1886 C C . GLU A 1 237 ? -44.226 14.928 8.736 1.00 45.28 237 GLU A C 1
ATOM 1888 O O . GLU A 1 237 ? -44.306 15.898 7.987 1.00 45.28 237 GLU A O 1
ATOM 1893 N N . GLY A 1 238 ? -44.516 13.689 8.300 1.00 48.50 238 GLY A N 1
ATOM 1894 C CA . GLY A 1 238 ? -45.228 13.421 7.037 1.00 48.50 238 GLY A CA 1
ATOM 1895 C C . GLY A 1 238 ? -44.766 12.178 6.266 1.00 48.50 238 GLY A C 1
ATOM 1896 O O . GLY A 1 238 ? -43.846 12.258 5.468 1.00 48.50 238 GLY A O 1
ATOM 1897 N N . LYS A 1 239 ? -45.454 11.040 6.475 1.00 46.72 239 LYS A N 1
ATOM 1898 C CA . LYS A 1 239 ? -45.314 9.730 5.782 1.00 46.72 239 LYS A CA 1
ATOM 1899 C C . LYS A 1 239 ? -43.871 9.258 5.525 1.00 46.72 239 LYS A C 1
ATOM 1901 O O . LYS A 1 239 ? -43.299 9.473 4.461 1.00 46.72 239 LYS A O 1
ATOM 1906 N N . ALA A 1 240 ? -43.347 8.493 6.478 1.00 51.28 240 ALA A N 1
ATOM 1907 C CA . ALA A 1 240 ? -42.033 7.873 6.391 1.00 51.28 240 ALA A CA 1
ATOM 1908 C C . ALA A 1 240 ? -41.915 6.883 5.207 1.00 51.28 240 ALA A C 1
ATOM 1910 O O . ALA A 1 240 ? -42.733 5.960 5.112 1.00 51.28 240 ALA A O 1
ATOM 1911 N N . PRO A 1 241 ? -40.892 7.003 4.339 1.00 58.72 241 PRO A N 1
ATOM 1912 C CA . PRO A 1 241 ? -40.455 5.887 3.509 1.00 58.72 241 PRO A CA 1
ATOM 1913 C C . PRO A 1 241 ? -39.960 4.733 4.395 1.00 58.72 241 PRO A C 1
ATOM 1915 O O . PRO A 1 241 ? -39.449 4.941 5.497 1.00 58.72 241 PRO A O 1
ATOM 1918 N N . THR A 1 242 ? -40.106 3.497 3.918 1.00 67.06 242 THR A N 1
ATOM 1919 C CA . THR A 1 242 ? -39.612 2.303 4.616 1.00 67.06 242 THR A CA 1
ATOM 1920 C C . THR A 1 242 ? -38.095 2.387 4.808 1.00 67.06 242 THR A C 1
ATOM 1922 O O . THR A 1 242 ? -37.359 2.547 3.834 1.00 67.06 242 THR A O 1
ATOM 1925 N N . VAL A 1 243 ? -37.610 2.235 6.047 1.00 71.06 243 VAL A N 1
ATOM 1926 C CA . VAL A 1 243 ? -36.167 2.224 6.344 1.00 71.06 243 VAL A CA 1
ATOM 1927 C C . VAL A 1 243 ? -35.504 1.042 5.640 1.00 71.06 243 VAL A C 1
ATOM 1929 O O . VAL A 1 243 ? -35.755 -0.119 5.983 1.00 71.06 243 VAL A O 1
ATOM 1932 N N . THR A 1 244 ? -34.637 1.337 4.671 1.00 80.38 244 THR A N 1
ATOM 1933 C CA . THR A 1 244 ? -33.827 0.315 3.997 1.00 80.38 244 THR A CA 1
ATOM 1934 C C . THR A 1 244 ? -32.782 -0.268 4.952 1.00 80.38 244 THR A C 1
ATOM 1936 O O . THR A 1 244 ? -32.387 0.365 5.934 1.00 80.38 244 THR A O 1
ATOM 1939 N N . GLU A 1 245 ? -32.293 -1.476 4.663 1.00 79.88 245 GLU A N 1
ATOM 1940 C CA . GLU A 1 245 ? -31.230 -2.113 5.453 1.00 79.88 245 GLU A CA 1
ATOM 1941 C C . GLU A 1 245 ? -29.960 -1.241 5.517 1.00 79.88 245 GLU A C 1
ATOM 1943 O O . GLU A 1 245 ? -29.372 -1.083 6.583 1.00 79.88 245 GLU A O 1
ATOM 1948 N N . VAL A 1 246 ? -29.598 -0.592 4.406 1.00 77.12 246 VAL A N 1
ATOM 1949 C CA . VAL A 1 246 ? -28.423 0.291 4.309 1.00 77.12 246 VAL A CA 1
ATOM 1950 C C . VAL A 1 246 ? -28.582 1.538 5.182 1.00 77.12 246 VAL A C 1
ATOM 1952 O O . VAL A 1 246 ? -27.669 1.886 5.932 1.00 77.12 246 VAL A O 1
ATOM 1955 N N . THR A 1 247 ? -29.748 2.193 5.127 1.00 79.56 247 THR A N 1
ATOM 1956 C CA . THR A 1 247 ? -30.056 3.364 5.967 1.00 79.56 247 THR A CA 1
ATOM 1957 C C . THR A 1 247 ? -29.981 3.002 7.448 1.00 79.56 247 THR A C 1
ATOM 1959 O O . THR A 1 247 ? -29.400 3.739 8.242 1.00 79.56 247 THR A O 1
ATOM 1962 N N . ARG A 1 248 ? -30.516 1.834 7.816 1.00 83.56 248 ARG A N 1
ATOM 1963 C CA . ARG A 1 248 ? -30.507 1.337 9.192 1.00 83.56 248 ARG A CA 1
ATOM 1964 C C . ARG A 1 248 ? -29.088 1.136 9.718 1.00 83.56 248 ARG A C 1
ATOM 1966 O O . ARG A 1 248 ? -28.768 1.614 10.804 1.00 83.56 248 ARG A O 1
ATOM 1973 N N . SER A 1 249 ? -28.242 0.454 8.947 1.00 81.19 249 SER A N 1
ATOM 1974 C CA . SER A 1 249 ? -26.849 0.217 9.326 1.00 81.19 249 SER A CA 1
ATOM 1975 C C . SER A 1 249 ? -26.084 1.525 9.493 1.00 81.19 249 SER A C 1
ATOM 1977 O O . SER A 1 249 ? -25.436 1.724 10.515 1.00 81.19 249 SER A O 1
ATOM 1979 N N . ARG A 1 250 ? -26.212 2.457 8.543 1.00 81.25 250 ARG A N 1
ATOM 1980 C CA . ARG A 1 250 ? -25.528 3.755 8.618 1.00 81.25 250 ARG A CA 1
ATOM 1981 C C . ARG A 1 250 ? -25.977 4.604 9.812 1.00 81.25 250 ARG A C 1
ATOM 1983 O O . ARG A 1 250 ? -25.131 5.214 10.453 1.00 81.25 250 ARG A O 1
ATOM 1990 N N . LEU A 1 251 ? -27.269 4.611 10.155 1.00 86.44 251 LEU A N 1
ATOM 1991 C CA . LEU A 1 251 ? -27.766 5.332 11.337 1.00 86.44 251 LEU A CA 1
ATOM 1992 C C . LEU A 1 251 ? -27.231 4.752 12.647 1.00 86.44 251 LEU A C 1
ATOM 1994 O O . LEU A 1 251 ? -26.851 5.506 13.540 1.00 86.44 251 LEU A O 1
ATOM 1998 N N . LEU A 1 252 ? -27.170 3.421 12.760 1.00 89.38 252 LEU A N 1
ATOM 1999 C CA . LEU A 1 252 ? -26.581 2.773 13.932 1.00 89.38 252 LEU A CA 1
ATOM 2000 C C . LEU A 1 252 ? -25.108 3.155 14.096 1.00 89.38 252 LEU A C 1
ATOM 2002 O O . LEU A 1 252 ? -24.668 3.486 15.194 1.00 89.38 252 LEU A O 1
ATOM 2006 N N . LEU A 1 253 ? -24.355 3.113 13.002 1.00 86.81 253 LEU A N 1
ATOM 2007 C CA . LEU A 1 253 ? -22.932 3.428 13.005 1.00 86.81 253 LEU A CA 1
ATOM 2008 C C . LEU A 1 253 ? -22.688 4.902 13.326 1.00 86.81 253 LEU A C 1
ATOM 2010 O O . LEU A 1 253 ? -21.849 5.196 14.172 1.00 86.81 253 LEU A O 1
ATOM 2014 N N . ALA A 1 254 ? -23.485 5.809 12.760 1.00 85.44 254 ALA A N 1
ATOM 2015 C CA . ALA A 1 254 ? -23.447 7.226 13.099 1.00 85.44 254 ALA A CA 1
ATOM 2016 C C . ALA A 1 254 ? -23.733 7.475 14.590 1.00 85.44 254 ALA A C 1
ATOM 2018 O O . ALA A 1 254 ? -23.021 8.246 15.225 1.00 85.44 254 ALA A O 1
ATOM 2019 N N . ALA A 1 255 ? -24.715 6.784 15.179 1.00 90.31 255 ALA A N 1
ATOM 2020 C CA . ALA A 1 255 ? -25.008 6.899 16.608 1.00 90.31 255 ALA A CA 1
ATOM 2021 C C . ALA A 1 255 ? -23.826 6.456 17.487 1.00 90.31 255 ALA A C 1
ATOM 2023 O O . ALA A 1 255 ? -23.508 7.120 18.469 1.00 90.31 255 ALA A O 1
ATOM 2024 N N . VAL A 1 256 ? -23.147 5.366 17.118 1.00 90.38 256 VAL A N 1
ATOM 2025 C CA . VAL A 1 256 ? -21.947 4.890 17.826 1.00 90.38 256 VAL A CA 1
ATOM 2026 C C . VAL A 1 256 ? -20.782 5.865 17.671 1.00 90.38 256 VAL A C 1
ATOM 2028 O O . VAL A 1 256 ? -20.104 6.165 18.648 1.00 90.38 256 VAL A O 1
ATOM 2031 N N . VAL A 1 257 ? -20.552 6.371 16.460 1.00 86.38 257 VAL A N 1
ATOM 2032 C CA . VAL A 1 257 ? -19.514 7.369 16.171 1.00 86.38 257 VAL A CA 1
ATOM 2033 C C . VAL A 1 257 ? -19.728 8.636 17.000 1.00 86.38 257 VAL A C 1
ATOM 2035 O O . VAL A 1 257 ? -18.789 9.132 17.620 1.00 86.38 257 VAL A O 1
ATOM 2038 N N . LEU A 1 258 ? -20.959 9.149 17.045 1.00 86.62 258 LEU A N 1
ATOM 2039 C CA . LEU A 1 258 ? -21.290 10.332 17.835 1.00 86.62 258 LEU A CA 1
ATOM 2040 C C . LEU A 1 258 ? -21.107 10.097 19.335 1.00 86.62 258 LEU A C 1
ATOM 2042 O O . LEU A 1 258 ? -20.579 10.963 20.025 1.00 86.62 258 LEU A O 1
ATOM 2046 N N . ASP A 1 259 ? -21.503 8.927 19.833 1.00 89.25 259 ASP A N 1
ATOM 2047 C CA . ASP A 1 259 ? -21.376 8.591 21.251 1.00 89.25 259 ASP A CA 1
ATOM 2048 C C . ASP A 1 259 ? -19.917 8.408 21.700 1.00 89.25 259 ASP A C 1
ATOM 2050 O O . ASP A 1 259 ? -19.565 8.745 22.828 1.00 89.25 259 ASP A O 1
ATOM 2054 N N . LEU A 1 260 ? -19.039 7.971 20.792 1.00 84.19 260 LEU A N 1
ATOM 2055 C CA . LEU A 1 260 ? -17.590 7.942 21.010 1.00 84.19 260 LEU A CA 1
ATOM 2056 C C . LEU A 1 260 ? -16.923 9.330 20.909 1.00 84.19 260 LEU A C 1
ATOM 2058 O O . LEU A 1 260 ? -15.703 9.409 21.040 1.00 84.19 260 LEU A O 1
ATOM 2062 N N . ASP A 1 261 ? -17.699 10.401 20.703 1.00 77.94 261 ASP A N 1
ATOM 2063 C CA . ASP A 1 261 ? -17.232 11.782 20.498 1.00 77.94 261 ASP A CA 1
ATOM 2064 C C . ASP A 1 261 ? -16.340 11.930 19.249 1.00 77.94 261 ASP A C 1
ATOM 2066 O O . ASP A 1 261 ? -15.367 12.677 19.231 1.00 77.94 261 ASP A O 1
ATOM 2070 N N . MET A 1 262 ? -16.656 11.180 18.185 1.00 71.94 262 MET A N 1
ATOM 2071 C CA . MET A 1 262 ? -15.843 11.083 16.961 1.00 71.94 262 MET A CA 1
ATOM 2072 C C . MET A 1 262 ? -16.416 11.860 15.764 1.00 71.94 262 MET A C 1
ATOM 2074 O O . MET A 1 262 ? -15.851 11.798 14.675 1.00 71.94 262 MET A O 1
ATOM 2078 N N . GLY A 1 263 ? -17.565 12.525 15.919 1.00 62.66 263 GLY A N 1
ATOM 2079 C CA . GLY A 1 263 ? -18.300 13.142 14.805 1.00 62.66 263 GLY A CA 1
ATOM 2080 C C . GLY A 1 263 ? -18.015 14.626 14.544 1.00 62.66 263 GLY A C 1
ATOM 2081 O O . GLY A 1 263 ? -18.534 15.157 13.564 1.00 62.66 263 GLY A O 1
ATOM 2082 N N . SER A 1 264 ? -17.245 15.306 15.403 1.00 68.19 264 SER A N 1
ATOM 2083 C CA . SER A 1 264 ? -16.880 16.725 15.248 1.00 68.19 264 SER A CA 1
ATOM 2084 C C . SER A 1 264 ? -15.484 16.895 14.639 1.00 68.19 264 SER A C 1
ATOM 2086 O O . SER A 1 264 ? -14.604 16.070 14.875 1.00 68.19 264 SER A O 1
ATOM 2088 N N . GLU A 1 265 ? -15.252 17.980 13.893 1.00 66.12 265 GLU A N 1
ATOM 2089 C CA . GLU A 1 265 ? -13.960 18.244 13.228 1.00 66.12 265 GLU A CA 1
ATOM 2090 C C . GLU A 1 265 ? -12.774 18.287 14.206 1.00 66.12 265 GLU A C 1
ATOM 2092 O O . GLU A 1 265 ? -11.765 17.624 13.981 1.00 66.12 265 GLU A O 1
ATOM 2097 N N . GLU A 1 266 ? -12.915 18.985 15.338 1.00 64.69 266 GLU A N 1
ATOM 2098 C CA . GLU A 1 266 ? -11.874 19.088 16.377 1.00 64.69 266 GLU A CA 1
ATOM 2099 C C . GLU A 1 266 ? -11.455 17.708 16.917 1.00 64.69 266 GLU A C 1
ATOM 2101 O O . GLU A 1 266 ? -10.275 17.414 17.143 1.00 64.69 266 GLU A O 1
ATOM 2106 N N . ARG A 1 267 ? -12.428 16.807 17.085 1.00 67.75 267 ARG A N 1
ATOM 2107 C CA . ARG A 1 267 ? -12.173 15.445 17.553 1.00 67.75 267 ARG A CA 1
ATOM 2108 C C . ARG A 1 267 ? -11.666 14.540 16.447 1.00 67.75 267 ARG A C 1
ATOM 2110 O O . ARG A 1 267 ? -10.830 13.688 16.734 1.00 67.75 267 ARG A O 1
ATOM 2117 N N . VAL A 1 268 ? -12.107 14.712 15.203 1.00 66.75 268 VAL A N 1
ATOM 2118 C CA . VAL A 1 268 ? -11.523 14.009 14.051 1.00 66.75 268 VAL A CA 1
ATOM 2119 C C . VAL A 1 268 ? -10.032 14.327 13.948 1.00 66.75 268 VAL A C 1
ATOM 2121 O O . VAL A 1 268 ? -9.237 13.399 13.798 1.00 66.75 268 VAL A O 1
ATOM 2124 N N . GLU A 1 269 ? -9.637 15.587 14.139 1.00 67.38 269 GLU A N 1
ATOM 2125 C CA . GLU A 1 269 ? -8.227 15.989 14.133 1.00 67.38 269 GLU A CA 1
ATOM 2126 C C . GLU A 1 269 ? -7.451 15.395 15.320 1.00 67.38 269 GLU A C 1
ATOM 2128 O O . GLU A 1 269 ? -6.367 14.841 15.142 1.00 67.38 269 GLU A O 1
ATOM 2133 N N . THR A 1 270 ? -8.048 15.373 16.517 1.00 67.75 270 THR A N 1
ATOM 2134 C CA . THR A 1 270 ? -7.466 14.673 17.681 1.00 67.75 270 THR A CA 1
ATOM 2135 C C . THR A 1 270 ? -7.228 13.186 17.381 1.00 67.75 270 THR A C 1
ATOM 2137 O O . THR A 1 270 ? -6.196 12.618 17.719 1.00 67.75 270 THR A O 1
ATOM 2140 N N . HIS A 1 271 ? -8.161 12.517 16.704 1.00 67.00 271 HIS A N 1
ATOM 2141 C CA . HIS A 1 271 ? -7.988 11.106 16.360 1.00 67.00 271 HIS A CA 1
ATOM 2142 C C . HIS A 1 271 ? -7.030 10.893 15.187 1.00 67.00 271 HIS A C 1
ATOM 2144 O O . HIS A 1 271 ? -6.400 9.835 15.106 1.00 67.00 271 HIS A O 1
ATOM 2150 N N . ARG A 1 272 ? -6.886 11.878 14.293 1.00 70.62 272 ARG A N 1
ATOM 2151 C CA . ARG A 1 272 ? -5.844 11.893 13.262 1.00 70.62 272 ARG A CA 1
ATOM 2152 C C . ARG A 1 272 ? -4.461 11.935 13.901 1.00 70.62 272 ARG A C 1
ATOM 2154 O O . ARG A 1 272 ? -3.601 11.151 13.496 1.00 70.62 272 ARG A O 1
ATOM 2161 N N . SER A 1 273 ? -4.270 12.762 14.928 1.00 71.31 273 SER A N 1
ATOM 2162 C CA . SER A 1 273 ? -3.008 12.842 15.667 1.00 71.31 273 SER A CA 1
ATOM 2163 C C . SER A 1 273 ? -2.656 11.492 16.314 1.00 71.31 273 SER A C 1
ATOM 2165 O O . SER A 1 273 ? -1.552 10.978 16.135 1.00 71.31 273 SER A O 1
ATOM 2167 N N . LEU A 1 274 ? -3.646 10.781 16.869 1.00 73.62 274 LEU A N 1
ATOM 2168 C CA . LEU A 1 274 ? -3.456 9.415 17.374 1.00 73.62 274 LEU A CA 1
ATOM 2169 C C . LEU A 1 274 ? -2.993 8.400 16.314 1.00 73.62 274 LEU A C 1
ATOM 2171 O O . LEU A 1 274 ? -2.596 7.300 16.690 1.00 73.62 274 LEU A O 1
ATOM 2175 N N . ARG A 1 275 ? -3.045 8.695 15.012 1.00 80.12 275 ARG A N 1
ATOM 2176 C CA . ARG A 1 275 ? -2.631 7.771 13.937 1.00 80.12 275 ARG A CA 1
ATOM 2177 C C . ARG A 1 275 ? -1.370 8.213 13.201 1.00 80.12 275 ARG A C 1
ATOM 2179 O O . ARG A 1 275 ? -0.622 7.349 12.753 1.00 80.12 275 ARG A O 1
ATOM 2186 N N . TYR A 1 276 ? -1.142 9.520 13.094 1.00 79.19 276 TYR A N 1
ATOM 2187 C CA . TYR A 1 276 ? -0.085 10.103 12.261 1.00 79.19 276 TYR A CA 1
ATOM 2188 C C . TYR A 1 276 ? 0.750 11.172 12.988 1.00 79.19 276 TYR A C 1
ATOM 2190 O O . TYR A 1 276 ? 1.298 12.068 12.352 1.00 79.19 276 TYR A O 1
ATOM 2198 N N . GLU A 1 277 ? 0.855 11.103 14.314 1.00 79.12 277 GLU A N 1
ATOM 2199 C CA . GLU A 1 277 ? 1.874 11.849 15.062 1.00 79.12 277 GLU A CA 1
ATOM 2200 C C . GLU A 1 277 ? 3.282 11.319 14.772 1.00 79.12 277 GLU A C 1
ATOM 2202 O O . GLU A 1 277 ? 3.493 10.113 14.591 1.00 79.12 277 GLU A O 1
ATOM 2207 N N . SER A 1 278 ? 4.260 12.225 14.808 1.00 73.00 278 SER A N 1
ATOM 2208 C CA . SER A 1 278 ? 5.666 11.900 14.588 1.00 73.00 278 SER A CA 1
ATOM 2209 C C . SER A 1 278 ? 6.224 10.913 15.600 1.00 73.00 278 SER A C 1
ATOM 2211 O O . SER A 1 278 ? 7.143 10.179 15.282 1.00 73.00 278 SER A O 1
ATOM 2213 N N . LEU A 1 279 ? 5.637 10.793 16.791 1.00 73.69 279 LEU A N 1
ATOM 2214 C CA . LEU A 1 279 ? 6.082 9.816 17.785 1.00 73.69 279 LEU A CA 1
ATOM 2215 C C . LEU A 1 279 ? 5.828 8.356 17.345 1.00 73.69 279 LEU A C 1
ATOM 2217 O O . LEU A 1 279 ? 6.498 7.443 17.826 1.00 73.69 279 LEU A O 1
ATOM 2221 N N . TYR A 1 280 ? 4.892 8.128 16.412 1.00 79.69 280 TYR A N 1
ATOM 2222 C CA . TYR A 1 280 ? 4.501 6.795 15.929 1.00 79.69 280 TYR A CA 1
ATOM 2223 C C . TYR A 1 280 ? 5.128 6.415 14.584 1.00 79.69 280 TYR A C 1
ATOM 2225 O O . TYR A 1 280 ? 4.802 5.369 14.025 1.00 79.69 280 TYR A O 1
ATOM 2233 N N . VAL A 1 281 ? 6.051 7.223 14.063 1.00 76.94 281 VAL A N 1
ATOM 2234 C CA . VAL A 1 281 ? 6.760 7.006 12.787 1.00 76.94 281 VAL A CA 1
ATOM 2235 C C . VAL A 1 281 ? 7.363 5.590 12.643 1.00 76.94 281 VAL A C 1
ATOM 2237 O O . VAL A 1 281 ? 7.487 5.067 11.533 1.00 76.94 281 VAL A O 1
ATOM 2240 N N . HIS A 1 282 ? 7.701 4.928 13.755 1.00 74.19 282 HIS A N 1
ATOM 2241 C CA . HIS A 1 282 ? 8.325 3.598 13.787 1.00 74.19 282 HIS A CA 1
ATOM 2242 C C . HIS A 1 282 ? 7.353 2.469 14.122 1.00 74.19 282 HIS A C 1
ATOM 2244 O O . HIS A 1 282 ? 7.763 1.310 14.176 1.00 74.19 282 HIS A O 1
ATOM 2250 N N . GLU A 1 283 ? 6.081 2.780 14.365 1.00 81.56 283 GLU A N 1
ATOM 2251 C CA . GLU A 1 283 ? 5.078 1.753 14.600 1.00 81.56 283 GLU A CA 1
ATOM 2252 C C . GLU A 1 283 ? 4.738 1.031 13.291 1.00 81.56 283 GLU A C 1
ATOM 2254 O O . GLU A 1 283 ? 4.683 1.603 12.198 1.00 81.56 283 GLU A O 1
ATOM 2259 N N . THR A 1 284 ? 4.468 -0.260 13.426 1.00 87.75 284 THR A N 1
ATOM 2260 C CA . THR A 1 284 ? 3.757 -1.051 12.424 1.00 87.75 284 THR A CA 1
ATOM 2261 C C . THR A 1 284 ? 2.249 -0.800 12.538 1.00 87.75 284 THR A C 1
ATOM 2263 O O . THR A 1 284 ? 1.755 -0.451 13.617 1.00 87.75 284 THR A O 1
ATOM 2266 N N . PRO A 1 285 ? 1.461 -1.080 11.486 1.00 91.75 285 PRO A N 1
ATOM 2267 C CA . PRO A 1 285 ? 0.003 -0.962 11.554 1.00 91.75 285 PRO A CA 1
ATOM 2268 C C . PRO A 1 285 ? -0.616 -1.796 12.686 1.00 91.75 285 PRO A C 1
ATOM 2270 O O . PRO A 1 285 ? -1.550 -1.360 13.356 1.00 91.75 285 PRO A O 1
ATOM 2273 N N . ALA A 1 286 ? -0.059 -2.979 12.963 1.00 90.31 286 ALA A N 1
ATOM 2274 C CA . ALA A 1 286 ? -0.508 -3.840 14.056 1.00 90.31 286 ALA A CA 1
ATOM 2275 C C . ALA A 1 286 ? -0.234 -3.234 15.448 1.00 90.31 286 ALA A C 1
ATOM 2277 O O . ALA A 1 286 ? -1.091 -3.316 16.337 1.00 90.31 286 ALA A O 1
ATOM 2278 N N . GLN A 1 287 ? 0.929 -2.601 15.636 1.00 88.50 287 GLN A N 1
ATOM 2279 C CA . GLN A 1 287 ? 1.257 -1.879 16.870 1.00 88.50 287 GLN A CA 1
ATOM 2280 C C . GLN A 1 287 ? 0.328 -0.677 17.064 1.00 88.50 287 GLN A C 1
ATOM 2282 O O . GLN A 1 287 ? -0.248 -0.538 18.145 1.00 88.50 287 GLN A O 1
ATOM 2287 N N . ALA A 1 288 ? 0.076 0.099 16.006 1.00 90.62 288 ALA A N 1
ATOM 2288 C CA . ALA A 1 288 ? -0.855 1.223 16.051 1.00 90.62 288 ALA A CA 1
ATOM 2289 C C . ALA A 1 288 ? -2.280 0.784 16.426 1.00 90.62 288 ALA A C 1
ATOM 2291 O O . ALA A 1 288 ? -2.893 1.379 17.312 1.00 90.62 288 ALA A O 1
ATOM 2292 N N . ARG A 1 289 ? -2.795 -0.320 15.857 1.00 91.69 289 ARG A N 1
ATOM 2293 C CA . ARG A 1 289 ? -4.094 -0.897 16.270 1.00 91.69 289 ARG A CA 1
ATOM 2294 C C . ARG A 1 289 ? -4.126 -1.258 17.756 1.00 91.69 289 ARG A C 1
ATOM 2296 O O . ARG A 1 289 ? -5.103 -0.972 18.445 1.00 91.69 289 ARG A O 1
ATOM 2303 N N . THR A 1 290 ? -3.054 -1.866 18.262 1.00 91.00 290 THR A N 1
ATOM 2304 C CA . THR A 1 290 ? -2.940 -2.255 19.678 1.00 91.00 290 THR A CA 1
ATOM 2305 C C . THR A 1 290 ? -2.915 -1.033 20.597 1.00 91.00 290 THR A C 1
ATOM 2307 O O . THR A 1 290 ? -3.549 -1.033 21.655 1.00 91.00 290 THR A O 1
ATOM 2310 N N . ARG A 1 291 ? -2.213 0.028 20.192 1.00 90.06 291 ARG A N 1
ATOM 2311 C CA . ARG A 1 291 ? -2.170 1.297 20.919 1.00 90.06 291 ARG A CA 1
ATOM 2312 C C . ARG A 1 291 ? -3.527 1.996 20.921 1.00 90.06 291 ARG A C 1
ATOM 2314 O O . ARG A 1 291 ? -3.984 2.391 21.990 1.00 90.06 291 ARG A O 1
ATOM 2321 N N . LEU A 1 292 ? -4.198 2.086 19.772 1.00 89.31 292 LEU A N 1
ATOM 2322 C CA . LEU A 1 292 ? -5.543 2.662 19.665 1.00 89.31 292 LEU A CA 1
ATOM 2323 C C . LEU A 1 292 ? -6.549 1.906 20.538 1.00 89.31 292 LEU A C 1
ATOM 2325 O O . LEU A 1 292 ? -7.327 2.528 21.253 1.00 89.31 292 LEU A O 1
ATOM 2329 N N . LYS A 1 293 ? -6.488 0.570 20.566 1.00 91.19 293 LYS A N 1
ATOM 2330 C CA . LYS A 1 293 ? -7.306 -0.247 21.477 1.00 91.19 293 LYS A CA 1
ATOM 2331 C C . LYS A 1 293 ? -7.109 0.173 22.936 1.00 91.19 293 LYS A C 1
ATOM 2333 O O . LYS A 1 293 ? -8.085 0.427 23.636 1.00 91.19 293 LYS A O 1
ATOM 2338 N N . ARG A 1 294 ? -5.853 0.298 23.377 1.00 89.75 294 ARG A N 1
ATOM 2339 C CA . ARG A 1 294 ? -5.520 0.747 24.738 1.00 89.75 294 ARG A CA 1
ATOM 2340 C C . ARG A 1 294 ? -6.038 2.162 25.016 1.00 89.75 294 ARG A C 1
ATOM 2342 O O . ARG A 1 294 ? -6.514 2.424 26.115 1.00 89.75 294 ARG A O 1
ATOM 2349 N N . HIS A 1 295 ? -5.978 3.049 24.025 1.00 86.06 295 HIS A N 1
ATOM 2350 C CA . HIS A 1 295 ? -6.518 4.403 24.128 1.00 86.06 295 HIS A CA 1
ATOM 2351 C C . HIS A 1 295 ? -8.034 4.385 24.392 1.00 86.06 295 HIS A C 1
ATOM 2353 O O . HIS A 1 295 ? -8.482 4.986 25.367 1.00 86.06 295 HIS A O 1
ATOM 2359 N N . PHE A 1 296 ? -8.811 3.627 23.609 1.00 86.00 296 PHE A N 1
ATOM 2360 C CA . PHE A 1 296 ? -10.264 3.505 23.809 1.00 86.00 296 PHE A CA 1
ATOM 2361 C C . PHE A 1 296 ? -10.637 2.911 25.176 1.00 86.00 296 PHE A C 1
ATOM 2363 O O . PHE A 1 296 ? -11.613 3.341 25.794 1.00 86.00 296 PHE A O 1
ATOM 2370 N N . GLU A 1 297 ? -9.852 1.952 25.672 1.00 89.19 297 GLU A N 1
ATOM 2371 C CA . GLU A 1 297 ? -10.052 1.359 27.001 1.00 89.19 297 GLU A CA 1
ATOM 2372 C C . GLU A 1 297 ? -9.840 2.378 28.128 1.00 89.19 297 GLU A C 1
ATOM 2374 O O . GLU A 1 297 ? -10.604 2.414 29.093 1.00 89.19 297 GLU A O 1
ATOM 2379 N N . GLN A 1 298 ? -8.811 3.219 28.009 1.00 83.88 298 GLN A N 1
ATOM 2380 C CA . GLN A 1 298 ? -8.403 4.148 29.064 1.00 83.88 298 GLN A CA 1
ATOM 2381 C C . GLN A 1 298 ? -9.204 5.453 29.059 1.00 83.88 298 GLN A C 1
ATOM 2383 O O . GLN A 1 298 ? -9.562 5.954 30.124 1.00 83.88 298 GLN A O 1
ATOM 2388 N N . ILE A 1 299 ? -9.475 6.011 27.877 1.00 74.88 299 ILE A N 1
ATOM 2389 C CA . ILE A 1 299 ? -10.006 7.373 27.730 1.00 74.88 299 ILE A CA 1
ATOM 2390 C C . ILE A 1 299 ? -11.513 7.357 27.472 1.00 74.88 299 ILE A C 1
ATOM 2392 O O . ILE A 1 299 ? -12.251 8.117 28.097 1.00 74.88 299 ILE A O 1
ATOM 2396 N N . ASN A 1 300 ? -11.999 6.440 26.634 1.00 74.56 300 ASN A N 1
ATOM 2397 C CA . ASN A 1 300 ? -13.407 6.395 26.225 1.00 74.56 300 ASN A CA 1
ATOM 2398 C C . ASN A 1 300 ? -14.266 5.448 27.085 1.00 74.56 300 ASN A C 1
ATOM 2400 O O . ASN A 1 300 ? -15.441 5.250 26.785 1.00 74.56 300 ASN A O 1
ATOM 2404 N N . ARG A 1 301 ? -13.703 4.849 28.151 1.00 82.62 301 ARG A N 1
ATOM 2405 C CA . ARG A 1 301 ? -14.377 3.857 29.024 1.00 82.62 301 ARG A CA 1
ATOM 2406 C C . ARG A 1 301 ? -14.976 2.676 28.245 1.00 82.62 301 ARG A C 1
ATOM 2408 O O . ARG A 1 301 ? -15.980 2.078 28.647 1.00 82.62 301 ARG A O 1
ATOM 2415 N N . VAL A 1 302 ? -14.368 2.347 27.110 1.00 87.94 302 VAL A N 1
ATOM 2416 C CA . VAL A 1 302 ? -14.780 1.225 26.273 1.00 87.94 302 VAL A CA 1
ATOM 2417 C C . VAL A 1 302 ? -14.279 -0.069 26.919 1.00 87.94 302 VAL A C 1
ATOM 2419 O O . VAL A 1 302 ? -13.135 -0.166 27.353 1.00 87.94 302 VAL A O 1
ATOM 2422 N N . SER A 1 303 ? -15.139 -1.079 27.014 1.00 90.38 303 SER A N 1
ATOM 2423 C CA . SER A 1 303 ? -14.770 -2.384 27.573 1.00 90.38 303 SER A CA 1
ATOM 2424 C C . SER A 1 303 ? -13.775 -3.137 26.674 1.00 90.38 303 SER A C 1
ATOM 2426 O O . SER A 1 303 ? -13.711 -2.905 25.468 1.00 90.38 303 SER A O 1
ATOM 2428 N N . LEU A 1 304 ? -13.038 -4.099 27.244 1.00 89.44 304 LEU A N 1
ATOM 2429 C CA . LEU A 1 304 ? -12.002 -4.894 26.555 1.00 89.44 304 LEU A CA 1
ATOM 2430 C C . LEU A 1 304 ? -12.432 -5.458 25.189 1.00 89.44 304 LEU A C 1
ATOM 2432 O O . LEU A 1 304 ? -11.672 -5.397 24.225 1.00 89.44 304 LEU A O 1
ATOM 2436 N N . PHE A 1 305 ? -13.641 -6.023 25.101 1.00 92.31 305 PHE A N 1
ATOM 2437 C CA . PHE A 1 305 ? -14.163 -6.572 23.844 1.00 92.31 305 PHE A CA 1
ATOM 2438 C C . PHE A 1 305 ? -14.730 -5.488 22.924 1.00 92.31 305 PHE A C 1
ATOM 2440 O O . PHE A 1 305 ? -14.568 -5.576 21.709 1.00 92.31 305 PHE A O 1
ATOM 2447 N N . ALA A 1 306 ? -15.340 -4.443 23.489 1.00 93.06 306 ALA A N 1
ATOM 2448 C CA . ALA A 1 306 ? -15.896 -3.338 22.716 1.00 93.06 306 ALA A CA 1
ATOM 2449 C C . ALA A 1 306 ? -14.806 -2.505 22.027 1.00 93.06 306 ALA A C 1
ATOM 2451 O O . ALA A 1 306 ? -15.044 -1.934 20.963 1.00 93.06 306 ALA A O 1
ATOM 2452 N N . ALA A 1 307 ? -13.590 -2.490 22.582 1.00 92.94 307 ALA A N 1
ATOM 2453 C CA . ALA A 1 307 ? -12.459 -1.765 22.020 1.00 92.94 307 ALA A CA 1
ATOM 2454 C C . ALA A 1 307 ? -12.064 -2.296 20.632 1.00 92.94 307 ALA A C 1
ATOM 2456 O O . ALA A 1 307 ? -11.685 -1.509 19.769 1.00 92.94 307 ALA A O 1
ATOM 2457 N N . TYR A 1 308 ? -12.229 -3.599 20.370 1.00 93.19 308 TYR A N 1
ATOM 2458 C CA . TYR A 1 308 ? -12.007 -4.163 19.033 1.00 93.19 308 TYR A CA 1
ATOM 2459 C C . TYR A 1 308 ? -12.997 -3.609 18.002 1.00 93.19 308 TYR A C 1
ATOM 2461 O O . TYR A 1 308 ? -12.591 -3.219 16.910 1.00 93.19 308 TYR A O 1
ATOM 2469 N N . LEU A 1 309 ? -14.283 -3.515 18.360 1.00 92.12 309 LEU A N 1
ATOM 2470 C CA . LEU A 1 309 ? -15.306 -2.948 17.478 1.00 92.12 309 LEU A CA 1
ATOM 2471 C C . LEU A 1 309 ? -15.110 -1.444 17.264 1.00 92.12 309 LEU A C 1
ATOM 2473 O O . LEU A 1 309 ? -15.304 -0.968 16.147 1.00 92.12 309 LEU A O 1
ATOM 2477 N N . ALA A 1 310 ? -14.715 -0.710 18.310 1.00 90.00 310 ALA A N 1
ATOM 2478 C CA . ALA A 1 310 ? -14.450 0.724 18.232 1.00 90.00 310 ALA A CA 1
ATOM 2479 C C . ALA A 1 310 ? -13.268 1.029 17.299 1.00 90.00 310 ALA A C 1
ATOM 2481 O O . ALA A 1 310 ? -13.393 1.860 16.400 1.00 90.00 310 ALA A O 1
ATOM 2482 N N . VAL A 1 311 ? -12.149 0.311 17.460 1.00 90.44 311 VAL A N 1
ATOM 2483 C CA . VAL A 1 311 ? -10.967 0.457 16.596 1.00 90.44 311 VAL A CA 1
ATOM 2484 C C . VAL A 1 311 ? -11.301 0.112 15.146 1.00 90.44 311 VAL A C 1
ATOM 2486 O O . VAL A 1 311 ? -10.952 0.886 14.257 1.00 90.44 311 VAL A O 1
ATOM 2489 N N . GLU A 1 312 ? -12.012 -0.996 14.904 1.00 90.38 312 GLU A N 1
ATOM 2490 C CA . GLU A 1 312 ? -12.457 -1.376 13.556 1.00 90.38 312 GLU A CA 1
ATOM 2491 C C . GLU A 1 312 ? -13.300 -0.266 12.921 1.00 90.38 312 GLU A C 1
ATOM 2493 O O . GLU A 1 312 ? -13.021 0.151 11.803 1.00 90.38 312 GLU A O 1
ATOM 2498 N N . LEU A 1 313 ? -14.290 0.266 13.644 1.00 87.38 313 LEU A N 1
ATOM 2499 C CA . LEU A 1 313 ? -15.195 1.298 13.139 1.00 87.38 313 LEU A CA 1
ATOM 2500 C C . LEU A 1 313 ? -14.473 2.606 12.785 1.00 87.38 313 LEU A C 1
ATOM 2502 O O . LEU A 1 313 ? -14.737 3.210 11.741 1.00 87.38 313 LEU A O 1
ATOM 2506 N N . VAL A 1 314 ? -13.573 3.057 13.660 1.00 83.94 314 VAL A N 1
ATOM 2507 C CA . VAL A 1 314 ? -12.852 4.323 13.479 1.00 83.94 314 VAL A CA 1
ATOM 2508 C C . VAL A 1 314 ? -11.850 4.215 12.339 1.00 83.94 314 VAL A C 1
ATOM 2510 O O . VAL A 1 314 ? -11.826 5.079 11.460 1.00 83.94 314 VAL A O 1
ATOM 2513 N N . LEU A 1 315 ? -11.062 3.138 12.302 1.00 88.00 315 LEU A N 1
ATOM 2514 C CA . LEU A 1 315 ? -10.113 2.921 11.215 1.00 88.00 315 LEU A CA 1
ATOM 2515 C C . LEU A 1 315 ? -10.836 2.691 9.892 1.00 88.00 315 LEU A C 1
ATOM 2517 O O . LEU A 1 315 ? -10.419 3.239 8.881 1.00 88.00 315 LEU A O 1
ATOM 2521 N N . ALA A 1 316 ? -11.954 1.966 9.887 1.00 85.94 316 ALA A N 1
ATOM 2522 C CA . ALA A 1 316 ? -12.671 1.672 8.655 1.00 85.94 316 ALA A CA 1
ATOM 2523 C C . ALA A 1 316 ? -13.205 2.916 7.940 1.00 85.94 316 ALA A C 1
ATOM 2525 O O . ALA A 1 316 ? -13.358 2.863 6.719 1.00 85.94 316 ALA A O 1
ATOM 2526 N N . GLY A 1 317 ? -13.494 3.985 8.689 1.00 78.69 317 GLY A N 1
ATOM 2527 C CA . GLY A 1 317 ? -13.914 5.274 8.146 1.00 78.69 317 GLY A CA 1
ATOM 2528 C C . GLY A 1 317 ? -12.769 6.231 7.852 1.00 78.69 317 GLY A C 1
ATOM 2529 O O . GLY A 1 317 ? -12.744 6.835 6.789 1.00 78.69 317 GLY A O 1
ATOM 2530 N N . GLN A 1 318 ? -11.833 6.393 8.789 1.00 79.75 318 GLN A N 1
ATOM 2531 C CA . GLN A 1 318 ? -10.866 7.494 8.718 1.00 79.75 318 GLN A CA 1
ATOM 2532 C C . GLN A 1 318 ? -9.490 7.080 8.194 1.00 79.75 318 GLN A C 1
ATOM 2534 O O . GLN A 1 318 ? -8.745 7.923 7.696 1.00 79.75 318 GLN A O 1
ATOM 2539 N N . SER A 1 319 ? -9.097 5.817 8.375 1.00 87.31 319 SER A N 1
ATOM 2540 C CA . SER A 1 319 ? -7.767 5.323 7.989 1.00 87.31 319 SER A CA 1
ATOM 2541 C C . SER A 1 319 ? -7.797 3.812 7.700 1.00 87.31 319 SER A C 1
ATOM 2543 O O . SER A 1 319 ? -7.210 3.016 8.448 1.00 87.31 319 SER A O 1
ATOM 2545 N N . PRO A 1 320 ? -8.534 3.391 6.651 1.00 90.62 320 PRO A N 1
ATOM 2546 C CA . PRO A 1 320 ? -8.753 1.983 6.324 1.00 90.62 320 PRO A CA 1
ATOM 2547 C C . PRO A 1 320 ? -7.463 1.203 6.036 1.00 90.62 320 PRO A C 1
ATOM 2549 O O . PRO A 1 320 ? -7.446 -0.019 6.178 1.00 90.62 320 PRO A O 1
ATOM 2552 N N . GLU A 1 321 ? -6.362 1.881 5.717 1.00 93.12 321 GLU A N 1
ATOM 2553 C CA . GLU A 1 321 ? -5.039 1.290 5.510 1.00 93.12 321 GLU A CA 1
ATOM 2554 C C . GLU A 1 321 ? -4.510 0.524 6.730 1.00 93.12 321 GLU A C 1
ATOM 2556 O O . GLU A 1 321 ? -3.808 -0.472 6.570 1.00 93.12 321 GLU A O 1
ATOM 2561 N N . PHE A 1 322 ? -4.898 0.912 7.949 1.00 93.44 322 PHE A N 1
ATOM 2562 C CA . PHE A 1 322 ? -4.516 0.196 9.171 1.00 93.44 322 PHE A CA 1
ATOM 2563 C C . PHE A 1 322 ? -5.256 -1.138 9.337 1.00 93.44 322 PHE A C 1
ATOM 2565 O O . PHE A 1 322 ? -4.863 -1.972 10.159 1.00 93.44 322 PHE A O 1
ATOM 2572 N N . LEU A 1 323 ? -6.336 -1.355 8.583 1.00 92.44 323 LEU A N 1
ATOM 2573 C CA . LEU A 1 323 ? -7.107 -2.601 8.588 1.00 92.44 323 LEU A CA 1
ATOM 2574 C C . LEU A 1 323 ? -6.616 -3.597 7.536 1.00 92.44 323 LEU A C 1
ATOM 2576 O O . LEU A 1 323 ? -7.015 -4.761 7.565 1.00 92.44 323 LEU A O 1
ATOM 2580 N N . VAL A 1 324 ? -5.716 -3.180 6.644 1.00 93.56 324 VAL A N 1
ATOM 2581 C CA . VAL A 1 324 ? -5.056 -4.093 5.711 1.00 93.56 324 VAL A CA 1
ATOM 2582 C C . VAL A 1 324 ? -4.101 -5.000 6.488 1.00 93.56 324 VAL A C 1
ATOM 2584 O O . VAL A 1 324 ? -3.408 -4.579 7.416 1.00 93.56 324 VAL A O 1
ATOM 2587 N N . VAL A 1 325 ? -4.062 -6.279 6.120 1.00 92.06 325 VAL A N 1
ATOM 2588 C CA . VAL A 1 325 ? -3.051 -7.207 6.633 1.00 92.06 325 VAL A CA 1
ATOM 2589 C C . VAL A 1 325 ? -1.746 -6.931 5.893 1.00 92.06 325 VAL A C 1
ATOM 2591 O O . VAL A 1 325 ? -1.608 -7.276 4.721 1.00 92.06 325 VAL A O 1
ATOM 2594 N N . THR A 1 326 ? -0.806 -6.277 6.570 1.00 93.06 326 THR A N 1
ATOM 2595 C CA . THR A 1 326 ? 0.473 -5.843 5.996 1.00 93.06 326 THR A CA 1
ATOM 2596 C C . THR A 1 326 ? 1.624 -6.758 6.414 1.00 93.06 326 THR A C 1
ATOM 2598 O O . THR A 1 326 ? 1.526 -7.444 7.437 1.00 93.06 326 THR A O 1
ATOM 2601 N N . PRO A 1 327 ? 2.759 -6.733 5.692 1.00 89.00 327 PRO A N 1
ATOM 2602 C CA . PRO A 1 327 ? 3.998 -7.311 6.193 1.00 89.00 327 PRO A CA 1
ATOM 2603 C C . PRO A 1 327 ? 4.345 -6.754 7.586 1.00 89.00 327 PRO A C 1
ATOM 2605 O O . PRO A 1 327 ? 4.156 -5.557 7.828 1.00 89.00 327 PRO A O 1
ATOM 2608 N N . PRO A 1 328 ? 4.888 -7.580 8.499 1.00 80.44 328 PRO A N 1
ATOM 2609 C CA . PRO A 1 328 ? 5.180 -7.169 9.874 1.00 80.44 328 PRO A CA 1
ATOM 2610 C C . PRO A 1 328 ? 6.338 -6.163 9.976 1.00 80.44 328 PRO A C 1
ATOM 2612 O O . PRO A 1 328 ? 6.594 -5.627 11.048 1.00 80.44 328 PRO A O 1
ATOM 2615 N N . THR A 1 329 ? 7.050 -5.922 8.874 1.00 77.81 329 THR A N 1
ATOM 2616 C CA . THR A 1 329 ? 8.158 -4.968 8.758 1.00 77.81 329 THR A CA 1
ATOM 2617 C C . THR A 1 329 ? 7.741 -3.617 8.174 1.00 77.81 329 THR A C 1
ATOM 2619 O O . THR A 1 329 ? 8.572 -2.711 8.102 1.00 77.81 329 THR A O 1
ATOM 2622 N N . LEU A 1 330 ? 6.483 -3.469 7.735 1.00 85.94 330 LEU A N 1
ATOM 2623 C CA . LEU A 1 330 ? 5.980 -2.213 7.186 1.00 85.94 330 LEU A CA 1
ATOM 2624 C C . LEU A 1 330 ? 5.777 -1.200 8.313 1.00 85.94 330 LEU A C 1
ATOM 2626 O O . LEU A 1 330 ? 5.041 -1.470 9.260 1.00 85.94 330 LEU A O 1
ATOM 2630 N N . LEU A 1 331 ? 6.402 -0.032 8.183 1.00 84.12 331 LEU A N 1
ATOM 2631 C CA . LEU A 1 331 ? 6.326 1.042 9.173 1.00 84.12 331 LEU A CA 1
ATOM 2632 C C . LEU A 1 331 ? 5.542 2.227 8.634 1.00 84.12 331 LEU A C 1
ATOM 2634 O O . LEU A 1 331 ? 5.677 2.557 7.454 1.00 84.12 331 LEU A O 1
ATOM 2638 N N . ILE A 1 332 ? 4.810 2.906 9.513 1.00 87.06 332 ILE A N 1
ATOM 2639 C CA . ILE A 1 332 ? 4.004 4.092 9.187 1.00 87.06 332 ILE A CA 1
ATOM 2640 C C . ILE A 1 332 ? 4.864 5.211 8.571 1.00 87.06 332 ILE A C 1
ATOM 2642 O O . ILE A 1 332 ? 4.441 5.886 7.640 1.00 87.06 332 ILE A O 1
ATOM 2646 N N . GLY A 1 333 ? 6.109 5.377 9.014 1.00 81.31 333 GLY A N 1
ATOM 2647 C CA . GLY A 1 333 ? 7.038 6.365 8.460 1.00 81.31 333 GLY A CA 1
ATOM 2648 C C . GLY A 1 333 ? 7.685 5.997 7.122 1.00 81.31 333 GLY A C 1
ATOM 2649 O O . GLY A 1 333 ? 8.498 6.765 6.619 1.00 81.31 333 GLY A O 1
ATOM 2650 N N . SER A 1 334 ? 7.404 4.827 6.541 1.00 83.31 334 SER A N 1
ATOM 2651 C CA . SER A 1 334 ? 8.133 4.334 5.360 1.00 83.31 334 SER A CA 1
ATOM 2652 C C . SER A 1 334 ? 7.485 4.727 4.019 1.00 83.31 334 SER A C 1
ATOM 2654 O O . SER A 1 334 ? 6.269 4.900 3.952 1.00 83.31 334 SER A O 1
ATOM 2656 N N . PRO A 1 335 ? 8.243 4.768 2.904 1.00 85.75 335 PRO A N 1
ATOM 2657 C CA . PRO A 1 335 ? 7.670 4.959 1.570 1.00 85.75 335 PRO A CA 1
ATOM 2658 C C . PRO A 1 335 ? 6.657 3.882 1.176 1.00 85.75 335 PRO A C 1
ATOM 2660 O O . PRO A 1 335 ? 5.672 4.179 0.504 1.00 85.75 335 PRO A O 1
ATOM 2663 N N . GLY A 1 336 ? 6.847 2.645 1.648 1.00 88.31 336 GLY A N 1
ATOM 2664 C CA . GLY A 1 336 ? 5.876 1.569 1.444 1.00 88.31 336 GLY A CA 1
ATOM 2665 C C . GLY A 1 336 ? 4.509 1.888 2.056 1.00 88.31 336 GLY A C 1
ATOM 2666 O O . GLY A 1 336 ? 3.482 1.513 1.497 1.00 88.31 336 GLY A O 1
ATOM 2667 N N . TRP A 1 337 ? 4.474 2.636 3.164 1.00 91.88 337 TRP A N 1
ATOM 2668 C CA . TRP A 1 337 ? 3.222 3.093 3.766 1.00 91.88 337 TRP A CA 1
ATOM 2669 C C . TRP A 1 337 ? 2.524 4.139 2.898 1.00 91.88 337 TRP A C 1
ATOM 2671 O O . TRP A 1 337 ? 1.318 4.043 2.700 1.00 91.88 337 TRP A O 1
ATOM 2681 N N . VAL A 1 338 ? 3.271 5.072 2.297 1.00 92.75 338 VAL A N 1
ATOM 2682 C CA . VAL A 1 338 ? 2.732 6.043 1.324 1.00 92.75 338 VAL A CA 1
ATOM 2683 C C . VAL A 1 338 ? 2.052 5.324 0.157 1.00 92.75 338 VAL A C 1
ATOM 2685 O O . VAL A 1 338 ? 0.919 5.655 -0.195 1.00 92.75 338 VAL A O 1
ATOM 2688 N N . MET A 1 339 ? 2.701 4.295 -0.398 1.00 93.12 339 MET A N 1
ATOM 2689 C CA . MET A 1 339 ? 2.132 3.519 -1.503 1.00 93.12 339 MET A CA 1
ATOM 2690 C C . MET A 1 339 ? 0.891 2.724 -1.086 1.00 93.12 339 MET A C 1
ATOM 2692 O O . MET A 1 339 ? -0.119 2.771 -1.789 1.00 93.12 339 MET A O 1
ATOM 2696 N N . LEU A 1 340 ? 0.923 2.053 0.073 1.00 96.31 340 LEU A N 1
ATOM 2697 C CA . LEU A 1 340 ? -0.239 1.336 0.603 1.00 96.31 340 LEU A CA 1
ATOM 2698 C C . LEU A 1 340 ? -1.428 2.277 0.817 1.00 96.31 340 LEU A C 1
ATOM 2700 O O . LEU A 1 340 ? -2.548 1.952 0.432 1.00 96.31 340 LEU A O 1
ATOM 2704 N N . ARG A 1 341 ? -1.197 3.451 1.411 1.00 94.88 341 ARG A N 1
ATOM 2705 C CA . ARG A 1 341 ? -2.248 4.448 1.638 1.00 94.88 341 ARG A CA 1
ATOM 2706 C C . ARG A 1 341 ? -2.876 4.900 0.336 1.00 94.88 341 ARG A C 1
ATOM 2708 O O . ARG A 1 341 ? -4.094 4.843 0.207 1.00 94.88 341 ARG A O 1
ATOM 2715 N N . LYS A 1 342 ? -2.058 5.250 -0.658 1.00 94.94 342 LYS A N 1
ATOM 2716 C CA . LYS A 1 342 ? -2.547 5.602 -1.994 1.00 94.94 342 LYS A CA 1
ATOM 2717 C C . LYS A 1 342 ? -3.381 4.468 -2.600 1.00 94.94 342 LYS A C 1
ATOM 2719 O O . LYS A 1 342 ? -4.473 4.727 -3.102 1.00 94.94 342 LYS A O 1
ATOM 2724 N N . ALA A 1 343 ? -2.910 3.221 -2.511 1.00 95.94 343 ALA A N 1
ATOM 2725 C CA . ALA A 1 343 ? -3.629 2.043 -3.002 1.00 95.94 343 ALA A CA 1
ATOM 2726 C C . ALA A 1 343 ? -5.006 1.891 -2.344 1.00 95.94 343 ALA A C 1
ATOM 2728 O O . ALA A 1 343 ? -6.018 1.671 -3.014 1.00 95.94 343 ALA A O 1
ATOM 2729 N N . VAL A 1 344 ? -5.047 2.044 -1.023 1.00 94.94 344 VAL A N 1
ATOM 2730 C CA . VAL A 1 344 ? -6.272 1.974 -0.231 1.00 94.94 344 VAL A CA 1
ATOM 2731 C C . VAL A 1 344 ? -7.215 3.113 -0.608 1.00 94.94 344 VAL A C 1
ATOM 2733 O O . VAL A 1 344 ? -8.369 2.841 -0.912 1.00 94.94 344 VAL A O 1
ATOM 2736 N N . MET A 1 345 ? -6.741 4.357 -0.685 1.00 91.75 345 MET A N 1
ATOM 2737 C CA . MET A 1 345 ? -7.564 5.513 -1.062 1.00 91.75 345 MET A CA 1
ATOM 2738 C C . MET A 1 345 ? -8.178 5.368 -2.461 1.00 91.75 345 MET A C 1
ATOM 2740 O O . MET A 1 345 ? -9.358 5.661 -2.644 1.00 91.75 345 MET A O 1
ATOM 2744 N N . LEU A 1 346 ? -7.409 4.877 -3.440 1.00 91.88 346 LEU A N 1
ATOM 2745 C CA . LEU A 1 346 ? -7.924 4.583 -4.782 1.00 91.88 346 LEU A CA 1
ATOM 2746 C C . LEU A 1 346 ? -9.008 3.500 -4.741 1.00 91.88 346 LEU A C 1
ATOM 2748 O O . LEU A 1 346 ? -10.057 3.639 -5.364 1.00 91.88 346 LEU A O 1
ATOM 2752 N N . THR A 1 347 ? -8.777 2.441 -3.968 1.00 92.00 347 THR A N 1
ATOM 2753 C CA . THR A 1 347 ? -9.713 1.316 -3.850 1.00 92.00 347 THR A CA 1
ATOM 2754 C C . THR A 1 347 ? -11.009 1.717 -3.135 1.00 92.00 347 THR A C 1
ATOM 2756 O O . THR A 1 347 ? -12.097 1.326 -3.554 1.00 92.00 347 THR A O 1
ATOM 2759 N N . GLU A 1 348 ? -10.919 2.523 -2.078 1.00 88.50 348 GLU A N 1
ATOM 2760 C CA . GLU A 1 348 ? -12.078 3.013 -1.321 1.00 88.50 348 GLU A CA 1
ATOM 2761 C C . GLU A 1 348 ? -12.963 3.959 -2.148 1.00 88.50 348 GLU A C 1
ATOM 2763 O O . GLU A 1 348 ? -14.178 3.978 -1.950 1.00 88.50 348 GLU A O 1
ATOM 2768 N N . ARG A 1 349 ? -12.389 4.684 -3.123 1.00 86.06 349 ARG A N 1
ATOM 2769 C CA . ARG A 1 349 ? -13.148 5.501 -4.089 1.00 86.06 349 ARG A CA 1
ATOM 2770 C C . ARG A 1 349 ? -13.949 4.672 -5.093 1.00 86.06 349 ARG A C 1
ATOM 2772 O O . ARG A 1 349 ? -14.973 5.149 -5.572 1.00 86.06 349 ARG A O 1
ATOM 2779 N N . ILE A 1 350 ? -13.521 3.445 -5.403 1.00 86.19 350 ILE A N 1
ATOM 2780 C CA . ILE A 1 350 ? -14.319 2.517 -6.222 1.00 86.19 350 ILE A CA 1
ATOM 2781 C C . ILE A 1 350 ? -15.545 2.074 -5.428 1.00 86.19 350 ILE A C 1
ATOM 2783 O O . ILE A 1 350 ? -16.673 2.142 -5.914 1.00 86.19 350 ILE A O 1
ATOM 2787 N N . ALA A 1 351 ? -15.317 1.601 -4.202 1.00 84.06 351 ALA A N 1
ATOM 2788 C CA . ALA A 1 351 ? -16.378 1.288 -3.265 1.00 84.06 351 ALA A CA 1
ATOM 2789 C C . ALA A 1 351 ? -15.847 1.272 -1.820 1.00 84.06 351 ALA A C 1
ATOM 2791 O O . ALA A 1 351 ? -14.813 0.648 -1.555 1.00 84.06 351 ALA A O 1
ATOM 2792 N N . PRO A 1 352 ? -16.585 1.849 -0.855 1.00 83.12 352 PRO A N 1
ATOM 2793 C CA . PRO A 1 352 ? -16.219 1.796 0.556 1.00 83.12 352 PRO A CA 1
ATOM 2794 C C . PRO A 1 352 ? -15.978 0.376 1.067 1.00 83.12 352 PRO A C 1
ATOM 2796 O O . PRO A 1 352 ? -16.765 -0.542 0.829 1.00 83.12 352 PRO A O 1
ATOM 2799 N N . GLY A 1 353 ? -14.883 0.217 1.804 1.00 85.19 353 GLY A N 1
ATOM 2800 C CA . GLY A 1 353 ? -14.334 -1.002 2.390 1.00 85.19 353 GLY A CA 1
ATOM 2801 C C . GLY A 1 353 ? -13.876 -2.079 1.436 1.00 85.19 353 GLY A C 1
ATOM 2802 O O . GLY A 1 353 ? -13.607 -3.194 1.895 1.00 85.19 353 GLY A O 1
ATOM 2803 N N . LEU A 1 354 ? -13.774 -1.781 0.145 1.00 89.00 354 LEU A N 1
ATOM 2804 C CA . LEU A 1 354 ? -13.236 -2.711 -0.833 1.00 89.00 354 LEU A CA 1
ATOM 2805 C C . LEU A 1 354 ? -11.763 -3.047 -0.543 1.00 89.00 354 LEU A C 1
ATOM 2807 O O . LEU A 1 354 ? -11.361 -4.200 -0.710 1.00 89.00 354 LEU A O 1
ATOM 2811 N N . SER A 1 355 ? -10.988 -2.102 0.007 1.00 92.06 355 SER A N 1
ATOM 2812 C CA . SER A 1 355 ? -9.577 -2.325 0.366 1.00 92.06 355 SER A CA 1
ATOM 2813 C C . SER A 1 355 ? -9.392 -3.487 1.349 1.00 92.06 355 SER A C 1
ATOM 2815 O O . SER A 1 355 ? -8.456 -4.271 1.230 1.00 92.06 355 SER A O 1
ATOM 2817 N N . ARG A 1 356 ? -10.354 -3.683 2.260 1.00 88.56 356 ARG A N 1
ATOM 2818 C CA . ARG A 1 356 ? -10.363 -4.748 3.281 1.00 88.56 356 ARG A CA 1
ATOM 2819 C C . ARG A 1 356 ? -10.664 -6.147 2.724 1.00 88.56 356 ARG A C 1
ATOM 2821 O O . ARG A 1 356 ? -10.686 -7.120 3.483 1.00 88.56 356 ARG A O 1
ATOM 2828 N N . LYS A 1 357 ? -10.991 -6.262 1.433 1.00 90.81 357 LYS A N 1
ATOM 2829 C CA . LYS A 1 357 ? -11.204 -7.540 0.729 1.00 90.81 357 LYS A CA 1
ATOM 2830 C C . LYS A 1 357 ? -10.020 -7.930 -0.154 1.00 90.81 357 LYS A C 1
ATOM 2832 O O . LYS A 1 357 ? -10.010 -9.050 -0.656 1.00 90.81 357 LYS A O 1
ATOM 2837 N N . LEU A 1 358 ? -9.049 -7.037 -0.322 1.00 92.94 358 LEU A N 1
ATOM 2838 C CA . LEU A 1 358 ? -7.841 -7.273 -1.098 1.00 92.94 358 LEU A CA 1
ATOM 2839 C C . LEU A 1 358 ? -6.670 -7.615 -0.172 1.00 92.94 358 LEU A C 1
ATOM 2841 O O . LEU A 1 358 ? -6.578 -7.119 0.953 1.00 92.94 358 LEU A O 1
ATOM 2845 N N . SER A 1 359 ? -5.766 -8.471 -0.646 1.00 94.94 359 SER A N 1
ATOM 2846 C CA . SER A 1 359 ? -4.474 -8.665 0.015 1.00 94.94 359 SER A CA 1
ATOM 2847 C C . SER A 1 359 ? -3.571 -7.446 -0.199 1.00 94.94 359 SER A C 1
ATOM 2849 O O . SER A 1 359 ? -3.759 -6.680 -1.146 1.00 94.94 359 SER A O 1
ATOM 2851 N N . TYR A 1 360 ? -2.547 -7.293 0.648 1.00 95.44 360 TYR A N 1
ATOM 2852 C CA . TYR A 1 360 ? -1.507 -6.276 0.454 1.00 95.44 360 TYR A CA 1
ATOM 2853 C C . TYR A 1 360 ? -0.928 -6.322 -0.969 1.00 95.44 360 TYR A C 1
ATOM 2855 O O . TYR A 1 360 ? -0.831 -5.301 -1.636 1.00 95.44 360 TYR A O 1
ATOM 2863 N N . GLU A 1 361 ? -0.622 -7.517 -1.470 1.00 94.56 361 GLU A N 1
ATOM 2864 C CA . GLU A 1 361 ? -0.034 -7.716 -2.797 1.00 94.56 361 GLU A CA 1
ATOM 2865 C C . GLU A 1 361 ? -0.989 -7.302 -3.930 1.00 94.56 361 GLU A C 1
ATOM 2867 O O . GLU A 1 361 ? -0.574 -6.667 -4.896 1.00 94.56 361 GLU A O 1
ATOM 2872 N N . GLN A 1 362 ? -2.290 -7.584 -3.788 1.00 94.88 362 GLN A N 1
ATOM 2873 C CA . GLN A 1 362 ? -3.308 -7.145 -4.747 1.00 94.88 362 GLN A CA 1
ATOM 2874 C C . GLN A 1 362 ? -3.495 -5.625 -4.740 1.00 94.88 362 GLN A C 1
ATOM 2876 O O . GLN A 1 362 ? -3.657 -5.040 -5.808 1.00 94.88 362 GLN A O 1
ATOM 2881 N N . LEU A 1 363 ? -3.460 -4.989 -3.563 1.00 95.69 363 LEU A N 1
ATOM 2882 C CA . LEU A 1 363 ? -3.531 -3.531 -3.432 1.00 95.69 363 LEU A CA 1
ATOM 2883 C C . LEU A 1 363 ? -2.331 -2.854 -4.093 1.00 95.69 363 LEU A C 1
ATOM 2885 O O . LEU A 1 363 ? -2.516 -1.921 -4.870 1.00 95.69 363 LEU A O 1
ATOM 2889 N N . MET A 1 364 ? -1.118 -3.342 -3.823 1.00 94.56 364 MET A N 1
ATOM 2890 C CA . MET A 1 364 ? 0.096 -2.796 -4.433 1.00 94.56 364 MET A CA 1
ATOM 2891 C C . MET A 1 364 ? 0.066 -2.970 -5.953 1.00 94.56 364 MET A C 1
ATOM 2893 O O . MET A 1 364 ? 0.250 -1.992 -6.670 1.00 94.56 364 MET A O 1
ATOM 2897 N N . LYS A 1 365 ? -0.302 -4.162 -6.446 1.00 93.00 365 LYS A N 1
ATOM 2898 C CA . LYS A 1 365 ? -0.462 -4.411 -7.885 1.00 93.00 365 LYS A CA 1
ATOM 2899 C C . LYS A 1 365 ? -1.496 -3.484 -8.528 1.00 93.00 365 LYS A C 1
ATOM 2901 O O . LYS A 1 365 ? -1.286 -3.021 -9.640 1.00 93.00 365 LYS A O 1
ATOM 2906 N N . PHE A 1 366 ? -2.615 -3.215 -7.853 1.00 91.31 366 PHE A N 1
ATOM 2907 C CA . PHE A 1 366 ? -3.616 -2.271 -8.352 1.00 91.31 366 PHE A CA 1
ATOM 2908 C C . PHE A 1 366 ? -3.073 -0.837 -8.412 1.00 91.31 366 PHE A C 1
ATOM 2910 O O . PHE A 1 366 ? -3.310 -0.131 -9.384 1.00 91.31 366 PHE A O 1
ATOM 2917 N N . ALA A 1 367 ? -2.321 -0.409 -7.398 1.00 88.50 367 ALA A N 1
ATOM 2918 C CA . ALA A 1 367 ? -1.746 0.933 -7.341 1.00 88.50 367 ALA A CA 1
ATOM 2919 C C . ALA A 1 367 ? -0.586 1.167 -8.323 1.00 88.50 367 ALA A C 1
ATOM 2921 O O . ALA A 1 367 ? -0.282 2.323 -8.626 1.00 88.50 367 ALA A O 1
ATOM 2922 N N . GLU A 1 368 ? 0.054 0.096 -8.794 1.00 89.62 368 GLU A N 1
ATOM 2923 C CA . GLU A 1 368 ? 1.066 0.123 -9.857 1.00 89.62 368 GLU A CA 1
ATOM 2924 C C . GLU A 1 368 ? 0.461 0.368 -11.245 1.00 89.62 368 GLU A C 1
ATOM 2926 O O . GLU A 1 368 ? 1.168 0.843 -12.134 1.00 89.62 368 GLU A O 1
ATOM 2931 N N . LEU A 1 369 ? -0.835 0.088 -11.437 1.00 92.06 369 LEU A N 1
ATOM 2932 C CA . LEU A 1 369 ? -1.509 0.340 -12.708 1.00 92.06 369 LEU A CA 1
ATOM 2933 C C . LEU A 1 369 ? -1.517 1.839 -13.017 1.00 92.06 369 LEU A C 1
ATOM 2935 O O . LEU A 1 369 ? -1.911 2.678 -12.196 1.00 92.06 369 LEU A O 1
ATOM 2939 N N . ALA A 1 370 ? -1.086 2.179 -14.229 1.00 91.50 370 ALA A N 1
ATOM 2940 C CA . ALA A 1 370 ? -1.052 3.556 -14.679 1.00 91.50 370 ALA A CA 1
ATOM 2941 C C . ALA A 1 370 ? -2.482 4.073 -14.929 1.00 91.50 370 ALA A C 1
ATOM 2943 O O . ALA A 1 370 ? -3.332 3.332 -15.438 1.00 91.50 370 ALA A O 1
ATOM 2944 N N . PRO A 1 371 ? -2.760 5.346 -14.593 1.00 92.94 371 PRO A N 1
ATOM 2945 C CA . PRO A 1 371 ? -4.058 5.962 -14.843 1.00 92.94 371 PRO A CA 1
ATOM 2946 C C . PRO A 1 371 ? -4.375 5.987 -16.344 1.00 92.94 371 PRO A C 1
ATOM 2948 O O . PRO A 1 371 ? -3.533 6.348 -17.166 1.00 92.94 371 PRO A O 1
ATOM 2951 N N . LEU A 1 372 ? -5.613 5.638 -16.686 1.00 92.81 372 LEU A N 1
ATOM 2952 C CA . LEU A 1 372 ? -6.099 5.491 -18.060 1.00 92.81 372 LEU A CA 1
ATOM 2953 C C . LEU A 1 372 ? -6.694 6.782 -18.645 1.00 92.81 372 LEU A C 1
ATOM 2955 O O . LEU A 1 372 ? -7.089 6.785 -19.806 1.00 92.81 372 LEU A O 1
ATOM 2959 N N . SER A 1 373 ? -6.795 7.856 -17.857 1.00 91.38 373 SER A N 1
ATOM 2960 C CA . SER A 1 373 ? -7.382 9.133 -18.278 1.00 91.38 373 SER A CA 1
ATOM 2961 C C . SER A 1 373 ? -6.766 10.329 -17.557 1.00 91.38 373 SER A C 1
ATOM 2963 O O . SER A 1 373 ? -6.146 10.170 -16.500 1.00 91.38 373 SER A O 1
ATOM 2965 N N . ASP A 1 374 ? -6.973 11.541 -18.080 1.00 90.12 374 ASP A N 1
ATOM 2966 C CA . ASP A 1 374 ? -6.523 12.779 -17.426 1.00 90.12 374 ASP A CA 1
ATOM 2967 C C . ASP A 1 374 ? -7.137 12.954 -16.034 1.00 90.12 374 ASP A C 1
ATOM 2969 O O . ASP A 1 374 ? -6.430 13.259 -15.073 1.00 90.12 374 ASP A O 1
ATOM 2973 N N . ALA A 1 375 ? -8.434 12.669 -15.890 1.00 88.56 375 ALA A N 1
ATOM 2974 C CA . ALA A 1 375 ? -9.115 12.725 -14.600 1.00 88.56 375 ALA A CA 1
ATOM 2975 C C . ALA A 1 375 ? -8.482 11.754 -13.585 1.00 88.56 375 ALA A C 1
ATOM 2977 O O . ALA A 1 375 ? -8.246 12.115 -12.429 1.00 88.56 375 ALA A O 1
ATOM 2978 N N . GLN A 1 376 ? -8.140 10.536 -14.023 1.00 91.00 376 GLN A N 1
ATOM 2979 C CA . GLN A 1 376 ? -7.444 9.564 -13.178 1.00 91.00 376 GLN A CA 1
ATOM 2980 C C . GLN A 1 376 ? -6.010 10.003 -12.854 1.00 91.00 376 GLN A C 1
ATOM 2982 O O . GLN A 1 376 ? -5.574 9.834 -11.716 1.00 91.00 376 GLN A O 1
ATOM 2987 N N . ARG A 1 377 ? -5.275 10.612 -13.798 1.00 93.50 377 ARG A N 1
ATOM 2988 C CA . ARG A 1 377 ? -3.930 11.166 -13.544 1.00 93.50 377 ARG A CA 1
ATOM 2989 C C . ARG A 1 377 ? -3.973 12.240 -12.467 1.00 93.50 377 ARG A C 1
ATOM 2991 O O . ARG A 1 377 ? -3.214 12.150 -11.501 1.00 93.50 377 ARG A O 1
ATOM 2998 N N . SER A 1 378 ? -4.876 13.211 -12.598 1.00 92.00 378 SER A N 1
ATOM 2999 C CA . SER A 1 378 ? -5.058 14.275 -11.608 1.00 92.00 378 SER A CA 1
ATOM 3000 C C . SER A 1 378 ? -5.433 13.706 -10.240 1.00 92.00 378 SER A C 1
ATOM 3002 O O . SER A 1 378 ? -4.862 14.113 -9.228 1.00 92.00 378 SER A O 1
ATOM 3004 N N . LEU A 1 379 ? -6.317 12.703 -10.200 1.00 89.94 379 LEU A N 1
ATOM 3005 C CA . LEU A 1 379 ? -6.661 12.008 -8.963 1.00 89.94 379 LEU A CA 1
ATOM 3006 C C . LEU A 1 379 ? -5.442 11.319 -8.331 1.00 89.94 379 LEU A C 1
ATOM 3008 O O . LEU A 1 379 ? -5.173 11.506 -7.146 1.00 89.94 379 LEU A O 1
ATOM 3012 N N . HIS A 1 380 ? -4.678 10.542 -9.104 1.00 92.88 380 HIS A N 1
ATOM 3013 C CA . HIS A 1 380 ? -3.487 9.847 -8.607 1.00 92.88 380 HIS A CA 1
ATOM 3014 C C . HIS A 1 380 ? -2.443 10.829 -8.060 1.00 92.88 380 HIS A C 1
ATOM 3016 O O . HIS A 1 380 ? -1.821 10.532 -7.038 1.00 92.88 380 HIS A O 1
ATOM 3022 N N . GLN A 1 381 ? -2.250 11.978 -8.716 1.00 91.38 381 GLN A N 1
ATOM 3023 C CA . GLN A 1 381 ? -1.338 13.035 -8.270 1.00 91.38 381 GLN A CA 1
ATOM 3024 C C . GLN A 1 381 ? -1.800 13.664 -6.952 1.00 91.38 381 GLN A C 1
ATOM 3026 O O . GLN A 1 381 ? -0.997 13.781 -6.025 1.00 91.38 381 GLN A O 1
ATOM 3031 N N . LEU A 1 382 ? -3.089 14.000 -6.841 1.00 91.31 382 LEU A N 1
ATOM 3032 C CA . LEU A 1 382 ? -3.680 14.567 -5.627 1.00 91.31 382 LEU A CA 1
ATOM 3033 C C . LEU A 1 382 ? -3.541 13.611 -4.437 1.00 91.31 382 LEU A C 1
ATOM 3035 O O . LEU A 1 382 ? -3.045 14.004 -3.381 1.00 91.31 382 LEU A O 1
ATOM 3039 N N . LEU A 1 383 ? -3.913 12.339 -4.615 1.00 91.69 383 LEU A N 1
ATOM 3040 C CA . LEU A 1 383 ? -3.820 11.335 -3.549 1.00 91.69 383 LEU A CA 1
ATOM 3041 C C . LEU A 1 383 ? -2.367 11.059 -3.150 1.00 91.69 383 LEU A C 1
ATOM 3043 O O . LEU A 1 383 ? -2.074 10.889 -1.967 1.00 91.69 383 LEU A O 1
ATOM 3047 N N . ASN A 1 384 ? -1.445 11.042 -4.119 1.00 92.62 384 ASN A N 1
ATOM 3048 C CA . ASN A 1 384 ? -0.021 10.895 -3.835 1.00 92.62 384 ASN A CA 1
ATOM 3049 C C . ASN A 1 384 ? 0.501 12.062 -2.993 1.00 92.62 384 ASN A C 1
ATOM 3051 O O . ASN A 1 384 ? 1.169 11.834 -1.989 1.00 92.62 384 ASN A O 1
ATOM 3055 N N . LEU A 1 385 ? 0.156 13.300 -3.363 1.00 91.44 385 LEU A N 1
ATOM 3056 C CA . LEU A 1 385 ? 0.541 14.485 -2.604 1.00 91.44 385 LEU A CA 1
ATOM 3057 C C . LEU A 1 385 ? 0.008 14.430 -1.167 1.00 91.44 385 LEU A C 1
ATOM 3059 O O . LEU A 1 385 ? 0.776 14.656 -0.237 1.00 91.44 385 LEU A O 1
ATOM 3063 N N . GLN A 1 386 ? -1.261 14.062 -0.971 1.00 89.50 386 GLN A N 1
ATOM 3064 C CA . GLN A 1 386 ? -1.839 13.912 0.368 1.00 89.50 386 GLN A CA 1
ATOM 3065 C C . GLN A 1 386 ? -1.075 12.878 1.211 1.00 89.50 386 GLN A C 1
ATOM 3067 O O . GLN A 1 386 ? -0.733 13.145 2.364 1.00 89.50 386 GLN A O 1
ATOM 3072 N N . CYS A 1 387 ? -0.752 11.718 0.633 1.00 91.81 387 CYS A N 1
ATOM 3073 C CA . CYS A 1 387 ? 0.001 10.680 1.336 1.00 91.81 387 CYS A CA 1
ATOM 3074 C C . CYS A 1 387 ? 1.429 11.129 1.686 1.00 91.81 387 CYS A C 1
ATOM 3076 O O . CYS A 1 387 ? 1.919 10.813 2.771 1.00 91.81 387 CYS A O 1
ATOM 3078 N N . VAL A 1 388 ? 2.086 11.867 0.786 1.00 91.38 388 VAL A N 1
ATOM 3079 C CA . VAL A 1 388 ? 3.440 12.402 0.984 1.00 91.38 388 VAL A CA 1
ATOM 3080 C C . VAL A 1 388 ? 3.464 13.513 2.034 1.00 91.38 388 VAL A C 1
ATOM 3082 O O . VAL A 1 388 ? 4.391 13.555 2.837 1.00 91.38 388 VAL A O 1
ATOM 3085 N N . LEU A 1 389 ? 2.451 14.380 2.082 1.00 87.38 389 LEU A N 1
ATOM 3086 C CA . LEU A 1 389 ? 2.337 15.417 3.114 1.00 87.38 389 LEU A CA 1
ATOM 3087 C C . LEU A 1 389 ? 2.201 14.810 4.512 1.00 87.38 389 LEU A C 1
ATOM 3089 O O . LEU A 1 389 ? 2.907 15.216 5.434 1.00 87.38 389 LEU A O 1
ATOM 3093 N N . ASP A 1 390 ? 1.353 13.793 4.664 1.00 86.00 390 ASP A N 1
ATOM 3094 C CA . ASP A 1 390 ? 1.247 13.062 5.927 1.00 86.00 390 ASP A CA 1
ATOM 3095 C C . ASP A 1 390 ? 2.571 12.364 6.280 1.00 86.00 390 ASP A C 1
ATOM 3097 O O . ASP A 1 390 ? 3.010 12.429 7.424 1.00 86.00 390 ASP A O 1
ATOM 3101 N N . TRP A 1 391 ? 3.245 11.738 5.307 1.00 88.12 391 TRP A N 1
ATOM 3102 C CA . TRP A 1 391 ? 4.568 11.139 5.517 1.00 88.12 391 TRP A CA 1
ATOM 3103 C C . TRP A 1 391 ? 5.605 12.167 5.972 1.00 88.12 391 TRP A C 1
ATOM 3105 O O . TRP A 1 391 ? 6.358 11.892 6.903 1.00 88.12 391 TRP A O 1
ATOM 3115 N N . ALA A 1 392 ? 5.625 13.350 5.359 1.00 82.69 392 ALA A N 1
ATOM 3116 C CA . ALA A 1 392 ? 6.553 14.417 5.708 1.00 82.69 392 ALA A CA 1
ATOM 3117 C C . ALA A 1 392 ? 6.294 14.957 7.122 1.00 82.69 392 ALA A C 1
ATOM 3119 O O . ALA A 1 392 ? 7.249 15.234 7.843 1.00 82.69 392 ALA A O 1
ATOM 3120 N N . ASN A 1 393 ? 5.024 15.045 7.532 1.00 79.56 393 ASN A N 1
ATOM 3121 C CA . ASN A 1 393 ? 4.631 15.418 8.891 1.00 79.56 393 ASN A CA 1
ATOM 3122 C C . ASN A 1 393 ? 5.068 14.359 9.919 1.00 79.56 393 ASN A C 1
ATOM 3124 O O . ASN A 1 393 ? 5.686 14.686 10.925 1.00 79.56 393 ASN A O 1
ATOM 3128 N N . ILE A 1 394 ? 4.816 13.076 9.639 1.00 79.31 394 ILE A N 1
ATOM 3129 C CA . ILE A 1 394 ? 5.199 11.959 10.521 1.00 79.31 394 ILE A CA 1
ATOM 3130 C C . ILE A 1 394 ? 6.724 11.852 10.661 1.00 79.31 394 ILE A C 1
ATOM 3132 O O . ILE A 1 394 ? 7.223 11.526 11.732 1.00 79.31 394 ILE A O 1
ATOM 3136 N N . ASN A 1 395 ? 7.472 12.109 9.588 1.00 76.69 395 ASN A N 1
ATOM 3137 C CA . ASN A 1 395 ? 8.935 12.054 9.603 1.00 76.69 395 ASN A CA 1
ATOM 3138 C C . ASN A 1 395 ? 9.590 13.380 10.029 1.00 76.69 395 ASN A C 1
ATOM 3140 O O . ASN A 1 395 ? 10.814 13.472 9.971 1.00 76.69 395 ASN A O 1
ATOM 3144 N N . GLU A 1 396 ? 8.805 14.395 10.414 1.00 74.50 396 GLU A N 1
ATOM 3145 C CA . GLU A 1 396 ? 9.293 15.725 10.825 1.00 74.50 396 GLU A CA 1
ATOM 3146 C C . GLU A 1 396 ? 10.224 16.375 9.784 1.00 74.50 396 GLU A C 1
ATOM 3148 O O . GLU A 1 396 ? 11.092 17.183 10.091 1.00 74.50 396 GLU A O 1
ATOM 3153 N N . VAL A 1 397 ? 10.047 16.028 8.507 1.00 69.69 397 VAL A N 1
ATOM 3154 C CA . VAL A 1 397 ? 10.892 16.536 7.414 1.00 69.69 397 VAL A CA 1
ATOM 3155 C C . VAL A 1 397 ? 10.573 18.000 7.122 1.00 69.69 397 VAL A C 1
ATOM 3157 O O . VAL A 1 397 ? 11.420 18.762 6.661 1.00 69.69 397 VAL A O 1
ATOM 3160 N N . MET A 1 398 ? 9.342 18.400 7.423 1.00 64.62 398 MET A N 1
ATOM 3161 C CA . MET A 1 398 ? 8.942 19.792 7.458 1.00 64.62 398 MET A CA 1
ATOM 3162 C C . MET A 1 398 ? 8.949 20.240 8.911 1.00 64.62 398 MET A C 1
ATOM 3164 O O . MET A 1 398 ? 8.014 19.932 9.651 1.00 64.62 398 MET A O 1
ATOM 3168 N N . LEU A 1 399 ? 9.973 20.991 9.317 1.00 53.31 399 LEU A N 1
ATOM 3169 C CA . LEU A 1 399 ? 9.850 21.802 10.524 1.00 53.31 399 LEU A CA 1
ATOM 3170 C C . LEU A 1 399 ? 8.661 22.728 10.294 1.00 53.31 399 LEU A C 1
ATOM 3172 O O . LEU A 1 399 ? 8.691 23.587 9.410 1.00 53.31 399 LEU A O 1
ATOM 3176 N N . ARG A 1 400 ? 7.580 22.493 11.038 1.00 52.06 400 ARG A N 1
ATOM 3177 C CA . ARG A 1 400 ? 6.411 23.369 11.100 1.00 52.06 400 ARG A CA 1
ATOM 3178 C C . ARG A 1 400 ? 6.840 24.705 11.702 1.00 52.06 400 ARG A C 1
ATOM 3180 O O . ARG A 1 400 ? 6.494 24.960 12.840 1.00 52.06 400 ARG A O 1
ATOM 3187 N N . GLU A 1 401 ? 7.609 25.537 11.002 1.00 48.06 401 GLU A N 1
ATOM 3188 C CA . GLU A 1 401 ? 7.980 26.846 11.556 1.00 48.06 401 GLU A CA 1
ATOM 3189 C C . GLU A 1 401 ? 8.469 27.913 10.569 1.00 48.06 401 GLU A C 1
ATOM 3191 O O . GLU A 1 401 ? 8.649 29.055 10.983 1.00 48.06 401 GLU A O 1
ATOM 3196 N N . ASP A 1 402 ? 8.545 27.652 9.260 1.00 50.12 402 ASP A N 1
ATOM 3197 C CA . ASP A 1 402 ? 8.615 28.759 8.296 1.00 50.12 402 ASP A CA 1
ATOM 3198 C C . ASP A 1 402 ? 7.199 29.222 7.936 1.00 50.12 402 ASP A C 1
ATOM 3200 O O . ASP A 1 402 ? 6.637 28.877 6.897 1.00 50.12 402 ASP A O 1
ATOM 3204 N N . SER A 1 403 ? 6.632 30.081 8.790 1.00 54.84 403 SER A N 1
ATOM 3205 C CA . SER A 1 403 ? 5.373 30.826 8.560 1.00 54.84 403 SER A CA 1
ATOM 3206 C C . SER A 1 403 ? 5.357 31.691 7.279 1.00 54.84 403 SER A C 1
ATOM 3208 O O . SER A 1 403 ? 4.391 32.401 7.006 1.00 54.84 403 SER A O 1
ATOM 3210 N N . THR A 1 404 ? 6.432 31.636 6.490 1.00 64.38 404 THR A N 1
ATOM 3211 C CA . THR A 1 404 ? 6.671 32.374 5.249 1.00 64.38 404 THR A CA 1
ATOM 3212 C C . THR A 1 404 ? 6.441 31.538 3.985 1.00 64.38 404 THR A C 1
ATOM 3214 O O . THR A 1 404 ? 6.364 32.112 2.896 1.00 64.38 404 THR A O 1
ATOM 3217 N N . LEU A 1 405 ? 6.327 30.207 4.094 1.00 67.25 405 LEU A N 1
ATOM 3218 C CA . LEU A 1 405 ? 6.157 29.320 2.941 1.00 67.25 405 LEU A CA 1
ATOM 3219 C C . LEU A 1 405 ? 4.685 29.201 2.528 1.00 67.25 405 LEU A C 1
ATOM 3221 O O . LEU A 1 405 ? 3.800 28.961 3.345 1.00 67.25 405 LEU A O 1
ATOM 3225 N N . SER A 1 406 ? 4.428 29.318 1.225 1.00 80.81 406 SER A N 1
ATOM 3226 C CA . SER A 1 406 ? 3.117 29.022 0.634 1.00 80.81 406 SER A CA 1
ATOM 3227 C C . SER A 1 406 ? 2.828 27.514 0.609 1.00 80.81 406 SER A C 1
ATOM 3229 O O . SER A 1 406 ? 3.749 26.699 0.528 1.00 80.81 406 SER A O 1
ATOM 3231 N N . GLU A 1 407 ? 1.549 27.126 0.577 1.00 78.62 407 GLU A N 1
ATOM 3232 C CA . GLU A 1 407 ? 1.121 25.716 0.477 1.00 78.62 407 GLU A CA 1
ATOM 3233 C C . GLU A 1 407 ? 1.772 24.973 -0.704 1.00 78.62 407 GLU A C 1
ATOM 3235 O O . GLU A 1 407 ? 2.175 23.817 -0.578 1.00 78.62 407 GLU A O 1
ATOM 3240 N N . ALA A 1 408 ? 1.960 25.650 -1.842 1.00 82.75 408 ALA A N 1
ATOM 3241 C CA . ALA A 1 408 ? 2.620 25.078 -3.016 1.00 82.75 408 ALA A CA 1
ATOM 3242 C C . ALA A 1 408 ? 4.116 24.792 -2.783 1.00 82.75 408 ALA A C 1
ATOM 3244 O O . ALA A 1 408 ? 4.645 23.786 -3.266 1.00 82.75 408 ALA A O 1
ATOM 3245 N N . GLN A 1 409 ? 4.810 25.652 -2.029 1.00 82.62 409 GLN A N 1
ATOM 3246 C CA . GLN A 1 409 ? 6.212 25.432 -1.660 1.00 82.62 409 GLN A CA 1
ATOM 3247 C C . GLN A 1 409 ? 6.344 24.274 -0.670 1.00 82.62 409 GLN A C 1
ATOM 3249 O O . GLN A 1 409 ? 7.230 23.439 -0.840 1.00 82.62 409 GLN A O 1
ATOM 3254 N N . ILE A 1 410 ? 5.425 24.180 0.296 1.00 80.44 410 ILE A N 1
ATOM 3255 C CA . ILE A 1 410 ? 5.338 23.064 1.247 1.00 80.44 410 ILE A CA 1
ATOM 3256 C C . ILE A 1 410 ? 5.142 21.746 0.487 1.00 80.44 410 ILE A C 1
ATOM 3258 O O . ILE A 1 410 ? 5.921 20.811 0.663 1.00 80.44 410 ILE A O 1
ATOM 3262 N N . ALA A 1 411 ? 4.169 21.688 -0.425 1.00 84.62 411 ALA A N 1
ATOM 3263 C CA . ALA A 1 411 ? 3.910 20.520 -1.267 1.00 84.62 411 ALA A CA 1
ATOM 3264 C C . ALA A 1 411 ? 5.133 20.103 -2.105 1.00 84.62 411 ALA A C 1
ATOM 3266 O O . ALA A 1 411 ? 5.483 18.923 -2.162 1.00 84.62 411 ALA A O 1
ATOM 3267 N N . THR A 1 412 ? 5.812 21.075 -2.722 1.00 86.50 412 THR A N 1
ATOM 3268 C CA . THR A 1 412 ? 7.008 20.828 -3.543 1.00 86.50 412 THR A CA 1
ATOM 3269 C C . THR A 1 412 ? 8.163 20.290 -2.698 1.00 86.50 412 THR A C 1
ATOM 3271 O O . THR A 1 412 ? 8.802 19.309 -3.080 1.00 86.50 412 THR A O 1
ATOM 3274 N N . ALA A 1 413 ? 8.412 20.888 -1.530 1.00 83.44 413 ALA A N 1
ATOM 3275 C CA . ALA A 1 413 ? 9.429 20.417 -0.597 1.00 83.44 413 ALA A CA 1
ATOM 3276 C C . ALA A 1 413 ? 9.131 18.984 -0.125 1.00 83.44 413 ALA A C 1
ATOM 3278 O O . ALA A 1 413 ? 10.024 18.138 -0.172 1.00 83.44 413 ALA A O 1
ATOM 3279 N N . ALA A 1 414 ? 7.872 18.685 0.227 1.00 85.38 414 ALA A N 1
ATOM 3280 C CA . ALA A 1 414 ? 7.410 17.341 0.598 1.00 85.38 414 ALA A CA 1
ATOM 3281 C C . ALA A 1 414 ? 7.819 16.302 -0.441 1.00 85.38 414 ALA A C 1
ATOM 3283 O O . ALA A 1 414 ? 8.436 15.286 -0.123 1.00 85.38 414 ALA A O 1
ATOM 3284 N N . MET A 1 415 ? 7.463 16.587 -1.694 1.00 88.56 415 MET A N 1
ATOM 3285 C CA . MET A 1 415 ? 7.654 15.675 -2.808 1.00 88.56 415 MET A CA 1
ATOM 3286 C C . MET A 1 415 ? 9.138 15.469 -3.098 1.00 88.56 415 MET A C 1
ATOM 3288 O O . MET A 1 415 ? 9.573 14.338 -3.285 1.00 88.56 415 MET A O 1
ATOM 3292 N N . ASN A 1 416 ? 9.933 16.541 -3.065 1.00 87.12 416 ASN A N 1
ATOM 3293 C CA . ASN A 1 416 ? 11.376 16.459 -3.273 1.00 87.12 416 ASN A CA 1
ATOM 3294 C C . ASN A 1 416 ? 12.060 15.621 -2.190 1.00 87.12 416 ASN A C 1
ATOM 3296 O O . ASN A 1 416 ? 12.885 14.764 -2.509 1.00 87.12 416 ASN A O 1
ATOM 3300 N N . HIS A 1 417 ? 11.704 15.829 -0.921 1.00 83.31 417 HIS A N 1
ATOM 3301 C CA . HIS A 1 417 ? 12.253 15.036 0.174 1.00 83.31 417 HIS A CA 1
ATOM 3302 C C . HIS A 1 417 ? 11.830 13.571 0.099 1.00 83.31 417 HIS A C 1
ATOM 3304 O O . HIS A 1 417 ? 12.673 12.692 0.267 1.00 83.31 417 HIS A O 1
ATOM 3310 N N . TYR A 1 418 ? 10.555 13.305 -0.187 1.00 87.50 418 TYR A N 1
ATOM 3311 C CA . TYR A 1 418 ? 10.053 11.947 -0.365 1.00 87.50 418 TYR A CA 1
ATOM 3312 C C . TYR A 1 418 ? 10.764 11.221 -1.509 1.00 87.50 418 TYR A C 1
ATOM 3314 O O . TYR A 1 418 ? 11.250 10.111 -1.307 1.00 87.50 418 TYR A O 1
ATOM 3322 N N . ASN A 1 419 ? 10.884 11.859 -2.678 1.00 89.06 419 ASN A N 1
ATOM 3323 C CA . ASN A 1 419 ? 11.560 11.273 -3.835 1.00 89.06 419 ASN A CA 1
ATOM 3324 C C . ASN A 1 419 ? 13.036 11.010 -3.533 1.00 89.06 419 ASN A C 1
ATOM 3326 O O . ASN A 1 419 ? 13.506 9.903 -3.753 1.00 89.06 419 ASN A O 1
ATOM 3330 N N . THR A 1 420 ? 13.739 11.972 -2.926 1.00 85.75 420 THR A N 1
ATOM 3331 C CA . THR A 1 420 ? 15.143 11.786 -2.520 1.00 85.75 420 THR A CA 1
ATOM 3332 C C . THR A 1 420 ? 15.285 10.602 -1.562 1.00 85.75 420 THR A C 1
ATOM 3334 O O . THR A 1 420 ? 16.147 9.749 -1.744 1.00 85.75 420 THR A O 1
ATOM 3337 N N . TYR A 1 421 ? 14.412 10.515 -0.555 1.00 83.00 421 TYR A N 1
ATOM 3338 C CA . TYR A 1 421 ? 14.420 9.416 0.406 1.00 83.00 421 TYR A CA 1
ATOM 3339 C C . TYR A 1 421 ? 14.154 8.059 -0.269 1.00 83.00 421 TYR A C 1
ATOM 3341 O O . TYR A 1 421 ? 14.831 7.072 0.026 1.00 83.00 421 TYR A O 1
ATOM 3349 N N . ALA A 1 422 ? 13.160 7.996 -1.159 1.00 85.88 422 ALA A N 1
ATOM 3350 C CA . ALA A 1 422 ? 12.798 6.781 -1.880 1.00 85.88 422 ALA A CA 1
ATOM 3351 C C . ALA A 1 422 ? 13.926 6.328 -2.820 1.00 85.88 422 ALA A C 1
ATOM 3353 O O . ALA A 1 422 ? 14.320 5.161 -2.765 1.00 85.88 422 ALA A O 1
ATOM 3354 N N . ASP A 1 423 ? 14.496 7.255 -3.593 1.00 87.25 423 ASP A N 1
ATOM 3355 C CA . ASP A 1 423 ? 15.597 7.006 -4.527 1.00 87.25 423 ASP A CA 1
ATOM 3356 C C . ASP A 1 423 ? 16.847 6.502 -3.798 1.00 87.25 423 ASP A C 1
ATOM 3358 O O . ASP A 1 423 ? 17.503 5.558 -4.243 1.00 87.25 423 ASP A O 1
ATOM 3362 N N . GLU A 1 424 ? 17.180 7.089 -2.647 1.00 84.38 424 GLU A N 1
ATOM 3363 C CA . GLU A 1 424 ? 18.317 6.639 -1.849 1.00 84.38 424 GLU A CA 1
ATOM 3364 C C . GLU A 1 424 ? 18.120 5.247 -1.260 1.00 84.38 424 GLU A C 1
ATOM 3366 O O . GLU A 1 424 ? 19.061 4.447 -1.240 1.00 84.38 424 GLU A O 1
ATOM 3371 N N . LEU A 1 425 ? 16.910 4.944 -0.784 1.00 83.62 425 LEU A N 1
ATOM 3372 C CA . LEU A 1 425 ? 16.587 3.620 -0.270 1.00 83.62 425 LEU A CA 1
ATOM 3373 C C . LEU A 1 425 ? 16.632 2.574 -1.389 1.00 83.62 425 LEU A C 1
ATOM 3375 O O . LEU A 1 425 ? 17.208 1.501 -1.200 1.00 83.62 425 LEU A O 1
ATOM 3379 N N . GLU A 1 426 ? 16.081 2.885 -2.563 1.00 87.19 426 GLU A N 1
ATOM 3380 C CA . GLU A 1 426 ? 16.139 2.007 -3.731 1.00 87.19 426 GLU A CA 1
ATOM 3381 C C . GLU A 1 426 ? 17.589 1.780 -4.180 1.00 87.19 426 GLU A C 1
ATOM 3383 O O . GLU A 1 426 ? 18.021 0.635 -4.350 1.00 87.19 426 GLU A O 1
ATOM 3388 N N . ALA A 1 427 ? 18.377 2.850 -4.307 1.00 88.00 427 ALA A N 1
ATOM 3389 C CA . ALA A 1 427 ? 19.786 2.772 -4.676 1.00 88.00 427 ALA A CA 1
ATOM 3390 C C . ALA A 1 427 ? 20.599 1.948 -3.666 1.00 88.00 427 ALA A C 1
ATOM 3392 O O . ALA A 1 427 ? 21.446 1.143 -4.068 1.00 88.00 427 ALA A O 1
ATOM 3393 N N . ALA A 1 428 ? 20.319 2.100 -2.368 1.00 87.19 428 ALA A N 1
ATOM 3394 C CA . ALA A 1 428 ? 20.945 1.325 -1.304 1.00 87.19 428 ALA A CA 1
ATOM 3395 C C . ALA A 1 428 ? 20.590 -0.164 -1.389 1.00 87.19 428 ALA A C 1
ATOM 3397 O O . ALA A 1 428 ? 21.478 -1.017 -1.350 1.00 87.19 428 ALA A O 1
ATOM 3398 N N . LEU A 1 429 ? 19.308 -0.498 -1.552 1.00 86.19 429 LEU A N 1
ATOM 3399 C CA . LEU A 1 429 ? 18.864 -1.886 -1.696 1.00 86.19 429 LEU A CA 1
ATOM 3400 C C . LEU A 1 429 ? 19.466 -2.530 -2.947 1.00 86.19 429 LEU A C 1
ATOM 3402 O O . LEU A 1 429 ? 19.977 -3.652 -2.888 1.00 86.19 429 LEU A O 1
ATOM 3406 N N . LYS A 1 430 ? 19.480 -1.806 -4.069 1.00 89.19 430 LYS A N 1
ATOM 3407 C CA . LYS A 1 430 ? 20.101 -2.254 -5.317 1.00 89.19 430 LYS A CA 1
ATOM 3408 C C . LYS A 1 430 ? 21.598 -2.494 -5.143 1.00 89.19 430 LYS A C 1
ATOM 3410 O O . LYS A 1 430 ? 22.100 -3.521 -5.599 1.00 89.19 430 LYS A O 1
ATOM 3415 N N . SER A 1 431 ? 22.326 -1.597 -4.476 1.00 88.25 431 SER A N 1
ATOM 3416 C CA . SER A 1 431 ? 23.773 -1.753 -4.286 1.00 88.25 431 SER A CA 1
ATOM 3417 C C . SER A 1 431 ? 24.121 -2.916 -3.354 1.00 88.25 431 SER A C 1
ATOM 3419 O O . SER A 1 431 ? 25.081 -3.637 -3.624 1.00 88.25 431 SER A O 1
ATOM 3421 N N . ILE A 1 432 ? 23.318 -3.150 -2.311 1.00 86.12 432 ILE A N 1
ATOM 3422 C CA . ILE A 1 432 ? 23.502 -4.253 -1.357 1.00 86.12 432 ILE A CA 1
ATOM 3423 C C . ILE A 1 432 ? 23.180 -5.614 -1.987 1.00 86.12 432 ILE A C 1
ATOM 3425 O O . ILE A 1 432 ? 23.859 -6.600 -1.702 1.00 86.12 432 ILE A O 1
ATOM 3429 N N . THR A 1 433 ? 22.153 -5.682 -2.838 1.00 85.62 433 THR A N 1
ATOM 3430 C CA . THR A 1 433 ? 21.715 -6.933 -3.487 1.00 85.62 433 THR A CA 1
ATOM 3431 C C . THR A 1 433 ? 22.477 -7.254 -4.773 1.00 85.62 433 THR A C 1
ATOM 3433 O O . THR A 1 433 ? 22.426 -8.388 -5.254 1.00 85.62 433 THR A O 1
ATOM 3436 N N . THR A 1 434 ? 23.220 -6.292 -5.328 1.00 86.75 434 THR A N 1
ATOM 3437 C CA . THR A 1 434 ? 24.059 -6.517 -6.509 1.00 86.75 434 THR A CA 1
ATOM 3438 C C . THR A 1 434 ? 25.160 -7.524 -6.187 1.00 86.75 434 THR A C 1
ATOM 3440 O O . THR A 1 434 ? 26.021 -7.286 -5.339 1.00 86.75 434 THR A O 1
ATOM 3443 N N . ALA A 1 435 ? 25.169 -8.648 -6.907 1.00 86.38 435 ALA A N 1
ATOM 3444 C CA . ALA A 1 435 ? 26.195 -9.667 -6.737 1.00 86.38 435 ALA A CA 1
ATOM 3445 C C . ALA A 1 435 ? 27.603 -9.082 -6.991 1.00 86.38 435 ALA A C 1
ATOM 3447 O O . ALA A 1 435 ? 27.807 -8.371 -7.987 1.00 86.38 435 ALA A O 1
ATOM 3448 N N . PRO A 1 436 ? 28.598 -9.396 -6.139 1.00 84.50 436 PRO A N 1
ATOM 3449 C CA . PRO A 1 436 ? 29.963 -8.938 -6.355 1.00 84.50 436 PRO A CA 1
ATOM 3450 C C . PRO A 1 436 ? 30.491 -9.473 -7.687 1.00 84.50 436 PRO A C 1
ATOM 3452 O O . PRO A 1 436 ? 30.149 -10.582 -8.112 1.00 84.50 436 PRO A O 1
ATOM 3455 N N . ALA A 1 437 ? 31.349 -8.698 -8.353 1.00 87.12 437 ALA A N 1
ATOM 3456 C CA . ALA A 1 437 ? 31.980 -9.137 -9.590 1.00 87.12 437 ALA A CA 1
ATOM 3457 C C . ALA A 1 437 ? 32.631 -10.520 -9.405 1.00 87.12 437 ALA A C 1
ATOM 3459 O O . ALA A 1 437 ? 33.384 -10.748 -8.465 1.00 87.12 437 ALA A O 1
ATOM 3460 N N . SER A 1 438 ? 32.379 -11.463 -10.312 1.00 89.38 438 SER A N 1
ATOM 3461 C CA . SER A 1 438 ? 33.035 -12.772 -10.246 1.00 89.38 438 SER A CA 1
ATOM 3462 C C . SER A 1 438 ? 34.456 -12.665 -10.790 1.00 89.38 438 SER A C 1
ATOM 3464 O O . SER A 1 438 ? 34.664 -12.410 -11.979 1.00 89.38 438 SER A O 1
ATOM 3466 N N . ARG A 1 439 ? 35.454 -12.923 -9.935 1.00 89.88 439 ARG A N 1
ATOM 3467 C CA . ARG A 1 439 ? 36.862 -13.025 -10.354 1.00 89.88 439 ARG A CA 1
ATOM 3468 C C . ARG A 1 439 ? 37.056 -14.086 -11.438 1.00 89.88 439 ARG A C 1
ATOM 3470 O O . ARG A 1 439 ? 37.886 -13.906 -12.322 1.00 89.88 439 ARG A O 1
ATOM 3477 N N . ARG A 1 440 ? 36.287 -15.179 -11.386 1.00 90.88 440 ARG A N 1
ATOM 3478 C CA . ARG A 1 440 ? 36.344 -16.254 -12.384 1.00 90.88 440 ARG A CA 1
ATOM 3479 C C . ARG A 1 440 ? 35.749 -15.817 -13.722 1.00 90.88 440 ARG A C 1
ATOM 3481 O O . ARG A 1 440 ? 36.382 -16.063 -14.740 1.00 90.88 440 ARG A O 1
ATOM 3488 N N . ASN A 1 441 ? 34.610 -15.122 -13.723 1.00 90.62 441 ASN A N 1
ATOM 3489 C CA . ASN A 1 441 ? 34.001 -14.620 -14.963 1.00 90.62 441 ASN A CA 1
ATOM 3490 C C . ASN A 1 441 ? 34.892 -13.550 -15.602 1.00 90.62 441 ASN A C 1
ATOM 3492 O O . ASN A 1 441 ? 35.074 -13.544 -16.812 1.00 90.62 441 ASN A O 1
ATOM 3496 N N . LEU A 1 442 ? 35.506 -12.690 -14.781 1.00 90.56 442 LEU A N 1
ATOM 3497 C CA . LEU A 1 442 ? 36.492 -11.722 -15.253 1.00 90.56 442 LEU A CA 1
ATOM 3498 C C . LEU A 1 442 ? 37.705 -12.426 -15.874 1.00 90.56 442 LEU A C 1
ATOM 3500 O O . LEU A 1 442 ? 38.116 -12.058 -16.965 1.00 90.56 442 LEU A O 1
ATOM 3504 N N . ALA A 1 443 ? 38.227 -13.477 -15.229 1.00 91.31 443 ALA A N 1
ATOM 3505 C CA . ALA A 1 443 ? 39.311 -14.287 -15.784 1.00 91.31 443 ALA A CA 1
ATOM 3506 C C . ALA A 1 443 ? 38.936 -14.895 -17.144 1.00 91.31 443 ALA A C 1
ATOM 3508 O O . ALA A 1 443 ? 39.741 -14.856 -18.067 1.00 91.31 443 ALA A O 1
ATOM 3509 N N . GLN A 1 444 ? 37.724 -15.445 -17.271 1.00 90.81 444 GLN A N 1
ATOM 3510 C CA . GLN A 1 444 ? 37.223 -16.013 -18.527 1.00 90.81 444 GLN A CA 1
ATOM 3511 C C . GLN A 1 444 ? 37.138 -14.965 -19.625 1.00 90.81 444 GLN A C 1
ATOM 3513 O O . GLN A 1 444 ? 37.637 -15.209 -20.716 1.00 90.81 444 GLN A O 1
ATOM 3518 N N . GLN A 1 445 ? 36.548 -13.808 -19.323 1.00 90.00 445 GLN A N 1
ATOM 3519 C CA . GLN A 1 445 ? 36.413 -12.718 -20.279 1.00 90.00 445 GLN A CA 1
ATOM 3520 C C . GLN A 1 445 ? 37.785 -12.219 -20.741 1.00 90.00 445 GLN A C 1
ATOM 3522 O O . GLN A 1 445 ? 38.028 -12.139 -21.933 1.00 90.00 445 GLN A O 1
ATOM 3527 N N . THR A 1 446 ? 38.727 -11.990 -19.821 1.00 90.94 446 THR A N 1
ATOM 3528 C CA . THR A 1 446 ? 40.078 -11.534 -20.183 1.00 90.94 446 THR A CA 1
ATOM 3529 C C . THR A 1 446 ? 40.857 -12.565 -21.003 1.00 90.94 446 THR A C 1
ATOM 3531 O O . THR A 1 446 ? 41.613 -12.188 -21.892 1.00 90.94 446 THR A O 1
ATOM 3534 N N . LEU A 1 447 ? 40.684 -13.862 -20.729 1.00 88.94 447 LEU A N 1
ATOM 3535 C CA . LEU A 1 447 ? 41.284 -14.917 -21.550 1.00 88.94 447 LEU A CA 1
ATOM 3536 C C . LEU A 1 447 ? 40.622 -14.994 -22.933 1.00 88.94 447 LEU A C 1
ATOM 3538 O O . LEU A 1 447 ? 41.319 -15.184 -23.923 1.00 88.94 447 LEU A O 1
ATOM 3542 N N . PHE A 1 448 ? 39.304 -14.810 -23.008 1.00 87.88 448 PHE A N 1
ATOM 3543 C CA . PHE A 1 448 ? 38.561 -14.762 -24.267 1.00 87.88 448 PHE A CA 1
ATOM 3544 C C . PHE A 1 448 ? 38.979 -13.567 -25.135 1.00 87.88 448 PHE A C 1
ATOM 3546 O O . PHE A 1 448 ? 39.303 -13.753 -26.302 1.00 87.88 448 PHE A O 1
ATOM 3553 N N . ASP A 1 449 ? 39.073 -12.368 -24.555 1.00 87.31 449 ASP A N 1
ATOM 3554 C CA . ASP A 1 449 ? 39.523 -11.148 -25.242 1.00 87.31 449 ASP A CA 1
ATOM 3555 C C . ASP A 1 449 ? 40.975 -11.265 -25.750 1.00 87.31 449 ASP A C 1
ATOM 3557 O O . ASP A 1 449 ? 41.372 -10.588 -26.697 1.00 87.31 449 ASP A O 1
ATOM 3561 N N . ALA A 1 450 ? 41.770 -12.146 -25.134 1.00 85.62 450 ALA A N 1
ATOM 3562 C CA . ALA A 1 450 ? 43.128 -12.493 -25.550 1.00 85.62 450 ALA A CA 1
ATOM 3563 C C . ALA A 1 450 ? 43.193 -13.685 -26.532 1.00 85.62 450 ALA A C 1
ATOM 3565 O O . ALA A 1 450 ? 44.274 -14.233 -26.752 1.00 85.62 450 ALA A O 1
ATOM 3566 N N . ASP A 1 451 ? 42.051 -14.083 -27.105 1.00 83.06 451 ASP A N 1
ATOM 3567 C CA . ASP A 1 451 ? 41.874 -15.183 -28.066 1.00 83.06 451 ASP A CA 1
ATOM 3568 C C . ASP A 1 451 ? 42.272 -16.573 -27.526 1.00 83.06 451 ASP A C 1
ATOM 3570 O O . ASP A 1 451 ? 42.769 -17.454 -28.231 1.00 83.06 451 ASP A O 1
ATOM 3574 N N . ILE A 1 452 ? 42.056 -16.800 -26.226 1.00 80.81 452 ILE A N 1
ATOM 3575 C CA . ILE A 1 452 ? 42.332 -18.080 -25.557 1.00 80.81 452 ILE A CA 1
ATOM 3576 C C . ILE A 1 452 ? 41.015 -18.827 -25.349 1.00 80.81 452 ILE A C 1
ATOM 3578 O O . ILE A 1 452 ? 40.446 -18.911 -24.255 1.00 80.81 452 ILE A O 1
ATOM 3582 N N . ASN A 1 453 ? 40.533 -19.416 -26.440 1.00 71.19 453 ASN A N 1
ATOM 3583 C CA . ASN A 1 453 ? 39.243 -20.107 -26.482 1.00 71.19 453 ASN A CA 1
ATOM 3584 C C . ASN A 1 453 ? 39.244 -21.440 -25.700 1.00 71.19 453 ASN A C 1
ATOM 3586 O O . ASN A 1 453 ? 38.205 -21.875 -25.203 1.00 71.19 453 ASN A O 1
ATOM 3590 N N . HIS A 1 454 ? 40.414 -22.056 -25.486 1.00 68.56 454 HIS A N 1
ATOM 3591 C CA . HIS A 1 454 ? 40.580 -23.334 -24.775 1.00 68.56 454 HIS A CA 1
ATOM 3592 C C . HIS A 1 454 ? 41.013 -23.174 -23.308 1.00 68.56 454 HIS A C 1
ATOM 3594 O O . HIS A 1 454 ? 41.819 -23.944 -22.793 1.00 68.56 454 HIS A O 1
ATOM 3600 N N . HIS A 1 455 ? 40.468 -22.197 -22.581 1.00 68.12 455 HIS A N 1
ATOM 3601 C CA . HIS A 1 455 ? 40.878 -21.910 -21.197 1.00 68.12 455 HIS A CA 1
ATOM 3602 C C . HIS A 1 455 ? 40.645 -23.060 -20.183 1.00 68.12 455 HIS A C 1
ATOM 3604 O O . HIS A 1 455 ? 41.145 -22.995 -19.057 1.00 68.12 455 HIS A O 1
ATOM 3610 N N . GLN A 1 456 ? 39.902 -24.106 -20.570 1.00 75.56 456 GLN A N 1
ATOM 3611 C CA . GLN A 1 456 ? 39.687 -25.344 -19.803 1.00 75.56 456 GLN A CA 1
ATOM 3612 C C . GLN A 1 456 ? 40.706 -26.454 -20.113 1.00 75.56 456 GLN A C 1
ATOM 3614 O O . GLN A 1 456 ? 40.699 -27.496 -19.460 1.00 75.56 456 GLN A O 1
ATOM 3619 N N . GLU A 1 457 ? 41.583 -26.261 -21.097 1.00 81.31 457 GLU A N 1
ATOM 3620 C CA . GLU A 1 457 ? 42.640 -27.213 -21.419 1.00 81.31 457 GLU A CA 1
ATOM 3621 C C . GLU A 1 457 ? 43.657 -27.302 -20.275 1.00 81.31 457 GLU A C 1
ATOM 3623 O O . GLU A 1 457 ? 44.039 -26.293 -19.678 1.00 81.31 457 GLU A O 1
ATOM 3628 N N . VAL A 1 458 ? 44.085 -28.528 -19.962 1.00 85.50 458 VAL A N 1
ATOM 3629 C CA . VAL A 1 458 ? 44.987 -28.813 -18.843 1.00 85.50 458 VAL A CA 1
ATOM 3630 C C . VAL A 1 458 ? 46.441 -28.752 -19.299 1.00 85.50 458 VAL A C 1
ATOM 3632 O O . VAL A 1 458 ? 46.857 -29.488 -20.202 1.00 85.50 458 VAL A O 1
ATOM 3635 N N . PHE A 1 459 ? 47.226 -27.938 -18.598 1.00 86.94 459 PHE A N 1
ATOM 3636 C CA . PHE A 1 459 ? 48.656 -27.753 -18.809 1.00 86.94 459 PHE A CA 1
ATOM 3637 C C . PHE A 1 459 ? 49.458 -28.296 -17.636 1.00 86.94 459 PHE A C 1
ATOM 3639 O O . PHE A 1 459 ? 49.046 -28.213 -16.477 1.00 86.94 459 PHE A O 1
ATOM 3646 N N . ARG A 1 460 ? 50.631 -28.850 -17.950 1.00 85.56 460 ARG A N 1
ATOM 3647 C CA . ARG A 1 460 ? 51.550 -29.433 -16.973 1.00 85.56 460 ARG A CA 1
ATOM 3648 C C . ARG A 1 460 ? 52.881 -28.705 -16.961 1.00 85.56 460 ARG A C 1
ATOM 3650 O O . ARG A 1 460 ? 53.420 -28.405 -18.020 1.00 85.56 460 ARG A O 1
ATOM 3657 N N . SER A 1 461 ? 53.429 -28.458 -15.774 1.00 84.38 461 SER A N 1
ATOM 3658 C CA . SER A 1 461 ? 54.774 -27.894 -15.604 1.00 84.38 461 SER A CA 1
ATOM 3659 C C . SER A 1 461 ? 55.455 -28.487 -14.359 1.00 84.38 461 SER A C 1
ATOM 3661 O O . SER A 1 461 ? 54.773 -28.728 -13.352 1.00 84.38 461 SER A O 1
ATOM 3663 N N . PRO A 1 462 ? 56.774 -28.768 -14.402 1.00 77.69 462 PRO A N 1
ATOM 3664 C CA . PRO A 1 462 ? 57.529 -29.245 -13.243 1.00 77.69 462 PRO A CA 1
ATOM 3665 C C . PRO A 1 462 ? 57.471 -28.268 -12.060 1.00 77.69 462 PRO A C 1
ATOM 3667 O O . PRO A 1 462 ? 57.578 -27.052 -12.229 1.00 77.69 462 PRO A O 1
ATOM 3670 N N . HIS A 1 463 ? 57.321 -28.791 -10.841 1.00 74.00 463 HIS A N 1
ATOM 3671 C CA . HIS A 1 463 ? 57.338 -27.986 -9.620 1.00 74.00 463 HIS A CA 1
ATOM 3672 C C . HIS A 1 463 ? 58.758 -27.889 -9.033 1.00 74.00 463 HIS A C 1
ATOM 3674 O O . HIS A 1 463 ? 59.448 -28.896 -8.895 1.00 74.00 463 HIS A O 1
ATOM 3680 N N . ASN A 1 464 ? 59.169 -26.698 -8.576 1.00 67.19 464 ASN A N 1
ATOM 3681 C CA . ASN A 1 464 ? 60.517 -26.438 -8.027 1.00 67.19 464 ASN A CA 1
ATOM 3682 C C . ASN A 1 464 ? 60.866 -27.238 -6.753 1.00 67.19 464 ASN A C 1
ATOM 3684 O O . ASN A 1 464 ? 62.016 -27.256 -6.336 1.00 67.19 464 ASN A O 1
ATOM 3688 N N . LYS A 1 465 ? 59.878 -27.878 -6.118 1.00 68.88 465 LYS A N 1
ATOM 3689 C CA . LYS A 1 465 ? 60.028 -28.707 -4.903 1.00 68.88 465 LYS A CA 1
ATOM 3690 C C . LYS A 1 465 ? 59.816 -30.209 -5.170 1.00 68.88 465 LYS A C 1
ATOM 3692 O O . LYS A 1 465 ? 59.582 -30.961 -4.233 1.00 68.88 465 LYS A O 1
ATOM 3697 N N . GLY A 1 466 ? 59.867 -30.628 -6.437 1.00 65.81 466 GLY A N 1
ATOM 3698 C CA . GLY A 1 466 ? 59.470 -31.969 -6.874 1.00 65.81 466 GLY A CA 1
ATOM 3699 C C . GLY A 1 466 ? 57.962 -32.075 -7.133 1.00 65.81 466 GLY A C 1
ATOM 3700 O O . GLY A 1 466 ? 57.165 -31.372 -6.512 1.00 65.81 466 GLY A O 1
ATOM 3701 N N . GLY A 1 467 ? 57.577 -32.931 -8.085 1.00 73.06 467 GLY A N 1
ATOM 3702 C CA . GLY A 1 467 ? 56.190 -33.117 -8.532 1.00 73.06 467 GLY A CA 1
ATOM 3703 C C . GLY A 1 467 ? 55.814 -32.325 -9.793 1.00 73.06 467 GLY A C 1
ATOM 3704 O O . GLY A 1 467 ? 56.627 -31.593 -10.363 1.00 73.06 467 GLY A O 1
ATOM 3705 N N . LEU A 1 468 ? 54.568 -32.492 -10.241 1.00 75.19 468 LEU A N 1
ATOM 3706 C CA . LEU A 1 468 ? 54.018 -31.867 -11.445 1.00 75.19 468 LEU A CA 1
ATOM 3707 C C . LEU A 1 468 ? 52.767 -31.068 -11.077 1.00 75.19 468 LEU A C 1
ATOM 3709 O O . LEU A 1 468 ? 51.849 -31.617 -10.472 1.00 75.19 468 LEU A O 1
ATOM 3713 N N . ILE A 1 469 ? 52.711 -29.794 -11.462 1.00 79.75 469 ILE A N 1
ATOM 3714 C CA . ILE A 1 469 ? 51.443 -29.056 -11.442 1.00 79.75 469 ILE A CA 1
ATOM 3715 C C . ILE A 1 469 ? 50.683 -29.435 -12.700 1.00 79.75 469 ILE A C 1
ATOM 3717 O O . ILE A 1 469 ? 51.273 -29.461 -13.777 1.00 79.75 469 ILE A O 1
ATOM 3721 N N . SER A 1 470 ? 49.392 -29.714 -12.557 1.00 85.88 470 SER A N 1
ATOM 3722 C CA . SER A 1 470 ? 48.480 -29.986 -13.660 1.00 85.88 470 SER A CA 1
ATOM 3723 C C . SER A 1 470 ? 47.206 -29.194 -13.414 1.00 85.88 470 SER A C 1
ATOM 3725 O O . SER A 1 470 ? 46.461 -29.534 -12.500 1.00 85.88 470 SER A O 1
ATOM 3727 N N . ASP A 1 471 ? 46.968 -28.144 -14.192 1.00 87.94 471 ASP A N 1
ATOM 3728 C CA . ASP A 1 471 ? 45.763 -27.329 -14.034 1.00 87.94 471 ASP A CA 1
ATOM 3729 C C . ASP A 1 471 ? 45.355 -26.658 -15.351 1.00 87.94 471 ASP A C 1
ATOM 3731 O O . ASP A 1 471 ? 46.108 -26.641 -16.325 1.00 87.94 471 ASP A O 1
ATOM 3735 N N . THR A 1 472 ? 44.138 -26.133 -15.384 1.00 89.56 472 THR A N 1
ATOM 3736 C CA . THR A 1 472 ? 43.574 -25.411 -16.527 1.00 89.56 472 THR A CA 1
ATOM 3737 C C . THR A 1 472 ? 44.168 -24.009 -16.664 1.00 89.56 472 THR A C 1
ATOM 3739 O O . THR A 1 472 ? 44.551 -23.399 -15.661 1.00 89.56 472 THR A O 1
ATOM 3742 N N . VAL A 1 473 ? 44.211 -23.453 -17.882 1.00 87.75 473 VAL A N 1
ATOM 3743 C CA . VAL A 1 473 ? 44.725 -22.084 -18.123 1.00 87.75 473 VAL A CA 1
ATOM 3744 C C . VAL A 1 473 ? 44.014 -21.058 -17.242 1.00 87.75 473 VAL A C 1
ATOM 3746 O O . VAL A 1 473 ? 44.662 -20.188 -16.665 1.00 87.75 473 VAL A O 1
ATOM 3749 N N . ILE A 1 474 ? 42.698 -21.193 -17.065 1.00 89.19 474 ILE A N 1
ATOM 3750 C CA . ILE A 1 474 ? 41.932 -20.309 -16.183 1.00 89.19 474 ILE A CA 1
ATOM 3751 C C . ILE A 1 474 ? 42.382 -20.391 -14.722 1.00 89.19 474 ILE A C 1
ATOM 3753 O O . ILE A 1 474 ? 42.540 -19.357 -14.077 1.00 89.19 474 ILE A O 1
ATOM 3757 N N . ASN A 1 475 ? 42.623 -21.584 -14.180 1.00 89.81 475 ASN A N 1
ATOM 3758 C CA . ASN A 1 475 ? 43.062 -21.726 -12.793 1.00 89.81 475 ASN A CA 1
ATOM 3759 C C . ASN A 1 475 ? 44.512 -21.258 -12.614 1.00 89.81 475 ASN A C 1
ATOM 3761 O O . ASN A 1 475 ? 44.826 -20.616 -11.612 1.00 89.81 475 ASN A O 1
ATOM 3765 N N . LEU A 1 476 ? 45.372 -21.479 -13.614 1.00 88.12 476 LEU A N 1
ATOM 3766 C CA . LEU A 1 476 ? 46.721 -20.911 -13.647 1.00 88.12 476 LEU A CA 1
ATOM 3767 C C . LEU A 1 476 ? 46.682 -19.379 -13.692 1.00 88.12 476 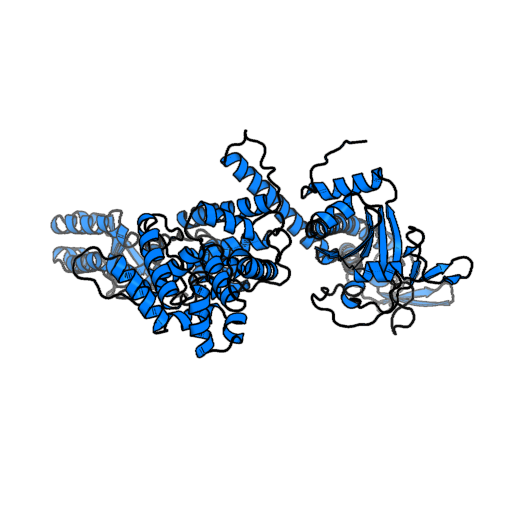LEU A C 1
ATOM 3769 O O . LEU A 1 476 ? 47.461 -18.733 -12.991 1.00 88.12 476 LEU A O 1
ATOM 3773 N N . TYR A 1 477 ? 45.761 -18.788 -14.456 1.00 89.88 477 TYR A N 1
ATOM 3774 C CA . TYR A 1 477 ? 45.568 -17.340 -14.495 1.00 89.88 477 TYR A CA 1
ATOM 3775 C C . TYR A 1 477 ? 45.054 -16.794 -13.165 1.00 89.88 477 TYR A C 1
ATOM 3777 O O . TYR A 1 477 ? 45.628 -15.851 -12.617 1.00 89.88 477 TYR A O 1
ATOM 3785 N N . LEU A 1 478 ? 44.042 -17.446 -12.586 1.00 89.75 478 LEU A N 1
ATOM 3786 C CA . LEU A 1 478 ? 43.535 -17.128 -11.256 1.00 89.75 478 LEU A CA 1
ATOM 3787 C C . LEU A 1 478 ? 44.651 -17.199 -10.212 1.00 89.75 478 LEU A C 1
ATOM 3789 O O . LEU A 1 478 ? 44.798 -16.267 -9.430 1.00 89.75 478 LEU A O 1
ATOM 3793 N N . ALA A 1 479 ? 45.495 -18.226 -10.227 1.00 87.88 479 ALA A N 1
ATOM 3794 C CA . ALA A 1 479 ? 46.607 -18.368 -9.291 1.00 87.88 479 ALA A CA 1
ATOM 3795 C C . ALA A 1 479 ? 47.799 -17.426 -9.574 1.00 87.88 479 ALA A C 1
ATOM 3797 O O . ALA A 1 479 ? 48.791 -17.475 -8.847 1.00 87.88 479 ALA A O 1
ATOM 3798 N N . ASN A 1 480 ? 47.717 -16.578 -10.607 1.00 87.56 480 ASN A N 1
ATOM 3799 C CA . ASN A 1 480 ? 48.805 -15.728 -11.095 1.00 87.56 480 ASN A CA 1
ATOM 3800 C C . ASN A 1 480 ? 50.067 -16.525 -11.487 1.00 87.56 480 ASN A C 1
ATOM 3802 O O . ASN A 1 480 ? 51.191 -16.104 -11.226 1.00 87.56 480 ASN A O 1
ATOM 3806 N N . GLN A 1 481 ? 49.891 -17.703 -12.094 1.00 86.56 481 GLN A N 1
ATOM 3807 C CA . GLN A 1 481 ? 50.958 -18.659 -12.426 1.00 86.56 481 GLN A CA 1
ATOM 3808 C C . GLN A 1 481 ? 51.226 -18.808 -13.931 1.00 86.56 481 GLN A C 1
ATOM 3810 O O . GLN A 1 481 ? 52.006 -19.676 -14.323 1.00 86.56 481 GLN A O 1
ATOM 3815 N N . LEU A 1 482 ? 50.638 -17.960 -14.782 1.00 83.94 482 LEU A N 1
ATOM 3816 C CA . LEU A 1 482 ? 50.874 -18.010 -16.234 1.00 83.94 482 LEU A CA 1
ATOM 3817 C C . LEU A 1 482 ? 52.339 -17.755 -16.610 1.00 83.94 482 LEU A C 1
ATOM 3819 O O . LEU A 1 482 ? 52.801 -18.267 -17.617 1.00 83.94 482 LEU A O 1
ATOM 3823 N N . HIS A 1 483 ? 53.105 -17.054 -15.773 1.00 82.19 483 HIS A N 1
ATOM 3824 C CA . HIS A 1 483 ? 54.536 -16.802 -15.977 1.00 82.19 483 HIS A CA 1
ATOM 3825 C C . HIS A 1 483 ? 55.426 -18.061 -15.869 1.00 82.19 483 HIS A C 1
ATOM 3827 O O . HIS A 1 483 ? 56.637 -17.985 -16.094 1.00 82.19 483 HIS A O 1
ATOM 3833 N N . ARG A 1 484 ? 54.874 -19.221 -15.482 1.00 81.44 484 ARG A N 1
ATOM 3834 C CA . ARG A 1 484 ? 55.645 -20.466 -15.384 1.00 81.44 484 ARG A CA 1
ATOM 3835 C C . ARG A 1 484 ? 56.171 -20.894 -16.753 1.00 81.44 484 ARG A C 1
ATOM 3837 O O . ARG A 1 484 ? 55.456 -20.886 -17.752 1.00 81.44 484 ARG A O 1
ATOM 3844 N N . LYS A 1 485 ? 57.426 -21.345 -16.763 1.00 79.19 485 LYS A N 1
ATOM 3845 C CA . LYS A 1 485 ? 58.066 -21.941 -17.941 1.00 79.19 485 LYS A CA 1
ATOM 3846 C C . LYS A 1 485 ? 57.565 -23.376 -18.155 1.00 79.19 485 LYS A C 1
ATOM 3848 O O . LYS A 1 485 ? 57.170 -24.059 -17.205 1.00 79.19 485 LYS A O 1
ATOM 3853 N N . ASN A 1 486 ? 57.625 -23.844 -19.400 1.00 83.19 486 ASN A N 1
ATOM 3854 C CA . ASN A 1 486 ? 57.318 -25.225 -19.800 1.00 83.19 486 ASN A CA 1
ATOM 3855 C C . ASN A 1 486 ? 55.894 -25.701 -19.464 1.00 83.19 486 ASN A C 1
ATOM 3857 O O . ASN A 1 486 ? 55.697 -26.881 -19.179 1.00 83.19 486 ASN A O 1
ATOM 3861 N N . LEU A 1 487 ? 54.903 -24.803 -19.497 1.00 86.06 487 LEU A N 1
ATOM 3862 C CA . LEU A 1 487 ? 53.486 -25.165 -19.405 1.00 86.06 487 LEU A CA 1
ATOM 3863 C C . LEU A 1 487 ? 53.088 -25.932 -20.667 1.00 86.06 487 LEU A C 1
ATOM 3865 O O . LEU A 1 487 ? 52.768 -25.332 -21.683 1.00 86.06 487 LEU A O 1
ATOM 3869 N N . THR A 1 488 ? 53.148 -27.259 -20.620 1.00 87.81 488 THR A N 1
ATOM 3870 C CA . THR A 1 488 ? 52.933 -28.118 -21.789 1.00 87.81 488 THR A CA 1
ATOM 3871 C C . THR A 1 488 ? 51.520 -28.678 -21.777 1.00 87.81 488 THR A C 1
ATOM 3873 O O . THR A 1 488 ? 51.086 -29.244 -20.770 1.00 87.81 488 THR A O 1
ATOM 3876 N N . SER A 1 489 ? 50.808 -28.535 -22.893 1.00 85.69 489 SER A N 1
ATOM 3877 C CA . SER A 1 489 ? 49.465 -29.084 -23.067 1.00 85.69 489 SER A CA 1
ATOM 3878 C C . SER A 1 489 ? 49.465 -30.606 -22.917 1.00 85.69 489 SER A C 1
ATOM 3880 O O . SER A 1 489 ? 50.352 -31.314 -23.408 1.00 85.69 489 SER A O 1
ATOM 3882 N N . THR A 1 490 ? 48.432 -31.123 -22.256 1.00 84.25 490 THR A N 1
ATOM 3883 C CA . THR A 1 490 ? 48.199 -32.567 -22.139 1.00 84.25 490 THR A CA 1
ATOM 3884 C C . THR A 1 490 ? 47.700 -33.215 -23.431 1.00 84.25 490 THR A C 1
ATOM 3886 O O . THR A 1 490 ? 47.987 -34.394 -23.642 1.00 84.25 490 THR A O 1
ATOM 3889 N N . SER A 1 491 ? 47.016 -32.470 -24.304 1.00 83.94 491 SER A N 1
ATOM 3890 C CA . SER A 1 491 ? 46.455 -32.968 -25.566 1.00 83.94 491 SER A CA 1
ATOM 3891 C C . SER A 1 491 ? 47.409 -32.740 -26.745 1.00 83.94 491 SER A C 1
ATOM 3893 O O . SER A 1 491 ? 47.776 -33.689 -27.433 1.00 83.94 491 SER A O 1
ATOM 3895 N N . THR A 1 492 ? 47.867 -31.504 -26.953 1.00 83.75 492 THR A N 1
ATOM 3896 C CA . THR A 1 492 ? 48.658 -31.098 -28.129 1.00 83.75 492 THR A CA 1
ATOM 3897 C C . THR A 1 492 ? 50.165 -31.219 -27.926 1.00 83.75 492 THR A C 1
ATOM 3899 O O . THR A 1 492 ? 50.917 -31.136 -28.896 1.00 83.75 492 THR A O 1
ATOM 3902 N N . ARG A 1 493 ? 50.620 -31.408 -26.677 1.00 85.75 493 ARG A N 1
ATOM 3903 C CA . ARG A 1 493 ? 52.042 -31.480 -26.283 1.00 85.75 493 ARG A CA 1
ATOM 3904 C C . ARG A 1 493 ? 52.865 -30.229 -26.622 1.00 85.75 493 ARG A C 1
ATOM 3906 O O . ARG A 1 493 ? 54.089 -30.277 -26.543 1.00 85.75 493 ARG A O 1
ATOM 3913 N N . ARG A 1 494 ? 52.216 -29.108 -26.956 1.00 85.25 494 ARG A N 1
ATOM 3914 C CA . ARG A 1 494 ? 52.871 -27.813 -27.200 1.00 85.25 494 ARG A CA 1
ATOM 3915 C C . ARG A 1 494 ? 52.962 -26.991 -25.920 1.00 85.25 494 ARG A C 1
ATOM 3917 O O . ARG A 1 494 ? 52.147 -27.163 -25.010 1.00 85.25 494 ARG A O 1
ATOM 3924 N N . ASN A 1 495 ? 53.943 -26.096 -25.852 1.00 86.44 495 ASN A N 1
ATOM 3925 C CA . ASN A 1 495 ? 54.040 -25.128 -24.768 1.00 86.44 495 ASN A CA 1
ATOM 3926 C C . ASN A 1 495 ? 52.989 -24.025 -24.953 1.00 86.44 495 ASN A C 1
ATOM 3928 O O . ASN A 1 495 ? 52.795 -23.518 -26.055 1.00 86.44 495 ASN A O 1
ATOM 3932 N N . LEU A 1 496 ? 52.333 -23.645 -23.861 1.00 83.69 496 LEU A N 1
ATOM 3933 C CA . LEU A 1 496 ? 51.305 -22.613 -23.819 1.00 83.69 496 LEU A CA 1
ATOM 3934 C C . LEU A 1 496 ? 51.798 -21.268 -24.373 1.00 83.69 496 LEU A C 1
ATOM 3936 O O . LEU A 1 496 ? 51.063 -20.611 -25.102 1.00 83.69 496 LEU A O 1
ATOM 3940 N N . HIS A 1 497 ? 53.040 -20.882 -24.072 1.00 85.50 497 HIS A N 1
ATOM 3941 C CA . HIS A 1 497 ? 53.615 -19.603 -24.511 1.00 85.50 497 HIS A CA 1
ATOM 3942 C C . HIS A 1 497 ? 54.030 -19.594 -25.986 1.00 85.50 497 HIS A C 1
ATOM 3944 O O . HIS A 1 497 ? 54.131 -18.520 -26.568 1.00 85.50 497 HIS A O 1
ATOM 3950 N N . ASP A 1 498 ? 54.219 -20.763 -26.606 1.00 85.06 498 ASP A N 1
ATOM 3951 C CA . ASP A 1 498 ? 54.483 -20.851 -28.050 1.00 85.06 498 ASP A CA 1
ATOM 3952 C C . ASP A 1 498 ? 53.192 -20.627 -28.853 1.00 85.06 498 ASP A C 1
ATOM 3954 O O . ASP A 1 498 ? 53.222 -20.104 -29.963 1.00 85.06 498 ASP A O 1
ATOM 3958 N N . VAL A 1 499 ? 52.051 -21.036 -28.284 1.00 80.00 499 VAL A N 1
ATOM 3959 C CA . VAL A 1 499 ? 50.721 -20.890 -28.895 1.00 80.00 499 VAL A CA 1
ATOM 3960 C C . VAL A 1 499 ? 50.118 -19.516 -28.585 1.00 80.00 499 VAL A C 1
ATOM 3962 O O . VAL A 1 499 ? 49.513 -18.906 -29.461 1.00 80.00 499 VAL A O 1
ATOM 3965 N N . HIS A 1 500 ? 50.320 -19.007 -27.367 1.00 81.56 500 HIS A N 1
ATOM 3966 C CA . HIS A 1 500 ? 49.812 -17.713 -26.905 1.00 81.56 500 HIS A CA 1
ATOM 3967 C C . HIS A 1 500 ? 50.957 -16.844 -26.343 1.00 81.56 500 HIS A C 1
ATOM 3969 O O . HIS A 1 500 ? 51.111 -16.722 -25.126 1.00 81.56 500 HIS A O 1
ATOM 3975 N N . PRO A 1 501 ? 51.776 -16.211 -27.203 1.00 78.75 501 PRO A N 1
ATOM 3976 C CA . PRO A 1 501 ? 52.972 -15.475 -26.776 1.00 78.75 501 PRO A CA 1
ATOM 3977 C C . PRO A 1 501 ? 52.670 -14.218 -25.942 1.00 78.75 501 PRO A C 1
ATOM 3979 O O . PRO A 1 501 ? 53.487 -13.795 -25.126 1.00 78.75 501 PRO A O 1
ATOM 3982 N N . THR A 1 502 ? 51.481 -13.631 -26.091 1.00 76.69 502 THR A N 1
ATOM 3983 C CA . THR A 1 502 ? 51.022 -12.454 -25.331 1.00 76.69 502 THR A CA 1
ATOM 3984 C C . THR A 1 502 ? 50.479 -12.805 -23.943 1.00 76.69 502 THR A C 1
ATOM 3986 O O . THR A 1 502 ? 50.210 -11.915 -23.136 1.00 76.69 502 THR A O 1
ATOM 3989 N N . LEU A 1 503 ? 50.369 -14.090 -23.603 1.00 78.44 503 LEU A N 1
ATOM 3990 C CA . LEU A 1 503 ? 49.735 -14.557 -22.372 1.00 78.44 503 LEU A CA 1
ATOM 3991 C C . LEU A 1 503 ? 50.453 -14.087 -21.097 1.00 78.44 503 LEU A C 1
ATOM 3993 O O . LEU A 1 503 ? 49.815 -13.764 -20.097 1.00 78.44 503 LEU A O 1
ATOM 3997 N N . ALA A 1 504 ? 51.786 -14.012 -21.138 1.00 73.00 504 ALA A N 1
ATOM 3998 C CA . ALA A 1 504 ? 52.599 -13.524 -20.024 1.00 73.00 504 ALA A CA 1
ATOM 3999 C C . ALA A 1 504 ? 52.452 -12.009 -19.777 1.00 73.00 504 ALA A C 1
ATOM 4001 O O . ALA A 1 504 ? 52.853 -11.529 -18.719 1.00 73.00 504 ALA A O 1
ATOM 4002 N N . SER A 1 505 ? 51.888 -11.268 -20.739 1.00 79.44 505 SER A N 1
ATOM 4003 C CA . SER A 1 505 ? 51.679 -9.816 -20.662 1.00 79.44 505 SER A CA 1
ATOM 4004 C C . SER A 1 505 ? 50.295 -9.416 -20.141 1.00 79.44 505 SER A C 1
ATOM 4006 O O . SER A 1 505 ? 50.049 -8.233 -19.907 1.00 79.44 505 SER A O 1
ATOM 4008 N N . LEU A 1 506 ? 49.395 -10.385 -19.931 1.00 86.75 506 LEU A N 1
ATOM 4009 C CA . LEU A 1 506 ? 48.075 -10.117 -19.370 1.00 86.75 506 LEU A CA 1
ATOM 4010 C C . LEU A 1 506 ? 48.194 -9.528 -17.966 1.00 86.75 506 LEU A C 1
ATOM 4012 O O . LEU A 1 506 ? 48.917 -10.046 -17.110 1.00 86.75 506 LEU A O 1
ATOM 4016 N N . ALA A 1 507 ? 47.421 -8.473 -17.709 1.00 89.00 507 ALA A N 1
ATOM 4017 C CA . ALA A 1 507 ? 47.313 -7.909 -16.374 1.00 89.00 507 ALA A CA 1
ATOM 4018 C C . ALA A 1 507 ? 46.860 -9.002 -15.383 1.00 89.00 507 ALA A C 1
ATOM 4020 O O . ALA A 1 507 ? 45.960 -9.787 -15.705 1.00 89.00 507 ALA A O 1
ATOM 4021 N N . PRO A 1 508 ? 47.437 -9.083 -14.171 1.00 90.19 508 PRO A N 1
ATOM 4022 C CA . PRO A 1 508 ? 47.001 -10.044 -13.170 1.00 90.19 508 PRO A CA 1
ATOM 4023 C C . PRO A 1 508 ? 45.512 -9.877 -12.871 1.00 90.19 508 PRO A C 1
ATOM 4025 O O . PRO A 1 508 ? 45.067 -8.794 -12.486 1.00 90.19 508 PRO A O 1
ATOM 4028 N N . VAL A 1 509 ? 44.739 -10.963 -12.958 1.00 89.06 509 VAL A N 1
ATOM 4029 C CA . VAL A 1 509 ? 43.285 -10.912 -12.720 1.00 89.06 509 VAL A CA 1
ATOM 4030 C C . VAL A 1 509 ? 42.926 -10.342 -11.344 1.00 89.06 509 VAL A C 1
ATOM 4032 O O . VAL A 1 509 ? 41.880 -9.729 -11.188 1.00 89.06 509 VAL A O 1
ATOM 4035 N N . ASN A 1 510 ? 43.811 -10.474 -10.349 1.00 87.62 510 ASN A N 1
ATOM 4036 C CA . ASN A 1 510 ? 43.640 -9.861 -9.029 1.00 87.62 510 ASN A CA 1
ATOM 4037 C C . ASN A 1 510 ? 43.588 -8.335 -9.070 1.00 87.62 510 ASN A C 1
ATOM 4039 O O . ASN A 1 510 ? 42.815 -7.742 -8.326 1.00 87.62 510 ASN A O 1
ATOM 4043 N N . GLN A 1 511 ? 44.394 -7.706 -9.925 1.00 90.00 511 GLN A N 1
ATOM 4044 C CA . GLN A 1 511 ? 44.413 -6.252 -10.078 1.00 90.00 511 GLN A CA 1
ATOM 4045 C C . GLN A 1 511 ? 43.166 -5.776 -10.822 1.00 90.00 511 GLN A C 1
ATOM 4047 O O . GLN A 1 511 ? 42.513 -4.836 -10.377 1.00 90.00 511 GLN A O 1
ATOM 4052 N N . LEU A 1 512 ? 42.783 -6.479 -11.895 1.00 89.31 512 LEU A N 1
ATOM 4053 C CA . LEU A 1 512 ? 41.548 -6.201 -12.635 1.00 89.31 512 LEU A CA 1
ATOM 4054 C C . LEU A 1 512 ? 40.313 -6.365 -11.737 1.00 89.31 512 LEU A C 1
ATOM 4056 O O . LEU A 1 512 ? 39.419 -5.522 -11.732 1.00 89.31 512 LEU A O 1
ATOM 4060 N N . TYR A 1 513 ? 40.292 -7.426 -10.929 1.00 90.38 513 TYR A N 1
ATOM 4061 C CA . TYR A 1 513 ? 39.254 -7.677 -9.936 1.00 90.38 513 TYR A CA 1
ATOM 4062 C C . TYR A 1 513 ? 39.213 -6.575 -8.874 1.00 90.38 513 TYR A C 1
ATOM 4064 O O . TYR A 1 513 ? 38.141 -6.043 -8.608 1.00 90.38 513 TYR A O 1
ATOM 4072 N N . ALA A 1 514 ? 40.363 -6.188 -8.309 1.00 89.00 514 ALA A N 1
ATOM 4073 C CA . ALA A 1 514 ? 40.444 -5.119 -7.316 1.00 89.00 514 ALA A CA 1
ATOM 4074 C C . ALA A 1 514 ? 39.938 -3.776 -7.871 1.00 89.00 514 ALA A C 1
ATOM 4076 O O . ALA A 1 514 ? 39.199 -3.069 -7.190 1.00 89.00 514 ALA A O 1
ATOM 4077 N N . ALA A 1 515 ? 40.277 -3.441 -9.119 1.00 87.69 515 ALA A N 1
ATOM 4078 C CA . ALA A 1 515 ? 39.782 -2.238 -9.781 1.00 87.69 515 ALA A CA 1
ATOM 4079 C C . ALA A 1 515 ? 38.260 -2.289 -10.001 1.00 87.69 515 ALA A C 1
ATOM 4081 O O . ALA A 1 515 ? 37.564 -1.320 -9.699 1.00 87.69 515 ALA A O 1
ATOM 4082 N N . LYS A 1 516 ? 37.733 -3.432 -10.464 1.00 85.81 516 LYS A N 1
ATOM 4083 C CA . LYS A 1 516 ? 36.298 -3.619 -10.731 1.00 85.81 516 LYS A CA 1
ATOM 4084 C C . LYS A 1 516 ? 35.458 -3.622 -9.452 1.00 85.81 516 LYS A C 1
ATOM 4086 O O . LYS A 1 516 ? 34.385 -3.027 -9.430 1.00 85.81 516 LYS A O 1
ATOM 4091 N N . ILE A 1 517 ? 35.951 -4.248 -8.381 1.00 89.06 517 ILE A N 1
ATOM 4092 C CA . ILE A 1 517 ? 35.231 -4.312 -7.106 1.00 89.06 517 ILE A CA 1
ATOM 4093 C C . ILE A 1 517 ? 35.308 -2.996 -6.331 1.00 89.06 517 ILE A C 1
ATOM 4095 O O . ILE A 1 517 ? 34.420 -2.734 -5.533 1.00 89.06 517 ILE A O 1
ATOM 4099 N N . LYS A 1 518 ? 36.321 -2.144 -6.559 1.00 88.38 518 LYS A N 1
ATOM 4100 C CA . LYS A 1 518 ? 36.473 -0.875 -5.829 1.00 88.38 518 LYS A CA 1
ATOM 4101 C C . LYS A 1 518 ? 35.218 -0.003 -5.931 1.00 88.38 518 LYS A C 1
ATOM 4103 O O . LYS A 1 518 ? 34.729 0.460 -4.910 1.00 88.38 518 LYS A O 1
ATOM 4108 N N . GLY A 1 519 ? 34.681 0.179 -7.141 1.00 84.75 519 GLY A N 1
ATOM 4109 C CA . GLY A 1 519 ? 33.445 0.945 -7.345 1.00 84.75 519 GLY A CA 1
ATOM 4110 C C . GLY A 1 519 ? 32.241 0.302 -6.653 1.00 84.75 519 GLY A C 1
ATOM 4111 O O . GLY A 1 519 ? 31.530 0.975 -5.915 1.00 84.75 519 GLY A O 1
ATOM 4112 N N . GLN A 1 520 ? 32.075 -1.017 -6.820 1.00 85.75 520 GLN A N 1
ATOM 4113 C CA . GLN A 1 520 ? 30.996 -1.782 -6.180 1.00 85.75 520 GLN A CA 1
ATOM 4114 C C . GLN A 1 520 ? 31.063 -1.711 -4.648 1.00 85.75 520 GLN A C 1
ATOM 4116 O O . GLN A 1 520 ? 30.037 -1.579 -3.988 1.00 85.75 520 GLN A O 1
ATOM 4121 N N . HIS A 1 521 ? 32.268 -1.765 -4.080 1.00 86.25 521 HIS A N 1
ATOM 4122 C CA . HIS A 1 521 ? 32.510 -1.703 -2.641 1.00 86.25 521 HIS A CA 1
ATOM 4123 C C . HIS A 1 521 ? 32.117 -0.352 -2.049 1.00 86.25 521 HIS A C 1
ATOM 4125 O O . HIS A 1 521 ? 31.483 -0.313 -0.999 1.00 86.25 521 HIS A O 1
ATOM 4131 N N . GLU A 1 522 ? 32.438 0.756 -2.720 1.00 87.62 522 GLU A N 1
ATOM 4132 C CA . GLU A 1 522 ? 32.031 2.086 -2.249 1.00 87.62 522 GLU A CA 1
ATOM 4133 C C . GLU A 1 522 ? 30.511 2.286 -2.347 1.00 87.62 522 GLU A C 1
ATOM 4135 O O . GLU A 1 522 ? 29.896 2.775 -1.399 1.00 87.62 522 GLU A O 1
ATOM 4140 N N . THR A 1 523 ? 29.866 1.812 -3.421 1.00 86.69 523 THR A N 1
ATOM 4141 C CA . THR A 1 523 ? 28.395 1.839 -3.514 1.00 86.69 523 THR A CA 1
ATOM 4142 C C . THR A 1 523 ? 27.725 0.926 -2.485 1.00 86.69 523 THR A C 1
ATOM 4144 O O . THR A 1 523 ? 26.681 1.278 -1.940 1.00 86.69 523 THR A O 1
ATOM 4147 N N . PHE A 1 524 ? 28.336 -0.222 -2.174 1.00 86.44 524 PHE A N 1
ATOM 4148 C CA . PHE A 1 524 ? 27.862 -1.140 -1.140 1.00 86.44 524 PHE A CA 1
ATOM 4149 C C . PHE A 1 524 ? 27.969 -0.501 0.248 1.00 86.44 524 PHE A C 1
ATOM 4151 O O . PHE A 1 524 ? 26.998 -0.503 0.997 1.00 86.44 524 PHE A O 1
ATOM 4158 N N . LYS A 1 525 ? 29.112 0.116 0.584 1.00 85.56 525 LYS A N 1
ATOM 4159 C CA . LYS A 1 525 ? 29.283 0.877 1.835 1.00 85.56 525 LYS A CA 1
ATOM 4160 C C . LYS A 1 525 ? 28.250 1.989 1.974 1.00 85.56 525 LYS A C 1
ATOM 4162 O O . LYS A 1 525 ? 27.670 2.137 3.045 1.00 85.56 525 LYS A O 1
ATOM 4167 N N . SER A 1 526 ? 28.036 2.761 0.908 1.00 84.69 526 SER A N 1
ATOM 4168 C CA . SER A 1 526 ? 27.029 3.823 0.885 1.00 84.69 526 SER A CA 1
ATOM 4169 C C . SER A 1 526 ? 25.631 3.255 1.144 1.00 84.69 526 SER A C 1
ATOM 4171 O O . SER A 1 526 ? 24.940 3.747 2.033 1.00 84.69 526 SER A O 1
ATOM 4173 N N . GLY A 1 527 ? 25.272 2.144 0.489 1.00 85.31 527 GLY A N 1
ATOM 4174 C CA . GLY A 1 527 ? 24.001 1.458 0.724 1.00 85.31 527 GLY A CA 1
ATOM 4175 C C . GLY A 1 527 ? 23.843 0.961 2.163 1.00 85.31 527 GLY A C 1
ATOM 4176 O O . GLY A 1 527 ? 22.824 1.219 2.799 1.00 85.31 527 GLY A O 1
ATOM 4177 N N . ILE A 1 528 ? 24.870 0.314 2.724 1.00 84.38 528 ILE A N 1
ATOM 4178 C CA . ILE A 1 528 ? 24.878 -0.113 4.133 1.00 84.38 528 ILE A CA 1
ATOM 4179 C C . ILE A 1 528 ? 24.707 1.087 5.066 1.00 84.38 528 ILE A C 1
ATOM 4181 O O . ILE A 1 528 ? 23.948 1.009 6.026 1.00 84.38 528 ILE A O 1
ATOM 4185 N N . SER A 1 529 ? 25.372 2.207 4.779 1.00 83.12 529 SER A N 1
ATOM 4186 C CA . SER A 1 529 ? 25.238 3.442 5.553 1.00 83.12 529 SER A CA 1
ATOM 4187 C C . SER A 1 529 ? 23.794 3.961 5.542 1.00 83.12 529 SER A C 1
ATOM 4189 O O . SER A 1 529 ? 23.263 4.284 6.604 1.00 83.12 529 SER A O 1
ATOM 4191 N N . THR A 1 530 ? 23.126 3.960 4.383 1.00 81.88 530 THR A N 1
ATOM 4192 C CA . THR A 1 530 ? 21.694 4.291 4.263 1.00 81.88 530 THR A CA 1
ATOM 4193 C C . THR A 1 530 ? 20.821 3.344 5.083 1.00 81.88 530 THR A C 1
ATOM 4195 O O . THR A 1 530 ? 19.967 3.800 5.842 1.00 81.88 530 THR A O 1
ATOM 4198 N N . MET A 1 531 ? 21.064 2.033 5.013 1.00 82.88 531 MET A N 1
ATOM 4199 C CA . MET A 1 531 ? 20.284 1.061 5.783 1.00 82.88 531 MET A CA 1
ATOM 4200 C C . MET A 1 531 ? 20.503 1.181 7.297 1.00 82.88 531 MET A C 1
ATOM 4202 O O . MET A 1 531 ? 19.570 0.957 8.063 1.00 82.88 531 MET A O 1
ATOM 4206 N N . ILE A 1 532 ? 21.700 1.569 7.749 1.00 83.62 532 ILE A N 1
ATOM 4207 C CA . ILE A 1 532 ? 21.966 1.869 9.165 1.00 83.62 532 ILE A CA 1
ATOM 4208 C C . ILE A 1 532 ? 21.212 3.130 9.600 1.00 83.62 532 ILE A C 1
ATOM 4210 O O . ILE A 1 532 ? 20.598 3.122 10.665 1.00 83.62 532 ILE A O 1
ATOM 4214 N N . ARG A 1 533 ? 21.197 4.190 8.777 1.00 77.38 533 ARG A N 1
ATOM 4215 C CA . ARG A 1 533 ? 20.389 5.390 9.058 1.00 77.38 533 ARG A CA 1
ATOM 4216 C C . ARG A 1 533 ? 18.908 5.043 9.180 1.00 77.38 533 ARG A C 1
ATOM 4218 O O . ARG A 1 533 ? 18.280 5.439 10.154 1.00 77.38 533 ARG A O 1
ATOM 4225 N N . LEU A 1 534 ? 18.378 4.231 8.261 1.00 76.50 534 LEU A N 1
ATOM 4226 C CA . LEU A 1 534 ? 17.017 3.695 8.349 1.00 76.50 534 LEU A CA 1
ATOM 4227 C C . LEU A 1 534 ? 16.803 2.874 9.631 1.00 76.50 534 LEU A C 1
ATOM 4229 O O . LEU A 1 534 ? 15.762 2.976 10.268 1.00 76.50 534 LEU A O 1
ATOM 4233 N N . ALA A 1 535 ? 17.775 2.052 10.021 1.00 80.12 535 ALA A N 1
ATOM 4234 C CA . ALA A 1 535 ? 17.688 1.227 11.219 1.00 80.12 535 ALA A CA 1
ATOM 4235 C C . ALA A 1 535 ? 17.602 2.066 12.501 1.00 80.12 535 ALA A C 1
ATOM 4237 O O . ALA A 1 535 ? 16.830 1.730 13.393 1.00 80.12 535 ALA A O 1
ATOM 4238 N N . PHE A 1 536 ? 18.381 3.144 12.599 1.00 78.88 536 PHE A N 1
ATOM 4239 C CA . PHE A 1 536 ? 18.352 4.036 13.756 1.00 78.88 536 PHE A CA 1
ATOM 4240 C C . PHE A 1 536 ? 17.211 5.023 13.733 1.00 78.88 536 PHE A C 1
ATOM 4242 O O . PHE A 1 536 ? 16.728 5.362 14.812 1.00 78.88 536 PHE A O 1
ATOM 4249 N N . SER A 1 537 ? 16.770 5.456 12.545 1.00 71.25 537 SER A N 1
ATOM 4250 C CA . SER A 1 537 ? 15.578 6.285 12.460 1.00 71.25 537 SER A CA 1
ATOM 4251 C C . SER A 1 537 ? 14.462 5.555 13.177 1.00 71.25 537 SER A C 1
ATOM 4253 O O . SER A 1 537 ? 13.919 6.160 14.066 1.00 71.25 537 SER A O 1
ATOM 4255 N N . ARG A 1 538 ? 14.295 4.238 12.972 1.00 72.44 538 ARG A N 1
ATOM 4256 C CA . ARG A 1 538 ? 13.307 3.338 13.608 1.00 72.44 538 ARG A CA 1
ATOM 4257 C C . ARG A 1 538 ? 13.288 3.246 15.144 1.00 72.44 538 ARG A C 1
ATOM 4259 O O . ARG A 1 538 ? 12.435 2.539 15.681 1.00 72.44 538 ARG A O 1
ATOM 4266 N N . LEU A 1 539 ? 14.196 3.902 15.860 1.00 76.00 539 LEU A N 1
ATOM 4267 C CA . LEU A 1 539 ? 14.241 3.872 17.322 1.00 76.00 539 LEU A CA 1
ATOM 4268 C C . LEU A 1 539 ? 13.399 4.997 17.941 1.00 76.00 539 LEU A C 1
ATOM 4270 O O . LEU A 1 539 ? 13.278 6.090 17.393 1.00 76.00 539 LEU A O 1
ATOM 4274 N N . GLY A 1 540 ? 12.839 4.751 19.128 1.00 72.19 540 GLY A N 1
ATOM 4275 C CA . GLY A 1 540 ? 12.120 5.787 19.874 1.00 72.19 540 GLY A CA 1
ATOM 4276 C C . GLY A 1 540 ? 13.021 6.981 20.210 1.00 72.19 540 GLY A C 1
ATOM 4277 O O . GLY A 1 540 ? 14.237 6.828 20.319 1.00 72.19 540 GLY A O 1
ATOM 4278 N N . LEU A 1 541 ? 12.428 8.165 20.411 1.00 71.19 541 LEU A N 1
ATOM 4279 C CA . LEU A 1 541 ? 13.169 9.417 20.631 1.00 71.19 541 LEU A CA 1
ATOM 4280 C C . LEU A 1 541 ? 14.228 9.303 21.743 1.00 71.19 541 LEU A C 1
ATOM 4282 O O . LEU A 1 541 ? 15.376 9.668 21.531 1.00 71.19 541 LEU A O 1
ATOM 4286 N N . SER A 1 542 ? 13.880 8.704 22.885 1.00 79.50 542 SER A N 1
ATOM 4287 C CA . SER A 1 542 ? 14.820 8.518 24.002 1.00 79.50 542 SER A CA 1
ATOM 4288 C C . SER A 1 542 ? 16.017 7.622 23.650 1.00 79.50 542 SER A C 1
ATOM 4290 O O . SER A 1 542 ? 17.129 7.867 24.110 1.00 79.50 542 SER A O 1
ATOM 4292 N N . ASP A 1 543 ? 15.818 6.592 22.825 1.00 82.81 543 ASP A N 1
ATOM 4293 C CA . ASP A 1 543 ? 16.903 5.702 22.395 1.00 82.81 543 ASP A CA 1
ATOM 4294 C C . ASP A 1 543 ? 17.782 6.380 21.334 1.00 82.81 543 ASP A C 1
ATOM 4296 O O . ASP A 1 543 ? 19.004 6.224 21.331 1.00 82.81 543 ASP A O 1
ATOM 4300 N N . ARG A 1 544 ? 17.153 7.175 20.462 1.00 78.19 544 ARG A N 1
ATOM 4301 C CA . ARG A 1 544 ? 17.808 8.050 19.490 1.00 78.19 544 ARG A CA 1
ATOM 4302 C C . ARG A 1 544 ? 18.710 9.076 20.186 1.00 78.19 544 ARG A C 1
ATOM 4304 O O . ARG A 1 544 ? 19.887 9.149 19.853 1.00 78.19 544 ARG A O 1
ATOM 4311 N N . GLU A 1 545 ? 18.206 9.776 21.201 1.00 78.06 545 GLU A N 1
ATOM 4312 C CA . GLU A 1 545 ? 18.980 10.689 22.059 1.00 78.06 545 GLU A CA 1
ATOM 4313 C C . GLU A 1 545 ? 20.131 9.981 22.778 1.00 78.06 545 GLU A C 1
ATOM 4315 O O . GLU A 1 545 ? 21.253 10.486 22.821 1.00 78.06 545 GLU A O 1
ATOM 4320 N N . ALA A 1 546 ? 19.888 8.782 23.315 1.00 83.31 546 ALA A N 1
ATOM 4321 C CA . ALA A 1 546 ? 20.940 8.005 23.958 1.00 83.31 546 ALA A CA 1
ATOM 4322 C C . ALA A 1 546 ? 22.055 7.648 22.962 1.00 83.31 546 ALA A C 1
ATOM 4324 O O . ALA A 1 546 ? 23.234 7.737 23.301 1.00 83.31 546 ALA A O 1
ATOM 4325 N N . LEU A 1 547 ? 21.712 7.275 21.726 1.00 83.00 547 LEU A N 1
ATOM 4326 C CA . LEU A 1 547 ? 22.697 6.978 20.686 1.00 83.00 547 LEU A CA 1
ATOM 4327 C C . LEU A 1 547 ? 23.448 8.219 20.187 1.00 83.00 547 LEU A C 1
ATOM 4329 O O . LEU A 1 547 ? 24.608 8.089 19.812 1.00 83.00 547 LEU A O 1
ATOM 4333 N N . THR A 1 548 ? 22.837 9.404 20.190 1.00 77.06 548 THR A N 1
ATOM 4334 C CA . THR A 1 548 ? 23.497 10.637 19.728 1.00 77.06 548 THR A CA 1
ATOM 4335 C C . THR A 1 548 ? 24.279 11.370 20.810 1.00 77.06 548 THR A C 1
ATOM 4337 O O . THR A 1 548 ? 25.154 12.158 20.474 1.00 77.06 548 THR A O 1
ATOM 4340 N N . GLN A 1 549 ? 23.984 11.142 22.093 1.00 79.69 549 GLN A N 1
ATOM 4341 C CA . GLN A 1 549 ? 24.614 11.856 23.213 1.00 79.69 549 GLN A CA 1
ATOM 4342 C C . GLN A 1 549 ? 25.406 10.938 24.157 1.00 79.69 549 GLN A C 1
ATOM 4344 O O . GLN A 1 549 ? 26.162 11.416 25.004 1.00 79.69 549 GLN A O 1
ATOM 4349 N N . GLY A 1 550 ? 25.199 9.624 24.078 1.00 79.81 550 GLY A N 1
ATOM 4350 C CA . GLY A 1 550 ? 25.838 8.640 24.945 1.00 79.81 550 GLY A CA 1
ATOM 4351 C C . GLY A 1 550 ? 27.200 8.167 24.438 1.00 79.81 550 GLY A C 1
ATOM 4352 O O . GLY A 1 550 ? 27.492 8.203 23.248 1.00 79.81 550 GLY A O 1
ATOM 4353 N N . ALA A 1 551 ? 28.029 7.654 25.349 1.00 82.81 551 ALA A N 1
ATOM 4354 C CA . ALA A 1 551 ? 29.282 6.990 24.992 1.00 82.81 551 ALA A CA 1
ATOM 4355 C C . ALA A 1 551 ? 28.984 5.616 24.374 1.00 82.81 551 ALA A C 1
ATOM 4357 O O . ALA A 1 551 ? 28.302 4.798 25.002 1.00 82.81 551 ALA A O 1
ATOM 4358 N N . LEU A 1 552 ? 29.489 5.353 23.166 1.00 86.00 552 LEU A N 1
ATOM 4359 C CA . LEU A 1 552 ? 29.128 4.172 22.379 1.00 86.00 552 LEU A CA 1
ATOM 4360 C C . LEU A 1 552 ? 30.284 3.190 22.235 1.00 86.00 552 LEU A C 1
ATOM 4362 O O . LEU A 1 552 ? 31.450 3.560 22.127 1.00 86.00 552 LEU A O 1
ATOM 4366 N N . THR A 1 553 ? 29.963 1.906 22.144 1.00 85.56 553 THR A N 1
ATOM 4367 C CA . THR A 1 553 ? 30.913 0.864 21.761 1.00 85.56 553 THR A CA 1
ATOM 4368 C C . THR A 1 553 ? 30.248 -0.178 20.875 1.00 85.56 553 THR A C 1
ATOM 4370 O O . THR A 1 553 ? 29.196 -0.723 21.205 1.00 85.56 553 THR A O 1
ATOM 4373 N N . LEU A 1 554 ? 30.902 -0.485 19.756 1.00 87.12 554 LEU A N 1
ATOM 4374 C CA . LEU A 1 554 ? 30.496 -1.506 18.801 1.00 87.12 554 LEU A CA 1
ATOM 4375 C C . LEU A 1 554 ? 31.187 -2.832 19.112 1.00 87.12 554 LEU A C 1
ATOM 4377 O O . LEU A 1 554 ? 32.414 -2.914 19.230 1.00 87.12 554 LEU A O 1
ATOM 4381 N N . TYR A 1 555 ? 30.390 -3.887 19.175 1.00 84.69 555 TYR A N 1
ATOM 4382 C CA . TYR A 1 555 ? 30.813 -5.251 19.431 1.00 84.69 555 TYR A CA 1
ATOM 4383 C C . TYR A 1 555 ? 30.445 -6.160 18.259 1.00 84.69 555 TYR A C 1
ATOM 4385 O O . TYR A 1 555 ? 29.300 -6.195 17.807 1.00 84.69 555 TYR A O 1
ATOM 4393 N N . LEU A 1 556 ? 31.418 -6.951 17.808 1.00 84.31 556 LEU A N 1
ATOM 4394 C CA . LEU A 1 556 ? 31.187 -8.056 16.879 1.00 84.31 556 LEU A CA 1
ATOM 4395 C C . LEU A 1 556 ? 31.029 -9.352 17.667 1.00 84.31 556 LEU A C 1
ATOM 4397 O O . LEU A 1 556 ? 31.831 -9.650 18.559 1.00 84.31 556 LEU A O 1
ATOM 4401 N N . VAL A 1 557 ? 30.016 -10.141 17.328 1.00 80.56 557 VAL A N 1
ATOM 4402 C CA . VAL A 1 557 ? 29.756 -11.422 17.985 1.00 80.56 557 VAL A CA 1
ATOM 4403 C C . VAL A 1 557 ? 30.675 -12.489 17.390 1.00 80.56 557 VAL A C 1
ATOM 4405 O O . VAL A 1 557 ? 30.786 -12.616 16.171 1.00 80.56 557 VAL A O 1
ATOM 4408 N N . ARG A 1 558 ? 31.345 -13.275 18.241 1.00 75.69 558 ARG A N 1
ATOM 4409 C CA . ARG A 1 558 ? 32.135 -14.442 17.812 1.00 75.69 558 ARG A CA 1
ATOM 4410 C C . ARG A 1 558 ? 31.358 -15.739 18.014 1.00 75.69 558 ARG A C 1
ATOM 4412 O O . ARG A 1 558 ? 30.732 -15.927 19.057 1.00 75.69 558 ARG A O 1
ATOM 4419 N N . GLY A 1 559 ? 31.452 -16.642 17.037 1.00 62.50 559 GLY A N 1
ATOM 4420 C CA . GLY A 1 559 ? 30.956 -18.014 17.167 1.00 62.50 559 GLY A CA 1
ATOM 4421 C C . GLY A 1 559 ? 31.793 -18.819 18.170 1.00 62.50 559 GLY A C 1
ATOM 4422 O O . GLY A 1 559 ? 33.005 -18.621 18.288 1.00 62.50 559 GLY A O 1
ATOM 4423 N N . ASN A 1 560 ? 31.155 -19.722 18.918 1.00 58.22 560 ASN A N 1
ATOM 4424 C CA . ASN A 1 560 ? 31.844 -20.557 19.904 1.00 58.22 560 ASN A CA 1
ATOM 4425 C C . ASN A 1 560 ? 32.646 -21.687 19.219 1.00 58.22 560 ASN A C 1
ATOM 4427 O O . ASN A 1 560 ? 32.158 -22.325 18.290 1.00 58.22 560 ASN A O 1
ATOM 4431 N N . ARG A 1 561 ? 33.849 -21.988 19.730 1.00 51.09 561 ARG A N 1
ATOM 4432 C CA . ARG A 1 561 ? 34.747 -23.065 19.258 1.00 51.09 561 ARG A CA 1
ATOM 4433 C C . ARG A 1 561 ? 34.132 -24.470 19.302 1.00 51.09 561 ARG A C 1
ATOM 4435 O O . ARG A 1 561 ? 34.607 -25.347 18.592 1.00 51.09 561 ARG A O 1
ATOM 4442 N N . ASN A 1 562 ? 33.111 -24.685 20.133 1.00 47.12 562 ASN A N 1
ATOM 4443 C CA . ASN A 1 562 ? 32.502 -26.001 20.356 1.00 47.12 562 ASN A CA 1
ATOM 4444 C C . ASN A 1 562 ? 31.284 -26.296 19.459 1.00 47.12 562 ASN A C 1
ATOM 4446 O O . ASN A 1 562 ? 30.610 -27.299 19.678 1.00 47.12 562 ASN A O 1
ATOM 4450 N N . ILE A 1 563 ? 30.984 -25.449 18.468 1.00 44.38 563 ILE A N 1
ATOM 4451 C CA . ILE A 1 563 ? 29.922 -25.707 17.485 1.00 44.38 563 ILE A CA 1
ATOM 4452 C C . ILE A 1 563 ? 30.547 -26.472 16.301 1.00 44.38 563 ILE A C 1
ATOM 4454 O O . ILE A 1 563 ? 31.462 -25.940 15.663 1.00 44.38 563 ILE A O 1
ATOM 4458 N N . PRO A 1 564 ? 30.109 -27.710 15.992 1.00 33.62 564 PRO A N 1
ATOM 4459 C CA . PRO A 1 564 ? 30.683 -28.499 14.903 1.00 33.62 564 PRO A CA 1
ATOM 4460 C C . PRO A 1 564 ? 30.608 -27.747 13.566 1.00 33.62 564 PRO A C 1
ATOM 4462 O O . PRO A 1 564 ? 29.530 -27.340 13.146 1.00 33.62 564 PRO A O 1
ATOM 4465 N N . GLY A 1 565 ? 31.752 -27.573 12.894 1.00 44.25 565 GLY A N 1
ATOM 4466 C CA . GLY A 1 565 ? 31.837 -26.960 11.560 1.00 44.25 565 GLY A CA 1
ATOM 4467 C C . GLY A 1 565 ? 32.333 -25.509 11.503 1.00 44.25 565 GLY A C 1
ATOM 4468 O O . GLY A 1 565 ? 32.569 -25.014 10.402 1.00 44.25 565 GLY A O 1
ATOM 4469 N N . HIS A 1 566 ? 32.570 -24.837 12.637 1.00 44.31 566 HIS A N 1
ATOM 4470 C CA . HIS A 1 566 ? 33.046 -23.446 12.652 1.00 44.31 566 HIS A CA 1
ATOM 4471 C C . HIS A 1 566 ? 34.405 -23.278 13.352 1.00 44.31 566 HIS A C 1
ATOM 4473 O O . HIS A 1 566 ? 34.636 -23.784 14.448 1.00 44.31 566 HIS A O 1
ATOM 4479 N N . SER A 1 567 ? 35.327 -22.546 12.711 1.00 48.34 567 SER A N 1
ATOM 4480 C CA . SER A 1 567 ? 36.605 -22.141 13.310 1.00 48.34 567 SER A CA 1
ATOM 4481 C C . SER A 1 567 ? 36.428 -20.916 14.217 1.00 48.34 567 SER A C 1
ATOM 4483 O O . SER A 1 567 ? 35.562 -20.073 13.991 1.00 48.34 567 SER A O 1
ATOM 4485 N N . ALA A 1 568 ? 37.297 -20.789 15.224 1.00 49.69 568 ALA A N 1
ATOM 4486 C CA . ALA A 1 568 ? 37.277 -19.763 16.277 1.00 49.69 568 ALA A CA 1
ATOM 4487 C C . ALA A 1 568 ? 37.316 -18.286 15.818 1.00 49.69 568 ALA A C 1
ATOM 4489 O O . ALA A 1 568 ? 37.221 -17.380 16.650 1.00 49.69 568 ALA A O 1
ATOM 4490 N N . ASP A 1 569 ? 37.503 -18.026 14.524 1.00 55.59 569 ASP A N 1
ATOM 4491 C CA . ASP A 1 569 ? 37.765 -16.694 13.969 1.00 55.59 569 ASP A CA 1
ATOM 4492 C C . ASP A 1 569 ? 36.640 -16.160 13.068 1.00 55.59 569 ASP A C 1
ATOM 4494 O O . ASP A 1 569 ? 36.795 -15.102 12.463 1.00 55.59 569 ASP A O 1
ATOM 4498 N N . HIS A 1 570 ? 35.484 -16.833 13.011 1.00 64.69 570 HIS A N 1
ATOM 4499 C CA . HIS A 1 570 ? 34.304 -16.290 12.330 1.00 64.69 570 HIS A CA 1
ATOM 4500 C C . HIS A 1 570 ? 33.573 -15.262 13.212 1.00 64.69 570 HIS A C 1
ATOM 4502 O O . HIS A 1 570 ? 32.994 -15.595 14.250 1.00 64.69 570 HIS A O 1
ATOM 4508 N N . PHE A 1 571 ? 33.618 -13.999 12.784 1.00 71.56 571 PHE A N 1
ATOM 4509 C CA . PHE A 1 571 ? 32.783 -12.912 13.301 1.00 71.56 571 PHE A CA 1
ATOM 4510 C C . PHE A 1 571 ? 31.406 -12.929 12.633 1.00 71.56 571 PHE A C 1
ATOM 4512 O O . PHE A 1 571 ? 31.296 -13.357 11.485 1.00 71.56 571 PHE A O 1
ATOM 4519 N N . SER A 1 572 ? 30.380 -12.440 13.331 1.00 76.62 572 SER A N 1
ATOM 4520 C CA . SER A 1 572 ? 29.030 -12.243 12.796 1.00 76.62 572 SER A CA 1
ATOM 4521 C C . SER A 1 572 ? 29.047 -11.251 11.621 1.00 76.62 572 SER A C 1
ATOM 4523 O O . SER A 1 572 ? 29.221 -10.053 11.852 1.00 76.62 572 SER A O 1
ATOM 4525 N N . PRO A 1 573 ? 28.869 -11.692 10.360 1.00 77.69 573 PRO A N 1
ATOM 4526 C CA . PRO A 1 573 ? 28.952 -10.790 9.213 1.00 77.69 573 PRO A CA 1
ATOM 4527 C C . PRO A 1 573 ? 27.679 -9.958 9.018 1.00 77.69 573 PRO A C 1
ATOM 4529 O O . PRO A 1 573 ? 27.679 -9.022 8.223 1.00 77.69 573 PRO A O 1
ATOM 4532 N N . HIS A 1 574 ? 26.596 -10.299 9.722 1.00 83.88 574 HIS A N 1
ATOM 4533 C CA . HIS A 1 574 ? 25.265 -9.757 9.456 1.00 83.88 574 HIS A CA 1
ATOM 4534 C C . HIS A 1 574 ? 24.663 -8.967 10.625 1.00 83.88 574 HIS A C 1
ATOM 4536 O O . HIS A 1 574 ? 23.629 -8.327 10.442 1.00 83.88 574 HIS A O 1
ATOM 4542 N N . GLY A 1 575 ? 25.306 -8.965 11.798 1.00 85.38 575 GLY A N 1
ATOM 4543 C CA . GLY A 1 575 ? 24.811 -8.268 12.985 1.00 85.38 575 GLY A CA 1
ATOM 4544 C C . GLY A 1 575 ? 25.923 -7.707 13.869 1.00 85.38 575 GLY A C 1
ATOM 4545 O O . GLY A 1 575 ? 26.997 -8.303 13.995 1.00 85.38 575 GLY A O 1
ATOM 4546 N N . VAL A 1 576 ? 25.636 -6.566 14.493 1.00 88.19 576 VAL A N 1
ATOM 4547 C CA . VAL A 1 576 ? 26.511 -5.820 15.406 1.00 88.19 576 VAL A CA 1
ATOM 4548 C C . VAL A 1 576 ? 25.748 -5.549 16.699 1.00 88.19 576 VAL A C 1
ATOM 4550 O O . VAL A 1 576 ? 24.547 -5.293 16.677 1.00 88.19 576 VAL A O 1
ATOM 4553 N N . VAL A 1 577 ? 26.440 -5.603 17.833 1.00 88.31 577 VAL A N 1
ATOM 4554 C CA . VAL A 1 577 ? 25.889 -5.170 19.119 1.00 88.31 577 VAL A CA 1
ATOM 4555 C C . VAL A 1 577 ? 26.446 -3.794 19.458 1.00 88.31 577 VAL A C 1
ATOM 4557 O O . VAL A 1 577 ? 27.655 -3.584 19.396 1.00 88.31 577 VAL A O 1
ATOM 4560 N N . ILE A 1 578 ? 25.578 -2.863 19.829 1.00 89.00 578 ILE A N 1
ATOM 4561 C CA . ILE A 1 578 ? 25.944 -1.518 20.266 1.00 89.00 578 ILE A CA 1
ATOM 4562 C C . ILE A 1 578 ? 25.662 -1.430 21.756 1.00 89.00 578 ILE A C 1
ATOM 4564 O O . ILE A 1 578 ? 24.534 -1.645 22.191 1.00 89.00 578 ILE A O 1
ATOM 4568 N N . LEU A 1 579 ? 26.676 -1.106 22.546 1.00 87.56 579 LEU A N 1
ATOM 4569 C CA . LEU A 1 579 ? 26.483 -0.651 23.914 1.00 87.56 579 LEU A CA 1
ATOM 4570 C C . LEU A 1 579 ? 26.584 0.861 23.951 1.00 87.56 579 LEU A C 1
ATOM 4572 O O . LEU A 1 579 ? 27.498 1.443 23.378 1.00 87.56 579 LEU A O 1
ATOM 4576 N N . CYS A 1 580 ? 25.641 1.475 24.640 1.00 87.19 580 CYS A N 1
ATOM 4577 C CA . CYS A 1 580 ? 25.549 2.908 24.822 1.00 87.19 580 CYS A CA 1
ATOM 4578 C C . CYS A 1 580 ? 25.463 3.196 26.318 1.00 87.19 580 CYS A C 1
ATOM 4580 O O . CYS A 1 580 ? 24.683 2.554 27.021 1.00 87.19 580 CYS A O 1
ATOM 4582 N N . ARG A 1 581 ? 26.234 4.162 26.816 1.00 83.88 581 ARG A N 1
ATOM 4583 C CA . ARG A 1 581 ? 26.003 4.736 28.140 1.00 83.88 581 ARG A CA 1
ATOM 4584 C C . ARG A 1 581 ? 25.520 6.167 28.021 1.00 83.88 581 ARG A C 1
ATOM 4586 O O . ARG A 1 581 ? 26.261 7.031 27.567 1.00 83.88 581 ARG A O 1
ATOM 4593 N N . HIS A 1 582 ? 24.331 6.423 28.548 1.00 84.12 582 HIS A N 1
ATOM 4594 C CA . HIS A 1 582 ? 23.727 7.750 28.616 1.00 84.12 582 HIS A CA 1
ATOM 4595 C C . HIS A 1 582 ? 23.089 7.939 29.996 1.00 84.12 582 HIS A C 1
ATOM 4597 O O . HIS A 1 582 ? 22.519 7.000 30.547 1.00 84.12 582 HIS A O 1
ATOM 4603 N N . GLN A 1 583 ? 23.278 9.110 30.617 1.00 80.31 583 GLN A N 1
ATOM 4604 C CA . GLN A 1 583 ? 22.727 9.445 31.946 1.00 80.31 583 GLN A CA 1
ATOM 4605 C C . GLN A 1 583 ? 22.951 8.363 33.031 1.00 80.31 583 GLN A C 1
ATOM 4607 O O . GLN A 1 583 ? 22.067 8.047 33.826 1.00 80.31 583 GLN A O 1
ATOM 4612 N N . SER A 1 584 ? 24.152 7.775 33.077 1.00 74.88 584 SER A N 1
ATOM 4613 C CA . SER A 1 584 ? 24.528 6.684 34.004 1.00 74.88 584 SER A CA 1
ATOM 4614 C C . SER A 1 584 ? 23.761 5.362 33.829 1.00 74.88 584 SER A C 1
ATOM 4616 O O . SER A 1 584 ? 23.872 4.473 34.674 1.00 74.88 584 SER A O 1
ATOM 4618 N N . ARG A 1 585 ? 23.024 5.188 32.726 1.00 77.69 585 ARG A N 1
ATOM 4619 C CA . ARG A 1 585 ? 22.370 3.931 32.342 1.00 77.69 585 ARG A CA 1
ATOM 4620 C C . ARG A 1 585 ? 23.073 3.311 31.142 1.00 77.69 585 ARG A C 1
ATOM 4622 O O . ARG A 1 585 ? 23.513 4.014 30.237 1.00 77.69 585 ARG A O 1
ATOM 4629 N N . ASN A 1 586 ? 23.194 1.984 31.150 1.00 80.75 586 ASN A N 1
ATOM 4630 C CA . ASN A 1 586 ? 23.682 1.231 30.000 1.00 80.75 586 ASN A CA 1
ATOM 4631 C C . ASN A 1 586 ? 22.481 0.778 29.167 1.00 80.75 586 ASN A C 1
ATOM 4633 O O . ASN A 1 586 ? 21.582 0.113 29.677 1.00 80.75 586 ASN A O 1
ATOM 4637 N N . HIS A 1 587 ? 22.506 1.107 27.887 1.00 86.75 587 HIS A N 1
ATOM 4638 C CA . HIS A 1 587 ? 21.580 0.641 26.872 1.00 86.75 587 HIS A CA 1
ATOM 4639 C C . HIS A 1 587 ? 22.322 -0.301 25.930 1.00 86.75 587 HIS A C 1
ATOM 4641 O O . HIS A 1 587 ? 23.514 -0.122 25.662 1.00 86.75 587 HIS A O 1
ATOM 4647 N N . CYS A 1 588 ? 21.626 -1.314 25.430 1.00 88.19 588 CYS A N 1
ATOM 4648 C CA . CYS A 1 588 ? 22.174 -2.220 24.437 1.00 88.19 588 CYS A CA 1
ATOM 4649 C C . CYS A 1 588 ? 21.230 -2.300 23.245 1.00 88.19 588 CYS A C 1
ATOM 4651 O O . CYS A 1 588 ? 20.014 -2.371 23.420 1.00 88.19 588 CYS A O 1
ATOM 4653 N N . TYR A 1 589 ? 21.803 -2.284 22.048 1.00 88.62 589 TYR A N 1
ATOM 4654 C CA . TYR A 1 589 ? 21.079 -2.360 20.793 1.00 88.62 589 TYR A CA 1
ATOM 4655 C C . TYR A 1 589 ? 21.673 -3.444 19.902 1.00 88.62 589 TYR A C 1
ATOM 4657 O O . TYR A 1 589 ? 22.889 -3.635 19.850 1.00 88.62 589 TYR A O 1
ATOM 4665 N N . GLU A 1 590 ? 20.812 -4.137 19.172 1.00 88.62 590 GLU A N 1
ATOM 4666 C CA . GLU A 1 590 ? 21.196 -5.071 18.120 1.00 88.62 590 GLU A CA 1
ATOM 4667 C C . GLU A 1 590 ? 20.941 -4.403 16.771 1.00 88.62 590 GLU A C 1
ATOM 4669 O O . GLU A 1 590 ? 19.806 -4.039 16.466 1.00 88.62 590 GLU A O 1
ATOM 4674 N N . LEU A 1 591 ? 21.997 -4.240 15.974 1.00 88.00 591 LEU A N 1
ATOM 4675 C CA . LEU A 1 591 ? 21.953 -3.638 14.647 1.00 88.00 591 LEU A CA 1
ATOM 4676 C C . LEU A 1 591 ? 22.179 -4.716 13.582 1.00 88.00 591 LEU A C 1
ATOM 4678 O O . LEU A 1 591 ? 23.219 -5.375 13.570 1.00 88.00 591 LEU A O 1
ATOM 4682 N N . PHE A 1 592 ? 21.240 -4.832 12.645 1.00 87.25 592 PHE A N 1
ATOM 4683 C CA . PHE A 1 592 ? 21.286 -5.729 11.487 1.00 87.25 592 PHE A CA 1
ATOM 4684 C C . PHE A 1 592 ? 21.228 -4.898 10.193 1.00 87.25 592 PHE A C 1
ATOM 4686 O O . PHE A 1 592 ? 20.144 -4.676 9.642 1.00 87.25 592 PHE A O 1
ATOM 4693 N N . PRO A 1 593 ? 22.379 -4.408 9.685 1.00 83.44 593 PRO A N 1
ATOM 4694 C CA . PRO A 1 593 ? 22.413 -3.422 8.603 1.00 83.44 593 PRO A CA 1
ATOM 4695 C C . PRO A 1 593 ? 21.751 -3.889 7.307 1.00 83.44 593 PRO A C 1
ATOM 4697 O O . PRO A 1 593 ? 21.026 -3.125 6.685 1.00 83.44 593 PRO A O 1
ATOM 4700 N N . LEU A 1 594 ? 21.930 -5.154 6.916 1.00 83.06 594 LEU A N 1
ATOM 4701 C CA . LEU A 1 594 ? 21.346 -5.695 5.678 1.00 83.06 594 LEU A CA 1
ATOM 4702 C C . LEU A 1 594 ? 19.814 -5.740 5.696 1.00 83.06 594 LEU A C 1
ATOM 4704 O O . LEU A 1 594 ? 19.189 -5.874 4.651 1.00 83.06 594 LEU A O 1
ATOM 4708 N N . GLN A 1 595 ? 19.217 -5.636 6.880 1.00 79.19 595 GLN A N 1
ATOM 4709 C CA . GLN A 1 595 ? 17.774 -5.664 7.079 1.00 79.19 595 GLN A CA 1
ATOM 4710 C C . GLN A 1 595 ? 17.216 -4.290 7.473 1.00 79.19 595 GLN A C 1
ATOM 4712 O O . GLN A 1 595 ? 16.006 -4.142 7.637 1.00 79.19 595 GLN A O 1
ATOM 4717 N N . GLY A 1 596 ? 18.084 -3.284 7.647 1.00 78.88 596 GLY A N 1
ATOM 4718 C CA . GLY A 1 596 ? 17.690 -1.951 8.102 1.00 78.88 596 GLY A CA 1
ATOM 4719 C C . GLY A 1 596 ? 16.989 -1.977 9.459 1.00 78.88 596 GLY A C 1
ATOM 4720 O O . GLY A 1 596 ? 16.013 -1.255 9.663 1.00 78.88 596 GLY A O 1
ATOM 4721 N N . LEU A 1 597 ? 17.424 -2.858 10.364 1.00 80.44 597 LEU A N 1
ATOM 4722 C CA . LEU A 1 597 ? 16.802 -3.056 11.671 1.00 80.44 597 LEU A CA 1
ATOM 4723 C C . LEU A 1 597 ? 17.789 -2.731 12.790 1.00 80.44 597 LEU A C 1
ATOM 4725 O O . LEU A 1 597 ? 18.890 -3.278 12.826 1.00 80.44 597 LEU A O 1
ATOM 4729 N N . CYS A 1 598 ? 17.367 -1.877 13.718 1.00 85.44 598 CYS A N 1
ATOM 4730 C CA . CYS A 1 598 ? 18.008 -1.696 15.010 1.00 85.44 598 CYS A CA 1
ATOM 4731 C C . CYS A 1 598 ? 16.942 -1.881 16.086 1.00 85.44 598 CYS A C 1
ATOM 4733 O O . CYS A 1 598 ? 15.855 -1.317 15.971 1.00 85.44 598 CYS A O 1
ATOM 4735 N N . ARG A 1 599 ? 17.227 -2.676 17.117 1.00 82.75 599 ARG A N 1
ATOM 4736 C CA . ARG A 1 599 ? 16.310 -2.857 18.248 1.00 82.75 599 ARG A CA 1
ATOM 4737 C C . ARG A 1 599 ? 17.043 -2.734 19.569 1.00 82.75 599 ARG A C 1
ATOM 4739 O O . ARG A 1 599 ? 18.173 -3.200 19.697 1.00 82.75 599 ARG A O 1
ATOM 4746 N N . LYS A 1 600 ? 16.382 -2.139 20.557 1.00 85.94 600 LYS A N 1
ATOM 4747 C CA . LYS A 1 600 ? 16.842 -2.147 21.945 1.00 85.94 600 LYS A CA 1
ATOM 4748 C C . LYS A 1 600 ? 16.713 -3.551 22.528 1.00 85.94 600 LYS A C 1
ATOM 4750 O O . LYS A 1 600 ? 15.727 -4.240 22.280 1.00 85.94 600 LYS A O 1
ATOM 4755 N N . SER A 1 601 ? 17.703 -3.957 23.311 1.00 85.00 601 SER A N 1
ATOM 4756 C CA . SER A 1 601 ? 17.727 -5.234 24.013 1.00 85.00 601 SER A CA 1
ATOM 4757 C C . SER A 1 601 ? 18.133 -5.015 25.467 1.00 85.00 601 SER A C 1
ATOM 4759 O O . SER A 1 601 ? 19.316 -5.032 25.818 1.00 85.00 601 SER A O 1
ATOM 4761 N N . ASP A 1 602 ? 17.135 -4.816 26.330 1.00 83.38 602 ASP A N 1
ATOM 4762 C CA . ASP A 1 602 ? 17.351 -4.651 27.773 1.00 83.38 602 ASP A CA 1
ATOM 4763 C C . ASP A 1 602 ? 17.996 -5.903 28.377 1.00 83.38 602 ASP A C 1
ATOM 4765 O O . ASP A 1 602 ? 18.909 -5.814 29.193 1.00 83.38 602 ASP A O 1
ATOM 4769 N N . ARG A 1 603 ? 17.631 -7.081 27.867 1.00 78.25 603 ARG A N 1
ATOM 4770 C CA . ARG A 1 603 ? 18.259 -8.350 28.233 1.00 78.25 603 ARG A CA 1
ATOM 4771 C C . ARG A 1 603 ? 19.751 -8.374 27.920 1.00 78.25 603 ARG A C 1
ATOM 4773 O O . ARG A 1 603 ? 20.536 -8.833 28.745 1.00 78.25 603 ARG A O 1
ATOM 4780 N N . LEU A 1 604 ? 20.163 -7.942 26.724 1.00 81.94 604 LEU A N 1
ATOM 4781 C CA . LEU A 1 604 ? 21.591 -7.870 26.419 1.00 81.94 604 LEU A CA 1
ATOM 4782 C C . LEU A 1 604 ? 22.268 -6.858 27.338 1.00 81.94 604 LEU A C 1
ATOM 4784 O O . LEU A 1 604 ? 23.345 -7.160 27.837 1.00 81.94 604 LEU A O 1
ATOM 4788 N N . ALA A 1 605 ? 21.637 -5.719 27.632 1.00 83.50 605 ALA A N 1
ATOM 4789 C CA . ALA A 1 605 ? 22.181 -4.751 28.581 1.00 83.50 605 ALA A CA 1
ATOM 4790 C C . ALA A 1 605 ? 22.403 -5.370 29.977 1.00 83.50 605 ALA A C 1
ATOM 4792 O O . ALA A 1 605 ? 23.486 -5.218 30.548 1.00 83.50 605 ALA A O 1
ATOM 4793 N N . GLU A 1 606 ? 21.431 -6.130 30.491 1.00 80.75 606 GLU A N 1
ATOM 4794 C CA . GLU A 1 606 ? 21.532 -6.878 31.751 1.00 80.75 606 GLU A CA 1
ATOM 4795 C C . GLU A 1 606 ? 22.622 -7.953 31.696 1.00 80.75 606 GLU A C 1
ATOM 4797 O O . GLU A 1 606 ? 23.497 -7.995 32.563 1.00 80.75 606 GLU A O 1
ATOM 4802 N N . ALA A 1 607 ? 22.621 -8.780 30.647 1.00 79.88 607 ALA A N 1
ATOM 4803 C CA . ALA A 1 607 ? 23.602 -9.841 30.461 1.00 79.88 607 ALA A CA 1
ATOM 4804 C C . ALA A 1 607 ? 25.021 -9.271 30.378 1.00 79.88 607 ALA A C 1
ATOM 4806 O O . ALA A 1 607 ? 25.940 -9.820 30.986 1.00 79.88 607 ALA A O 1
ATOM 4807 N N . PHE A 1 608 ? 25.201 -8.148 29.676 1.00 80.12 608 PHE A N 1
ATOM 4808 C CA . PHE A 1 608 ? 26.462 -7.421 29.647 1.00 80.12 608 PHE A CA 1
ATOM 4809 C C . PHE A 1 608 ? 26.848 -6.928 31.030 1.00 80.12 608 PHE A C 1
ATOM 4811 O O . PHE A 1 608 ? 27.996 -7.138 31.405 1.00 80.12 608 PHE A O 1
ATOM 4818 N N . ALA A 1 609 ? 25.937 -6.339 31.807 1.00 79.44 609 ALA A N 1
ATOM 4819 C CA . ALA A 1 609 ? 26.236 -5.870 33.159 1.00 79.44 609 ALA A CA 1
ATOM 4820 C C . ALA A 1 609 ? 26.715 -7.004 34.089 1.00 79.44 609 ALA A C 1
ATOM 4822 O O . ALA A 1 609 ? 27.634 -6.790 34.885 1.00 79.44 609 ALA A O 1
ATOM 4823 N N . SER A 1 610 ? 26.154 -8.210 33.946 1.00 78.44 610 SER A N 1
ATOM 4824 C CA . SER A 1 610 ? 26.559 -9.420 34.678 1.00 78.44 610 SER A CA 1
ATOM 4825 C C . SER A 1 610 ? 27.623 -10.273 33.969 1.00 78.44 610 SER A C 1
ATOM 4827 O O . SER A 1 610 ? 27.935 -11.368 34.431 1.00 78.44 610 SER A O 1
ATOM 4829 N N . GLY A 1 611 ? 28.160 -9.812 32.839 1.00 79.00 611 GLY A N 1
ATOM 4830 C CA . GLY A 1 611 ? 29.057 -10.587 31.984 1.00 79.00 611 GLY A CA 1
ATOM 4831 C C . GLY A 1 611 ? 30.461 -10.763 32.560 1.00 79.00 611 GLY A C 1
ATOM 4832 O O . GLY A 1 611 ? 30.946 -9.938 33.341 1.00 79.00 611 GLY A O 1
ATOM 4833 N N . HIS A 1 612 ? 31.135 -11.827 32.127 1.00 80.56 612 HIS A N 1
ATOM 4834 C CA . HIS A 1 612 ? 32.503 -12.132 32.534 1.00 80.56 612 HIS A CA 1
ATOM 4835 C C . HIS A 1 612 ? 33.515 -11.431 31.622 1.00 80.56 612 HIS A C 1
ATOM 4837 O O . HIS A 1 612 ? 33.471 -11.585 30.397 1.00 80.56 612 HIS A O 1
ATOM 4843 N N . VAL A 1 613 ? 34.436 -10.666 32.207 1.00 80.56 613 VAL A N 1
ATOM 4844 C CA . VAL A 1 613 ? 35.473 -9.930 31.466 1.00 80.56 613 VAL A CA 1
ATOM 4845 C C . VAL A 1 613 ? 36.640 -10.852 31.167 1.00 80.56 613 VAL A C 1
ATOM 4847 O O . VAL A 1 613 ? 37.108 -11.563 32.050 1.00 80.56 613 VAL A O 1
ATOM 4850 N N . PHE A 1 614 ? 37.137 -10.826 29.932 1.00 78.69 614 PHE A N 1
ATOM 4851 C CA . PHE A 1 614 ? 38.394 -11.497 29.623 1.00 78.69 614 PHE A CA 1
ATOM 4852 C C . PHE A 1 614 ? 39.570 -10.723 30.218 1.00 78.69 614 PHE A C 1
ATOM 4854 O O . PHE A 1 614 ? 39.794 -9.562 29.871 1.00 78.69 614 PHE A O 1
ATOM 4861 N N . ASN A 1 615 ? 40.331 -11.390 31.072 1.00 75.44 615 ASN A N 1
ATOM 4862 C CA . ASN A 1 615 ? 41.574 -10.895 31.624 1.00 75.44 615 ASN A CA 1
ATOM 4863 C C . ASN A 1 615 ? 42.738 -11.371 30.748 1.00 75.44 615 ASN A C 1
ATOM 4865 O O . ASN A 1 615 ? 42.967 -12.571 30.586 1.00 75.44 615 ASN A O 1
ATOM 4869 N N . GLU A 1 616 ? 43.453 -10.417 30.149 1.00 72.56 616 GLU A N 1
ATOM 4870 C CA . GLU A 1 616 ? 44.577 -10.706 29.252 1.00 72.56 616 GLU A CA 1
ATOM 4871 C C . GLU A 1 616 ? 45.794 -11.263 29.998 1.00 72.56 616 GLU A C 1
ATOM 4873 O O . GLU A 1 616 ? 46.505 -12.097 29.440 1.00 72.56 616 GLU A O 1
ATOM 4878 N N . ASP A 1 617 ? 45.987 -10.874 31.260 1.00 74.81 617 ASP A N 1
ATOM 4879 C CA . ASP A 1 617 ? 47.127 -11.291 32.079 1.00 74.81 617 ASP A CA 1
ATOM 4880 C C . ASP A 1 617 ? 46.984 -12.747 32.540 1.00 74.81 617 ASP A C 1
ATOM 4882 O O . ASP A 1 617 ? 47.960 -13.496 32.582 1.00 74.81 617 ASP A O 1
ATOM 4886 N N . THR A 1 618 ? 45.758 -13.171 32.865 1.00 75.12 618 THR A N 1
ATOM 4887 C CA . THR A 1 618 ? 45.460 -14.547 33.304 1.00 75.12 618 THR A CA 1
ATOM 4888 C C . THR A 1 618 ? 44.962 -15.448 32.173 1.00 75.12 618 THR A C 1
ATOM 4890 O O . THR A 1 618 ? 44.785 -16.650 32.379 1.00 75.12 618 THR A O 1
ATOM 4893 N N . ALA A 1 619 ? 44.730 -14.882 30.982 1.00 72.69 619 ALA A N 1
ATOM 4894 C CA . ALA A 1 619 ? 44.111 -15.537 29.830 1.00 72.69 619 ALA A CA 1
ATOM 4895 C C . ALA A 1 619 ? 42.792 -16.265 30.172 1.00 72.69 619 ALA A C 1
ATOM 4897 O O . ALA A 1 619 ? 42.476 -17.313 29.601 1.00 72.69 619 ALA A O 1
ATOM 4898 N N . SER A 1 620 ? 42.020 -15.717 31.113 1.00 74.75 620 SER A N 1
ATOM 4899 C CA . SER A 1 620 ? 40.799 -16.330 31.640 1.00 74.75 620 SER A CA 1
ATOM 4900 C C . SER A 1 620 ? 39.668 -15.311 31.785 1.00 74.75 620 SER A C 1
ATOM 4902 O O . SER A 1 620 ? 39.869 -14.112 31.612 1.00 74.75 620 SER A O 1
ATOM 4904 N N . PHE A 1 621 ? 38.449 -15.794 32.022 1.00 73.50 621 PHE A N 1
ATOM 4905 C CA . PHE A 1 621 ? 37.292 -14.935 32.256 1.00 73.50 621 PHE A CA 1
ATOM 4906 C C . PHE A 1 621 ? 37.115 -14.712 33.757 1.00 73.50 621 PHE A C 1
ATOM 4908 O O . PHE A 1 621 ? 36.803 -15.651 34.491 1.00 73.50 621 PHE A O 1
ATOM 4915 N N . ASP A 1 622 ? 37.296 -13.469 34.193 1.00 71.75 622 ASP A N 1
ATOM 4916 C CA . ASP A 1 622 ? 37.126 -13.068 35.586 1.00 71.75 622 ASP A CA 1
ATOM 4917 C C . ASP A 1 622 ? 35.631 -12.924 35.938 1.00 71.75 622 ASP A C 1
ATOM 4919 O O . ASP A 1 622 ? 34.745 -12.936 35.077 1.00 71.75 622 ASP A O 1
ATOM 4923 N N . GLY A 1 623 ? 35.318 -12.808 37.233 1.00 65.12 623 GLY A N 1
ATOM 4924 C CA . GLY A 1 623 ? 33.941 -12.661 37.723 1.00 65.12 623 GLY A CA 1
ATOM 4925 C C . GLY A 1 623 ? 33.183 -11.459 37.130 1.00 65.12 623 GLY A C 1
ATOM 4926 O O . GLY A 1 623 ? 33.775 -10.532 36.573 1.00 65.12 623 GLY A O 1
ATOM 4927 N N . ALA A 1 624 ? 31.854 -11.465 37.283 1.00 63.06 624 ALA A N 1
ATOM 4928 C CA . ALA A 1 624 ? 30.944 -10.445 36.753 1.00 63.06 624 ALA A CA 1
ATOM 4929 C C . ALA A 1 624 ? 31.299 -9.021 37.237 1.00 63.06 624 ALA A C 1
ATOM 4931 O O . ALA A 1 624 ? 31.000 -8.636 38.372 1.00 63.06 624 ALA A O 1
ATOM 4932 N N . THR A 1 625 ? 31.964 -8.240 36.383 1.00 64.12 625 THR A N 1
ATOM 4933 C CA . THR A 1 625 ? 32.561 -6.934 36.739 1.00 64.12 625 THR A CA 1
ATOM 4934 C C . THR A 1 625 ? 32.149 -5.787 35.812 1.00 64.12 625 THR A C 1
ATOM 4936 O O . THR A 1 625 ? 32.364 -4.623 36.156 1.00 64.12 625 THR A O 1
ATOM 4939 N N . ASN A 1 626 ? 31.482 -6.077 34.693 1.00 66.25 626 ASN A N 1
ATOM 4940 C CA . ASN A 1 626 ? 31.086 -5.087 33.684 1.00 66.25 626 ASN A CA 1
ATOM 4941 C C . ASN A 1 626 ? 30.203 -3.957 34.224 1.00 66.25 626 ASN A C 1
ATOM 4943 O O . ASN A 1 626 ? 30.443 -2.788 33.930 1.00 66.25 626 ASN A O 1
ATOM 4947 N N . GLY A 1 627 ? 29.199 -4.283 35.042 1.00 57.50 627 GLY A N 1
ATOM 4948 C CA . GLY A 1 627 ? 28.280 -3.292 35.607 1.00 57.50 627 GLY A CA 1
ATOM 4949 C C . GLY A 1 627 ? 28.895 -2.368 36.666 1.00 57.50 627 GLY A C 1
ATOM 4950 O O . GLY A 1 627 ? 28.274 -1.371 37.017 1.00 57.50 627 GLY A O 1
ATOM 4951 N N . LYS A 1 628 ? 30.094 -2.676 37.186 1.00 56.09 628 LYS A N 1
ATOM 4952 C CA . LYS A 1 628 ? 30.684 -1.972 38.341 1.00 56.09 628 LYS A CA 1
ATOM 4953 C C . LYS A 1 628 ? 31.657 -0.855 37.972 1.00 56.09 628 LYS A C 1
ATOM 4955 O O . LYS A 1 628 ? 31.791 0.088 38.742 1.00 56.09 628 LYS A O 1
ATOM 4960 N N . ASN A 1 629 ? 32.317 -0.943 36.816 1.00 55.72 629 ASN A N 1
ATOM 4961 C CA . ASN A 1 629 ? 33.474 -0.086 36.516 1.00 55.72 629 ASN A CA 1
ATOM 4962 C C . ASN A 1 629 ? 33.234 0.925 35.395 1.00 55.72 629 ASN A C 1
ATOM 4964 O O . ASN A 1 629 ? 34.137 1.680 35.055 1.00 55.72 629 ASN A O 1
ATOM 4968 N N . GLY A 1 630 ? 32.063 0.908 34.761 1.00 56.44 630 GLY A N 1
ATOM 4969 C CA . GLY A 1 630 ? 31.784 1.770 33.618 1.00 56.44 630 GLY A CA 1
ATOM 4970 C C . GLY A 1 630 ? 32.619 1.470 32.354 1.00 56.44 630 GLY A C 1
ATOM 4971 O O . GLY A 1 630 ? 32.356 2.020 31.292 1.00 56.44 630 GLY A O 1
ATOM 4972 N N . ASN A 1 631 ? 33.592 0.571 32.382 1.00 66.25 631 ASN A N 1
ATOM 4973 C CA . ASN A 1 631 ? 34.415 0.312 31.203 1.00 66.25 631 ASN A CA 1
ATOM 4974 C C . ASN A 1 631 ? 33.724 -0.658 30.237 1.00 66.25 631 ASN A C 1
ATOM 4976 O O . ASN A 1 631 ? 33.121 -1.639 30.668 1.00 66.25 631 ASN A O 1
ATOM 4980 N N . PHE A 1 632 ? 33.845 -0.400 28.933 1.00 73.31 632 PHE A N 1
ATOM 4981 C CA . PHE A 1 632 ? 33.433 -1.326 27.878 1.00 73.31 632 PHE A CA 1
ATOM 4982 C C . PHE A 1 632 ? 34.573 -2.322 27.610 1.00 73.31 632 PHE A C 1
ATOM 4984 O O . PHE A 1 632 ? 35.529 -1.979 26.914 1.00 73.31 632 PHE A O 1
ATOM 4991 N N . PRO A 1 633 ? 34.552 -3.546 28.168 1.00 73.25 633 PRO A N 1
ATOM 4992 C CA . PRO A 1 633 ? 35.677 -4.481 28.076 1.00 73.25 633 PRO A CA 1
ATOM 4993 C C . PRO A 1 633 ? 35.973 -4.901 26.632 1.00 73.25 633 PRO A C 1
ATOM 4995 O O . PRO A 1 633 ? 35.078 -4.986 25.787 1.00 73.25 633 PRO A O 1
ATOM 4998 N N . ARG A 1 634 ? 37.238 -5.251 26.360 1.00 76.56 634 ARG A N 1
ATOM 4999 C CA . ARG A 1 634 ? 37.685 -5.717 25.037 1.00 76.56 634 ARG A CA 1
ATOM 5000 C C . ARG A 1 634 ? 36.968 -6.992 24.587 1.00 76.56 634 ARG A C 1
ATOM 5002 O O . ARG A 1 634 ? 36.685 -7.160 23.400 1.00 76.56 634 ARG A O 1
ATOM 5009 N N . LEU A 1 635 ? 36.708 -7.901 25.519 1.00 78.94 635 LEU A N 1
ATOM 5010 C CA . LEU A 1 635 ? 36.039 -9.168 25.269 1.00 78.94 635 LEU A CA 1
ATOM 5011 C C . LEU A 1 635 ? 35.189 -9.518 26.488 1.00 78.94 635 LEU A C 1
ATOM 5013 O O . LEU A 1 635 ? 35.668 -9.470 27.623 1.00 78.94 635 LEU A O 1
ATOM 5017 N N . THR A 1 636 ? 33.935 -9.872 26.243 1.00 77.88 636 THR A N 1
ATOM 5018 C CA . THR A 1 636 ? 33.008 -10.311 27.285 1.00 77.88 636 THR A CA 1
ATOM 5019 C C . THR A 1 636 ? 32.471 -11.674 26.933 1.00 77.88 636 THR A C 1
ATOM 5021 O O . THR A 1 636 ? 32.154 -11.937 25.777 1.00 77.88 636 THR A O 1
ATOM 5024 N N . TYR A 1 637 ? 32.355 -12.530 27.935 1.00 79.75 637 TYR A N 1
ATOM 5025 C CA . TYR A 1 637 ? 31.647 -13.785 27.818 1.00 79.75 637 TYR A CA 1
ATOM 5026 C C . TYR A 1 637 ? 30.293 -13.675 28.508 1.00 79.75 637 TYR A C 1
ATOM 5028 O O . TYR A 1 637 ? 30.198 -13.301 29.681 1.00 79.75 637 TYR A O 1
ATOM 5036 N N . LEU A 1 638 ? 29.250 -13.962 27.733 1.00 78.06 638 LEU A N 1
ATOM 5037 C CA . LEU A 1 638 ? 27.868 -13.859 28.156 1.00 78.06 638 LEU A CA 1
ATOM 5038 C C . LEU A 1 638 ? 27.197 -15.232 28.098 1.00 78.06 638 LEU A C 1
ATOM 5040 O O . LEU A 1 638 ? 27.253 -15.920 27.073 1.00 78.06 638 LEU A O 1
ATOM 5044 N N . GLU A 1 639 ? 26.538 -15.606 29.190 1.00 72.12 639 GLU A N 1
ATOM 5045 C CA . GLU A 1 639 ? 25.815 -16.871 29.317 1.00 72.12 639 GLU A CA 1
ATOM 5046 C C . GLU A 1 639 ? 24.302 -16.661 29.338 1.00 72.12 639 GLU A C 1
ATOM 5048 O O . GLU A 1 639 ? 23.812 -15.584 29.671 1.00 72.12 639 GLU A O 1
ATOM 5053 N N . ASN A 1 640 ? 23.568 -17.725 29.002 1.00 65.94 640 ASN A N 1
ATOM 5054 C CA . ASN A 1 640 ? 22.109 -17.778 29.050 1.00 65.94 640 ASN A CA 1
ATOM 5055 C C . ASN A 1 640 ? 21.425 -16.655 28.265 1.00 65.94 640 ASN A C 1
ATOM 5057 O O . ASN A 1 640 ? 20.455 -16.066 28.741 1.00 65.94 640 ASN A O 1
ATOM 5061 N N . ILE A 1 641 ? 21.902 -16.354 27.057 1.00 68.62 641 ILE A N 1
ATOM 5062 C CA . ILE A 1 641 ? 21.246 -15.382 26.179 1.00 68.62 641 ILE A CA 1
ATOM 5063 C C . ILE A 1 641 ? 20.377 -16.132 25.170 1.00 68.62 641 ILE A C 1
ATOM 5065 O O . ILE A 1 641 ? 20.816 -17.126 24.601 1.00 68.62 641 ILE A O 1
ATOM 5069 N N . ILE A 1 642 ? 19.153 -15.649 24.951 1.00 62.53 642 ILE A N 1
ATOM 5070 C CA . ILE A 1 642 ? 18.336 -16.015 23.795 1.00 62.53 642 ILE A CA 1
ATOM 5071 C C . ILE A 1 642 ? 18.904 -15.210 22.640 1.00 62.53 642 ILE A C 1
ATOM 5073 O O . ILE A 1 642 ? 18.803 -13.983 22.641 1.00 62.53 642 ILE A O 1
ATOM 5077 N N . THR A 1 643 ? 19.590 -15.882 21.723 1.00 60.47 643 THR A N 1
ATOM 5078 C CA . THR A 1 643 ? 20.293 -15.200 20.636 1.00 60.47 643 THR A CA 1
ATOM 5079 C C . THR A 1 643 ? 19.825 -15.697 19.303 1.00 60.47 643 THR A C 1
ATOM 5081 O O . THR A 1 643 ? 19.584 -16.882 19.090 1.00 60.47 643 THR A O 1
ATOM 5084 N N . GLU A 1 644 ? 19.781 -14.769 18.364 1.00 68.81 644 GLU A N 1
ATOM 5085 C CA . GLU A 1 644 ? 19.364 -15.046 17.006 1.00 68.81 644 GLU A CA 1
ATOM 5086 C C . GLU A 1 644 ? 20.581 -15.448 16.183 1.00 68.81 644 GLU A C 1
ATOM 5088 O O . GLU A 1 644 ? 21.059 -14.699 15.332 1.00 68.81 644 GLU A O 1
ATOM 5093 N N . HIS A 1 645 ? 21.146 -16.622 16.480 1.00 74.44 645 HIS A N 1
ATOM 5094 C CA . HIS A 1 645 ? 22.366 -17.098 15.822 1.00 74.44 645 HIS A CA 1
ATOM 5095 C C . HIS A 1 645 ? 22.240 -17.040 14.289 1.00 74.44 645 HIS A C 1
ATOM 5097 O O . HIS A 1 645 ? 23.148 -16.571 13.602 1.00 74.44 645 HIS A O 1
ATOM 5103 N N . ALA A 1 646 ? 21.089 -17.449 13.748 1.00 75.75 646 ALA A N 1
ATOM 5104 C CA . ALA A 1 646 ? 20.804 -17.347 12.320 1.00 75.75 646 ALA A CA 1
ATOM 5105 C C . ALA A 1 646 ? 20.814 -15.889 11.816 1.00 75.75 646 ALA A C 1
ATOM 5107 O O . ALA A 1 646 ? 21.337 -15.626 10.734 1.00 75.75 646 ALA A O 1
ATOM 5108 N N . ALA A 1 647 ? 20.330 -14.919 12.596 1.00 79.31 647 ALA A N 1
ATOM 5109 C CA . ALA A 1 647 ? 20.383 -13.509 12.213 1.00 79.31 647 ALA A CA 1
ATOM 5110 C C . ALA A 1 647 ? 21.822 -12.974 12.188 1.00 79.31 647 ALA A C 1
ATOM 5112 O O . ALA A 1 647 ? 22.248 -12.386 11.195 1.00 79.31 647 ALA A O 1
ATOM 5113 N N . TYR A 1 648 ? 22.614 -13.251 13.228 1.00 80.19 648 TYR A N 1
ATOM 5114 C CA . TYR A 1 648 ? 24.001 -12.782 13.324 1.00 80.19 648 TYR A CA 1
ATOM 5115 C C . TYR A 1 648 ? 24.945 -13.422 12.297 1.00 80.19 648 TYR A C 1
ATOM 5117 O O . TYR A 1 648 ? 25.825 -12.736 11.768 1.00 80.19 648 TYR A O 1
ATOM 5125 N N . PHE A 1 649 ? 24.791 -14.722 12.024 1.00 80.94 649 PHE A N 1
ATOM 5126 C CA . PHE A 1 649 ? 25.754 -15.502 11.234 1.00 80.94 649 PHE A CA 1
ATOM 5127 C C . PHE A 1 649 ? 25.271 -15.901 9.840 1.00 80.94 649 PHE A C 1
ATOM 5129 O O . PHE A 1 649 ? 26.110 -16.180 8.988 1.00 80.94 649 PHE A O 1
ATOM 5136 N N . GLN A 1 650 ? 23.960 -15.915 9.588 1.00 81.56 650 GLN A N 1
ATOM 5137 C CA . GLN A 1 650 ? 23.375 -16.336 8.305 1.00 81.56 650 GLN A CA 1
ATOM 5138 C C . GLN A 1 650 ? 22.528 -15.234 7.646 1.00 81.56 650 GLN A C 1
ATOM 5140 O O . GLN A 1 650 ? 22.044 -15.424 6.535 1.00 81.56 650 GLN A O 1
ATOM 5145 N N . GLY A 1 651 ? 22.336 -14.090 8.315 1.00 76.88 651 GLY A N 1
ATOM 5146 C CA . GLY A 1 651 ? 21.543 -12.975 7.797 1.00 76.88 651 GLY A CA 1
ATOM 5147 C C . GLY A 1 651 ? 20.033 -13.219 7.808 1.00 76.88 651 GLY A C 1
ATOM 5148 O O . GLY A 1 651 ? 19.305 -12.483 7.143 1.00 76.88 651 GLY A O 1
ATOM 5149 N N . ALA A 1 652 ? 19.555 -14.222 8.554 1.00 79.56 652 ALA A N 1
ATOM 5150 C CA . ALA A 1 652 ? 18.127 -14.491 8.713 1.00 79.56 652 ALA A CA 1
ATOM 5151 C C . ALA A 1 652 ? 17.408 -13.317 9.400 1.00 79.56 652 ALA A C 1
ATOM 5153 O O . ALA A 1 652 ? 17.984 -12.643 10.255 1.00 79.56 652 ALA A O 1
ATOM 5154 N N . THR A 1 653 ? 16.150 -13.057 9.039 1.00 77.31 653 THR A N 1
ATOM 5155 C CA . THR A 1 653 ? 15.344 -12.025 9.707 1.00 77.31 653 THR A CA 1
ATOM 5156 C C . THR A 1 653 ? 15.150 -12.395 11.175 1.00 77.31 653 THR A C 1
ATOM 5158 O O . THR A 1 653 ? 14.707 -13.515 11.442 1.00 77.31 653 THR A O 1
ATOM 5161 N N . PRO A 1 654 ? 15.462 -11.496 12.121 1.00 72.06 654 PRO A N 1
ATOM 5162 C CA . PRO A 1 654 ? 15.323 -11.801 13.514 1.00 72.06 654 PRO A CA 1
ATOM 5163 C C . PRO A 1 654 ? 13.845 -11.898 13.902 1.00 72.06 654 PRO A C 1
ATOM 5165 O O . PRO A 1 654 ? 12.998 -11.137 13.426 1.00 72.06 654 PRO A O 1
ATOM 5168 N N . SER A 1 655 ? 13.533 -12.871 14.745 1.00 64.62 655 SER A N 1
ATOM 5169 C CA . SER A 1 655 ? 12.198 -13.168 15.244 1.00 64.62 655 SER A CA 1
ATOM 5170 C C . SER A 1 655 ? 11.628 -12.019 16.087 1.00 64.62 655 SER A C 1
ATOM 5172 O O . SER A 1 655 ? 12.342 -11.331 16.817 1.00 64.62 655 SER A O 1
ATOM 5174 N N . GLN A 1 656 ? 10.307 -11.816 15.999 1.00 53.62 656 GLN A N 1
ATOM 5175 C CA . GLN A 1 656 ? 9.578 -10.873 16.863 1.00 53.62 656 GLN A CA 1
ATOM 5176 C C . GLN A 1 656 ? 9.220 -11.474 18.232 1.00 53.62 656 GLN A C 1
ATOM 5178 O O . GLN A 1 656 ? 8.979 -10.737 19.183 1.00 53.62 656 GLN A O 1
ATOM 5183 N N . SER A 1 657 ? 9.167 -12.805 18.327 1.00 50.53 657 SER A N 1
ATOM 5184 C CA . SER A 1 657 ? 8.853 -13.555 19.544 1.00 50.53 657 SER A CA 1
ATOM 5185 C C . SER A 1 657 ? 10.011 -14.477 19.894 1.00 50.53 657 SER A C 1
ATOM 5187 O O . SER A 1 657 ? 10.450 -15.249 19.042 1.00 50.53 657 SER A O 1
ATOM 5189 N N . GLU A 1 658 ? 10.446 -14.417 21.149 1.00 46.16 658 GLU A N 1
ATOM 5190 C CA . GLU A 1 658 ? 11.572 -15.156 21.719 1.00 46.16 658 GLU A CA 1
ATOM 5191 C C . GLU A 1 658 ? 11.469 -16.671 21.461 1.00 46.16 658 GLU A C 1
ATOM 5193 O O . GLU A 1 658 ? 10.818 -17.405 22.205 1.00 46.16 658 GLU A O 1
ATOM 5198 N N . GLN A 1 659 ? 12.128 -17.173 20.416 1.00 47.62 659 GLN A N 1
ATOM 5199 C CA . GLN A 1 659 ? 12.425 -18.601 20.319 1.00 47.62 659 GLN A CA 1
ATOM 5200 C C . GLN A 1 659 ? 13.727 -18.884 21.067 1.00 47.62 659 GLN A C 1
ATOM 5202 O O . GLN A 1 659 ? 14.759 -18.260 20.827 1.00 47.62 659 GLN A O 1
ATOM 5207 N N . ALA A 1 660 ? 13.645 -19.799 22.032 1.00 44.47 660 ALA A N 1
ATOM 5208 C CA . ALA A 1 660 ? 14.692 -20.088 22.997 1.00 44.47 660 ALA A CA 1
ATOM 5209 C C . ALA A 1 660 ? 15.826 -20.934 22.401 1.00 44.47 660 ALA A C 1
ATOM 5211 O O . ALA A 1 660 ? 15.923 -22.125 22.682 1.00 44.47 660 ALA A O 1
ATOM 5212 N N . ASP A 1 661 ? 16.735 -20.303 21.667 1.00 50.72 661 ASP A N 1
ATOM 5213 C CA . ASP A 1 661 ? 18.095 -20.822 21.557 1.00 50.72 661 ASP A CA 1
ATOM 5214 C C . ASP A 1 661 ? 18.929 -20.216 22.692 1.00 50.72 661 ASP A C 1
ATOM 5216 O O . ASP A 1 661 ? 19.418 -19.086 22.607 1.00 50.72 661 ASP A O 1
ATOM 5220 N N . ILE A 1 662 ? 19.049 -20.952 23.804 1.00 53.06 662 ILE A N 1
ATOM 5221 C CA . ILE A 1 662 ? 19.946 -20.583 24.906 1.00 53.06 662 ILE A CA 1
ATOM 5222 C C . ILE A 1 662 ? 21.380 -20.787 24.422 1.00 53.06 662 ILE A C 1
ATOM 5224 O O . ILE A 1 662 ? 21.887 -21.906 24.376 1.00 53.06 662 ILE A O 1
ATOM 5228 N N . ASN A 1 663 ? 22.043 -19.687 24.089 1.00 62.12 663 ASN A N 1
ATOM 5229 C CA . ASN A 1 663 ? 23.369 -19.692 23.501 1.00 62.12 663 ASN A CA 1
ATOM 5230 C C . ASN A 1 663 ? 24.372 -18.905 24.349 1.00 62.12 663 ASN A C 1
ATOM 5232 O O . ASN A 1 663 ? 24.035 -18.065 25.187 1.00 62.12 663 ASN A O 1
ATOM 5236 N N . LYS A 1 664 ? 25.649 -19.189 24.090 1.00 68.06 664 LYS A N 1
ATOM 5237 C CA . LYS A 1 664 ? 26.796 -18.446 24.616 1.00 68.06 664 LYS A CA 1
ATOM 5238 C C . LYS A 1 664 ? 27.197 -17.400 23.584 1.00 68.06 664 LYS A C 1
ATOM 5240 O O . LYS A 1 664 ? 27.458 -17.767 22.437 1.00 68.06 664 LYS A O 1
ATOM 5245 N N . LEU A 1 665 ? 27.281 -16.130 23.980 1.00 72.94 665 LEU A N 1
ATOM 5246 C CA . LEU A 1 665 ? 27.845 -15.081 23.128 1.00 72.94 665 LEU A CA 1
ATOM 5247 C C . LEU A 1 665 ? 29.212 -14.671 23.627 1.00 72.94 665 LEU A C 1
ATOM 5249 O O . LEU A 1 665 ? 29.458 -14.550 24.827 1.00 72.94 665 LEU A O 1
ATOM 5253 N N . LEU A 1 666 ? 30.073 -14.370 22.662 1.00 78.12 666 LEU A N 1
ATOM 5254 C CA . LEU A 1 666 ? 31.371 -13.783 22.921 1.00 78.12 666 LEU A CA 1
ATOM 5255 C C . LEU A 1 666 ? 31.518 -12.469 22.139 1.00 78.12 666 LEU A C 1
ATOM 5257 O O . LEU A 1 666 ? 32.148 -12.456 21.074 1.00 78.12 666 LEU A O 1
ATOM 5261 N N . PRO A 1 667 ? 30.907 -11.366 22.614 1.00 79.50 667 PRO A N 1
ATOM 5262 C CA . PRO A 1 667 ? 31.072 -10.059 22.002 1.00 79.50 667 PRO A CA 1
ATOM 5263 C C . PRO A 1 667 ? 32.503 -9.560 22.185 1.00 79.50 667 PRO A C 1
ATOM 5265 O O . PRO A 1 667 ? 33.035 -9.494 23.297 1.00 79.50 667 PRO A O 1
ATOM 5268 N N . ARG A 1 668 ? 33.128 -9.179 21.072 1.00 81.75 668 ARG A N 1
ATOM 5269 C CA . ARG A 1 668 ? 34.448 -8.556 21.044 1.00 81.75 668 ARG A CA 1
ATOM 5270 C C . ARG A 1 668 ? 34.313 -7.106 20.621 1.00 81.75 668 ARG A C 1
ATOM 5272 O O . ARG A 1 668 ? 33.787 -6.827 19.544 1.00 81.75 668 ARG A O 1
ATOM 5279 N N . ARG A 1 669 ? 34.843 -6.209 21.446 1.00 83.50 669 ARG A N 1
ATOM 5280 C CA . ARG A 1 669 ? 34.898 -4.781 21.159 1.00 83.50 669 ARG A CA 1
ATOM 5281 C C . ARG A 1 669 ? 35.673 -4.559 19.867 1.00 83.50 669 ARG A C 1
ATOM 5283 O O . ARG A 1 669 ? 36.814 -5.011 19.736 1.00 83.50 669 ARG A O 1
ATOM 5290 N N . HIS A 1 670 ? 35.027 -3.897 18.922 1.00 81.75 670 HIS A N 1
ATOM 5291 C CA . HIS A 1 670 ? 35.586 -3.564 17.622 1.00 81.75 670 HIS A CA 1
ATOM 5292 C C . HIS A 1 670 ? 35.945 -2.080 17.538 1.00 81.75 670 HIS A C 1
ATOM 5294 O O . HIS A 1 670 ? 37.017 -1.753 17.042 1.00 81.75 670 HIS A O 1
ATOM 5300 N N . TRP A 1 671 ? 35.089 -1.209 18.078 1.00 78.88 671 TRP A N 1
ATOM 5301 C CA . TRP A 1 671 ? 35.280 0.242 18.079 1.00 78.88 671 TRP A CA 1
ATOM 5302 C C . TRP A 1 671 ? 34.616 0.856 19.316 1.00 78.88 671 TRP A C 1
ATOM 5304 O O . TRP A 1 671 ? 33.556 0.394 19.726 1.00 78.88 671 TRP A O 1
ATOM 5314 N N . GLU A 1 672 ? 35.229 1.876 19.902 1.00 78.00 672 GLU A N 1
ATOM 5315 C CA . GLU A 1 672 ? 34.706 2.714 20.984 1.00 78.00 672 GLU A CA 1
ATOM 5316 C C . GLU A 1 672 ? 34.682 4.192 20.544 1.00 78.00 672 GLU A C 1
ATOM 5318 O O . GLU A 1 672 ? 35.682 4.677 20.017 1.00 78.00 672 GLU A O 1
ATOM 5323 N N . LEU A 1 673 ? 33.553 4.883 20.738 1.00 71.12 673 LEU A N 1
ATOM 5324 C CA . LEU A 1 673 ? 33.429 6.339 20.612 1.00 71.12 673 LEU A CA 1
ATOM 5325 C C . LEU A 1 673 ? 33.355 6.923 22.028 1.00 71.12 673 LEU A C 1
ATOM 5327 O O . LEU A 1 673 ? 32.323 6.812 22.696 1.00 71.12 673 LEU A O 1
ATOM 5331 N N . ALA A 1 674 ? 34.473 7.480 22.496 1.00 57.06 674 ALA A N 1
ATOM 5332 C CA . ALA A 1 674 ? 34.646 7.925 23.881 1.00 57.06 674 ALA A CA 1
ATOM 5333 C C . ALA A 1 674 ? 34.578 9.453 24.058 1.00 57.06 674 ALA A C 1
ATOM 5335 O O . ALA A 1 674 ? 34.338 9.917 25.173 1.00 57.06 674 ALA A O 1
ATOM 5336 N N . GLU A 1 675 ? 34.779 10.236 22.993 1.00 56.78 675 GLU A N 1
ATOM 5337 C CA . GLU A 1 675 ? 34.826 11.699 23.064 1.00 56.78 675 GLU A CA 1
ATOM 5338 C C . GLU A 1 675 ? 33.521 12.345 22.580 1.00 56.78 675 GLU A C 1
ATOM 5340 O O . GLU A 1 675 ? 32.899 11.899 21.616 1.00 56.78 675 GLU A O 1
ATOM 5345 N N . HIS A 1 676 ? 33.113 13.445 23.225 1.00 51.94 676 HIS A N 1
ATOM 5346 C CA . HIS A 1 676 ? 31.902 14.193 22.856 1.00 51.94 676 HIS A CA 1
ATOM 5347 C C . HIS A 1 676 ? 31.948 14.679 21.393 1.00 51.94 676 HIS A C 1
ATOM 5349 O O . HIS A 1 676 ? 30.903 14.786 20.756 1.00 51.94 676 HIS A O 1
ATOM 5355 N N . ALA A 1 677 ? 33.129 14.975 20.841 1.00 49.88 677 ALA A N 1
ATOM 5356 C CA . ALA A 1 677 ? 33.276 15.380 19.443 1.00 49.88 677 ALA A CA 1
ATOM 5357 C C . ALA A 1 677 ? 32.959 14.230 18.471 1.00 49.88 677 ALA A C 1
ATOM 5359 O O . ALA A 1 677 ? 32.185 14.432 17.541 1.00 49.88 677 ALA A O 1
ATOM 5360 N N . ASP A 1 678 ? 33.459 13.021 18.743 1.00 52.00 678 ASP A N 1
ATOM 5361 C CA . ASP A 1 678 ? 33.214 11.826 17.923 1.00 52.00 678 ASP A CA 1
ATOM 5362 C C . ASP A 1 678 ? 31.739 11.403 17.967 1.00 52.00 678 ASP A C 1
ATOM 5364 O O . ASP A 1 678 ? 31.150 11.023 16.956 1.00 52.00 678 ASP A O 1
ATOM 5368 N N . VAL A 1 679 ? 31.126 11.495 19.151 1.00 56.19 679 VAL A N 1
ATOM 5369 C CA . VAL A 1 679 ? 29.700 11.214 19.364 1.00 56.19 679 VAL A CA 1
ATOM 5370 C C . VAL A 1 679 ? 28.830 12.255 18.650 1.00 56.19 679 VAL A C 1
ATOM 5372 O O . VAL A 1 679 ? 27.845 11.898 18.005 1.00 56.19 679 VAL A O 1
ATOM 5375 N N . HIS A 1 680 ? 29.230 13.529 18.681 1.00 48.75 680 HIS A N 1
ATOM 5376 C CA . HIS A 1 680 ? 28.553 14.605 17.959 1.00 48.75 680 HIS A CA 1
ATOM 5377 C C . HIS A 1 680 ? 28.699 14.473 16.436 1.00 48.75 680 HIS A C 1
ATOM 5379 O O . HIS A 1 680 ? 27.720 14.648 15.719 1.00 48.75 680 HIS A O 1
ATOM 5385 N N . GLU A 1 681 ? 29.880 14.118 15.925 1.00 50.88 681 GLU A N 1
ATOM 5386 C CA . GLU A 1 681 ? 30.099 13.873 14.496 1.00 50.88 681 GLU A CA 1
ATOM 5387 C C . GLU A 1 681 ? 29.307 12.653 14.009 1.00 50.88 681 GLU A C 1
ATOM 5389 O O . GLU A 1 681 ? 28.686 12.712 12.947 1.00 50.88 681 GLU A O 1
ATOM 5394 N N . PHE A 1 682 ? 29.245 11.587 14.814 1.00 57.06 682 PHE A N 1
ATOM 5395 C CA . PHE A 1 682 ? 28.377 10.438 14.567 1.00 57.06 682 PHE A CA 1
ATOM 5396 C C . PHE A 1 682 ? 26.897 10.848 14.554 1.00 57.06 682 PHE A C 1
ATOM 5398 O O . PHE A 1 682 ? 26.198 10.505 13.606 1.00 57.06 682 PHE A O 1
ATOM 5405 N N . GLY A 1 683 ? 26.439 11.649 15.524 1.00 50.09 683 GLY A N 1
ATOM 5406 C CA . GLY A 1 683 ? 25.083 12.210 15.568 1.00 50.09 683 GLY A CA 1
ATOM 5407 C C . GLY A 1 683 ? 24.735 13.069 14.345 1.00 50.09 683 GLY A C 1
ATOM 5408 O O . GLY A 1 683 ? 23.731 12.812 13.689 1.00 50.09 683 GLY A O 1
ATOM 5409 N N . MET A 1 684 ? 25.615 13.989 13.937 1.00 46.12 684 MET A N 1
ATOM 5410 C CA . MET A 1 684 ? 25.436 14.797 12.718 1.00 46.12 684 MET A CA 1
ATOM 5411 C C . MET A 1 684 ? 25.389 13.947 11.436 1.00 46.12 684 MET A C 1
ATOM 5413 O O . MET A 1 684 ? 24.741 14.316 10.453 1.00 46.12 684 MET A O 1
ATOM 5417 N N . LEU A 1 685 ? 26.089 12.809 11.414 1.00 47.34 685 LEU A N 1
ATOM 5418 C CA . LEU A 1 685 ? 26.035 11.826 10.326 1.00 47.34 685 LEU A CA 1
ATOM 5419 C C . LEU A 1 685 ? 24.686 11.093 10.271 1.00 47.34 685 LEU A C 1
ATOM 5421 O O . LEU A 1 685 ? 24.273 10.656 9.192 1.00 47.34 685 LEU A O 1
ATOM 5425 N N . LEU A 1 686 ? 24.006 10.969 11.413 1.00 48.72 686 LEU A N 1
ATOM 5426 C CA . LEU A 1 686 ? 22.655 10.421 11.525 1.00 48.72 686 LEU A CA 1
ATOM 5427 C C . LEU A 1 686 ? 21.575 11.455 11.158 1.00 48.72 686 LEU A C 1
ATOM 5429 O O . LEU A 1 686 ? 20.588 11.074 10.532 1.00 48.72 686 LEU A O 1
ATOM 5433 N N . ASP A 1 687 ? 21.807 12.744 11.426 1.00 44.75 687 ASP A N 1
ATOM 5434 C CA . ASP A 1 687 ? 20.850 13.843 11.193 1.00 44.75 687 ASP A CA 1
ATOM 5435 C C . ASP A 1 687 ? 20.585 14.201 9.724 1.00 44.75 687 ASP A C 1
ATOM 5437 O O . ASP A 1 687 ? 19.548 14.780 9.400 1.00 44.75 687 ASP A O 1
ATOM 5441 N N . ARG A 1 688 ? 21.474 13.843 8.785 1.00 41.28 688 ARG A N 1
ATOM 5442 C CA . ARG A 1 688 ? 21.323 14.247 7.369 1.00 41.28 688 ARG A CA 1
ATOM 5443 C C . ARG A 1 688 ? 20.121 13.629 6.633 1.00 41.28 688 ARG A C 1
ATOM 5445 O O . ARG A 1 688 ? 19.872 14.033 5.503 1.00 41.28 688 ARG A O 1
ATOM 5452 N N . PHE A 1 689 ? 19.378 12.699 7.244 1.00 38.44 689 PHE A N 1
ATOM 5453 C CA . PHE A 1 689 ? 18.163 12.093 6.662 1.00 38.44 689 PHE A CA 1
ATOM 5454 C C . PHE A 1 689 ? 16.916 12.118 7.554 1.00 38.44 689 PHE A C 1
ATOM 5456 O O . PHE A 1 689 ? 15.877 11.588 7.166 1.00 38.44 689 PHE A O 1
ATOM 5463 N N . GLY A 1 690 ? 16.987 12.739 8.726 1.00 40.34 690 GLY A N 1
ATOM 5464 C CA . GLY A 1 690 ? 15.854 12.849 9.634 1.00 40.34 690 GLY A CA 1
ATOM 5465 C C . GLY A 1 690 ? 16.323 13.530 10.899 1.00 40.34 690 GLY A C 1
ATOM 5466 O O . GLY A 1 690 ? 17.299 13.086 11.491 1.00 40.34 690 GLY A O 1
ATOM 5467 N N . GLN A 1 691 ? 15.666 14.620 11.269 1.00 43.78 691 GLN A N 1
ATOM 5468 C CA . GLN A 1 691 ? 16.013 15.411 12.440 1.00 43.78 691 GLN A CA 1
ATOM 5469 C C . GLN A 1 691 ? 15.963 14.515 13.685 1.00 43.78 691 GLN A C 1
ATOM 5471 O O . GLN A 1 691 ? 14.897 14.062 14.109 1.00 43.78 691 GLN A O 1
ATOM 5476 N N . PHE A 1 692 ? 17.120 14.200 14.265 1.00 39.66 692 PHE A N 1
ATOM 5477 C CA . PHE A 1 692 ? 17.173 13.904 15.685 1.00 39.66 692 PHE A CA 1
ATOM 5478 C C . PHE A 1 692 ? 17.095 15.267 16.382 1.00 39.66 692 PHE A C 1
ATOM 5480 O O . PHE A 1 692 ? 17.781 16.196 15.978 1.00 39.66 692 PHE A O 1
ATOM 5487 N N . ALA A 1 693 ? 16.170 15.375 17.340 1.00 33.50 693 ALA A N 1
ATOM 5488 C CA . ALA A 1 693 ? 15.818 16.517 18.195 1.00 33.50 693 ALA A CA 1
ATOM 5489 C C . ALA A 1 693 ? 16.642 17.826 18.062 1.00 33.50 693 ALA A C 1
ATOM 5491 O O . ALA A 1 693 ? 17.875 17.786 18.120 1.00 33.50 693 ALA A O 1
ATOM 5492 N N . PRO A 1 694 ? 15.991 19.011 18.024 1.00 34.09 694 PRO A N 1
ATOM 5493 C CA . PRO A 1 694 ? 16.704 20.281 18.058 1.00 34.09 694 PRO A CA 1
ATOM 5494 C C . PRO A 1 694 ? 17.638 20.352 19.273 1.00 34.09 694 PRO A C 1
ATOM 5496 O O . PRO A 1 694 ? 17.278 20.047 20.410 1.00 34.09 694 PRO A O 1
ATOM 5499 N N . TYR A 1 695 ? 18.874 20.739 18.985 1.00 36.94 695 TYR A N 1
ATOM 5500 C CA . TYR A 1 695 ? 19.920 20.983 19.959 1.00 36.94 695 TYR A CA 1
ATOM 5501 C C . TYR A 1 695 ? 19.615 22.280 20.712 1.00 36.94 695 TYR A C 1
ATOM 5503 O O . TYR A 1 695 ? 19.989 23.361 20.263 1.00 36.94 695 TYR A O 1
ATOM 5511 N N . ASP A 1 696 ? 18.983 22.170 21.875 1.00 30.58 696 ASP A N 1
ATOM 5512 C CA . ASP A 1 696 ? 19.034 23.231 22.877 1.00 30.58 696 ASP A CA 1
ATOM 5513 C C . ASP A 1 696 ? 20.258 23.003 23.782 1.00 30.58 696 ASP A C 1
ATOM 5515 O O . ASP A 1 696 ? 20.282 22.136 24.658 1.00 30.58 696 ASP A O 1
ATOM 5519 N N . LYS A 1 697 ? 21.306 23.804 23.563 1.00 36.06 697 LYS A N 1
ATOM 5520 C CA . LYS A 1 697 ? 22.247 24.225 24.620 1.00 36.06 697 LYS A CA 1
ATOM 5521 C C . LYS A 1 697 ? 21.885 25.671 24.981 1.00 36.06 697 LYS A C 1
ATOM 5523 O O . LYS A 1 697 ? 21.491 26.421 24.102 1.00 36.06 697 LYS A O 1
ATOM 5528 N N . GLU A 1 698 ? 21.989 26.167 26.208 1.00 34.91 698 GLU A N 1
ATOM 5529 C CA . GLU A 1 698 ? 22.870 25.852 27.332 1.00 34.91 698 GLU A CA 1
ATOM 5530 C C . GLU A 1 698 ? 22.108 25.992 28.660 1.00 34.91 698 GLU A C 1
ATOM 5532 O O . GLU A 1 698 ? 21.299 26.906 28.814 1.00 34.91 698 GLU A O 1
ATOM 5537 N N . SER A 1 699 ? 22.479 25.212 29.678 1.00 24.95 699 SER A N 1
ATOM 5538 C CA . SER A 1 699 ? 22.497 25.739 31.048 1.00 24.95 699 SER A CA 1
ATOM 5539 C C . SER A 1 699 ? 23.436 24.933 31.951 1.00 24.95 699 SER A C 1
ATOM 5541 O O . SER A 1 699 ? 23.143 23.775 32.236 1.00 24.95 699 SER A O 1
ATOM 5543 N N . ALA A 1 700 ? 24.511 25.619 32.365 1.00 29.06 700 ALA A N 1
ATOM 5544 C CA . ALA A 1 700 ? 25.379 25.462 33.547 1.00 29.06 700 ALA A CA 1
ATOM 5545 C C . ALA A 1 700 ? 25.917 24.071 33.932 1.00 29.06 700 ALA A C 1
ATOM 5547 O O . ALA A 1 700 ? 25.146 23.236 34.454 1.00 29.06 700 ALA A O 1
#